Protein AF-A0A314XYX6-F1 (afdb_monomer)

Nearest PDB structures (foldseek):
  1e20-assembly1_A  TM=9.937E-01  e=2.329E-26  Arabidopsis thaliana
  1mvn-assembly1_A  TM=9.859E-01  e=2.940E-26  Arabidopsis thaliana
  1mvl-assembly1_A  TM=9.943E-01  e=4.808E-25  Arabidopsis thaliana
  1qzu-assembly1_A  TM=9.513E-01  e=3.600E-16  Homo sapiens
  6eoa-assembly1_A  TM=9.292E-01  e=2.458E-15  Cryptococcus neoformans

Secondary structure (DSSP, 8-state):
---------------------PPPEEEEEE-SSGGGGGHHHHHHHHHTTSEEEEEE-TTGGGT--GGGS-TTPEEE-TTGGG---STTSPPHHHHHHHH-SEEEEEEE-HHHHHHHHTT---SHHHHHHHT--TTS-EEEEE---HHHHTSHHHHHHHHHHHHTTPEE---BTTBPPPHHHHHHHHHH-S--------PPP-PPP----EEEEEE-SSGGGGGHHHHHHHHHTTSEEEEEE-GGGGGT--GGGS-TTSEEE-HHHHHHT--STTPPPHHHHHHHH-SEEEEEEE-HHHHHHHHTT---SHHHHHHHT--TTS-EEEEE---HHHHTSHHHHHHHHIIIIIS-PEE---SS-SSPPPPHHHHHHHHHHHHHHHS--S-----

Mean predicted aligned error: 10.91 Å

pLDDT: mean 82.32, std 19.65, range [23.78, 98.31]

Organism: NCBI:txid2094558

Solvent-accessible surface area (backbone atoms only — not comparable to full-atom values): 21778 Å² total; per-residue (Å²): 135,83,90,86,87,90,86,79,83,83,76,77,73,79,79,80,82,77,74,75,75,70,64,53,30,34,35,42,28,30,22,52,26,78,61,13,57,50,34,24,61,37,48,50,64,45,50,80,64,27,48,50,39,36,37,37,39,80,59,10,59,78,44,37,58,77,86,53,42,48,93,83,45,55,77,43,42,59,72,62,57,66,75,58,88,55,96,85,55,79,53,49,44,61,51,52,51,68,65,33,58,32,40,37,30,47,19,30,12,64,38,57,45,25,33,56,51,70,68,43,64,87,45,49,68,35,39,27,60,73,68,49,61,70,91,38,59,36,39,37,22,41,21,39,59,48,52,43,52,73,14,74,51,44,53,53,29,50,51,52,36,43,77,60,60,44,43,76,44,72,42,61,84,24,41,49,46,53,58,68,54,49,52,47,43,75,73,57,56,86,79,90,90,89,85,92,86,84,90,85,87,82,88,84,78,98,66,70,54,29,38,34,40,28,31,23,53,26,76,65,15,54,51,33,38,60,46,54,57,70,47,49,81,72,28,47,46,39,35,35,44,41,81,62,14,57,83,37,40,62,74,87,63,44,56,91,81,45,55,75,43,39,60,64,54,50,60,71,60,60,84,56,97,83,55,77,54,53,40,58,53,53,48,72,62,33,61,33,38,37,29,47,18,30,10,68,66,60,43,48,31,56,50,59,41,35,37,87,45,49,68,36,35,27,59,47,40,45,63,69,91,41,58,40,37,36,18,45,23,42,58,45,72,57,45,72,29,70,66,47,54,48,28,52,44,43,34,38,74,73,57,62,37,44,79,44,70,31,94,67,85,48,23,53,52,35,54,62,66,58,52,49,50,54,52,51,52,54,50,46,71,77,54,62,87,80,76,84,72,87,132

InterPro domains:
  IPR003382 Flavoprotein [PF02441] (25-182)
  IPR003382 Flavoprotein [PF02441] (210-377)
  IPR036551 Flavin prenyltransferase-like [G3DSA:3.40.50.1950] (8-190)
  IPR036551 Flavin prenyltransferase-like [G3DSA:3.40.50.1950] (198-384)
  IPR036551 Flavin prenyltransferase-like [SSF52507] (23-180)
  IPR036551 Flavin prenyltransferase-like [SSF52507] (208-381)

Radius of gyration: 27.21 Å; Cα contacts (8 Å, |Δi|>4): 685; chains: 1; bounding box: 55×51×134 Å

Structure (mmCIF, N/CA/C/O backbone):
data_AF-A0A314XYX6-F1
#
_entry.id   AF-A0A314XYX6-F1
#
loop_
_atom_site.group_PDB
_atom_site.id
_atom_site.type_symbol
_atom_site.label_atom_id
_atom_site.label_alt_id
_atom_site.label_comp_id
_atom_site.label_asym_id
_atom_site.label_entity_id
_atom_site.label_seq_id
_atom_site.pdbx_PDB_ins_code
_atom_site.Cartn_x
_atom_site.Cartn_y
_atom_site.Cartn_z
_atom_site.occupancy
_atom_site.B_iso_or_equiv
_atom_site.auth_seq_id
_atom_site.auth_comp_id
_atom_site.auth_asym_id
_atom_site.auth_atom_id
_atom_site.pdbx_PDB_model_num
ATOM 1 N N . MET A 1 1 ? 25.738 -20.987 -91.617 1.00 37.66 1 MET A N 1
ATOM 2 C CA . MET A 1 1 ? 26.985 -20.223 -91.401 1.00 37.66 1 MET A CA 1
ATOM 3 C C . MET A 1 1 ? 26.728 -19.214 -90.291 1.00 37.66 1 MET A C 1
ATOM 5 O O . MET A 1 1 ? 25.713 -18.544 -90.389 1.00 37.66 1 MET A O 1
ATOM 9 N N . ALA A 1 2 ? 27.639 -19.163 -89.305 1.00 34.94 2 ALA A N 1
ATOM 10 C CA . ALA A 1 2 ? 27.787 -18.208 -88.182 1.00 34.94 2 ALA A CA 1
ATOM 11 C C . ALA A 1 2 ? 26.621 -18.144 -87.159 1.00 34.94 2 ALA A C 1
ATOM 13 O O . ALA A 1 2 ? 25.495 -17.862 -87.540 1.00 34.94 2 ALA A O 1
ATOM 14 N N . CYS A 1 3 ? 26.744 -18.554 -85.884 1.00 31.16 3 CYS A N 1
ATOM 15 C CA . CYS A 1 3 ? 27.618 -18.131 -84.761 1.00 31.16 3 CYS A CA 1
ATOM 16 C C . CYS A 1 3 ? 27.441 -16.661 -84.335 1.00 31.16 3 CYS A C 1
ATOM 18 O O . CYS A 1 3 ? 27.946 -15.807 -85.049 1.00 31.16 3 CYS A O 1
ATOM 20 N N . SER A 1 4 ? 26.820 -16.398 -83.163 1.00 32.59 4 SER A N 1
ATOM 21 C CA . SER A 1 4 ? 27.479 -15.834 -81.950 1.00 32.59 4 SER A CA 1
ATOM 22 C C . SER A 1 4 ? 26.509 -15.224 -80.898 1.00 32.59 4 SER A C 1
ATOM 24 O O . SER A 1 4 ? 25.756 -14.311 -81.215 1.00 32.59 4 SER A O 1
ATOM 26 N N . GLU A 1 5 ? 26.651 -15.715 -79.653 1.00 35.31 5 GLU A N 1
ATOM 27 C CA . GLU A 1 5 ? 26.417 -15.133 -78.301 1.00 35.31 5 GLU A CA 1
ATOM 28 C C . GLU A 1 5 ? 25.010 -14.826 -77.706 1.00 35.31 5 GLU A C 1
ATOM 30 O O . GLU A 1 5 ? 24.220 -14.083 -78.287 1.00 35.31 5 GLU A O 1
ATOM 35 N N . PRO A 1 6 ? 24.726 -15.294 -76.460 1.00 38.34 6 PRO A N 1
ATOM 36 C CA . PRO A 1 6 ? 23.633 -14.811 -75.614 1.00 38.34 6 PRO A CA 1
ATOM 37 C C . PRO A 1 6 ? 24.104 -13.699 -74.654 1.00 38.34 6 PRO A C 1
ATOM 39 O O . PRO A 1 6 ? 24.979 -13.904 -73.812 1.00 38.34 6 PRO A O 1
ATOM 42 N N . GLY A 1 7 ? 23.488 -12.519 -74.751 1.00 32.34 7 GLY A N 1
ATOM 43 C CA . GLY A 1 7 ? 23.777 -11.364 -73.900 1.00 32.34 7 GLY A CA 1
ATOM 44 C C . GLY A 1 7 ? 22.828 -11.205 -72.704 1.00 32.34 7 GLY A C 1
ATOM 45 O O . GLY A 1 7 ? 21.610 -11.204 -72.854 1.00 32.34 7 GLY A O 1
ATOM 46 N N . SER A 1 8 ? 23.440 -10.925 -71.550 1.00 34.28 8 SER A N 1
ATOM 47 C CA . SER A 1 8 ? 22.899 -10.236 -70.365 1.00 34.28 8 SER A CA 1
ATOM 48 C C . SER A 1 8 ? 22.069 -11.047 -69.359 1.00 34.28 8 SER A C 1
ATOM 50 O O . SER A 1 8 ? 20.839 -10.997 -69.289 1.00 34.28 8 SER A O 1
ATOM 52 N N . SER A 1 9 ? 22.802 -11.711 -68.462 1.00 36.28 9 SER A N 1
ATOM 53 C CA . SER A 1 9 ? 22.369 -12.036 -67.105 1.00 36.28 9 SER A CA 1
ATOM 54 C C . SER A 1 9 ? 21.932 -10.766 -66.364 1.00 36.28 9 SER A C 1
ATOM 56 O O . SER A 1 9 ? 22.745 -9.868 -66.124 1.00 36.28 9 SER A O 1
ATOM 58 N N . ARG A 1 10 ? 20.664 -10.702 -65.940 1.00 39.06 10 ARG A N 1
ATOM 59 C CA . ARG A 1 10 ? 20.206 -9.731 -64.938 1.00 39.06 10 ARG A CA 1
ATOM 60 C C . ARG A 1 10 ? 20.996 -9.967 -63.654 1.00 39.06 10 ARG A C 1
ATOM 62 O O . ARG A 1 10 ? 20.716 -10.910 -62.921 1.00 39.06 10 ARG A O 1
ATOM 69 N N . GLY A 1 11 ? 21.986 -9.114 -63.406 1.00 34.03 11 GLY A N 1
ATOM 70 C CA . GLY A 1 11 ? 22.687 -9.047 -62.135 1.00 34.03 11 GLY A CA 1
ATOM 71 C C . GLY A 1 11 ? 21.682 -8.770 -61.025 1.00 34.03 11 GLY A C 1
ATOM 72 O O . GLY A 1 11 ? 21.189 -7.651 -60.878 1.00 34.03 11 GLY A O 1
ATOM 73 N N . SER A 1 12 ? 21.362 -9.803 -60.254 1.00 37.56 12 SER A N 1
ATOM 74 C CA . SER A 1 12 ? 20.803 -9.667 -58.919 1.00 37.56 12 SER A CA 1
ATOM 75 C C . SER A 1 12 ? 21.787 -8.831 -58.110 1.00 37.56 12 SER A C 1
ATOM 77 O O . SER A 1 12 ? 22.865 -9.305 -57.749 1.00 37.56 12 SER A O 1
ATOM 79 N N . LYS A 1 13 ? 21.441 -7.559 -57.883 1.00 35.47 13 LYS A N 1
ATOM 80 C CA . LYS A 1 13 ? 22.146 -6.716 -56.917 1.00 35.47 13 LYS A CA 1
ATOM 81 C C . LYS A 1 13 ? 22.205 -7.494 -55.599 1.00 35.47 13 LYS A C 1
ATOM 83 O O . LYS A 1 13 ? 21.153 -7.964 -55.160 1.00 35.47 13 LYS A O 1
ATOM 88 N N . PRO A 1 14 ? 23.380 -7.656 -54.973 1.00 36.38 14 PRO A N 1
ATOM 89 C CA . PRO A 1 14 ? 23.429 -8.234 -53.646 1.00 36.38 14 PRO A CA 1
ATOM 90 C C . PRO A 1 14 ? 22.615 -7.320 -52.729 1.00 36.38 14 PRO A C 1
ATOM 92 O O . PRO A 1 14 ? 22.875 -6.118 -52.646 1.00 36.38 14 PRO A O 1
ATOM 95 N N . ILE A 1 15 ? 21.589 -7.885 -52.092 1.00 40.34 15 ILE A N 1
ATOM 96 C CA . ILE A 1 15 ? 20.927 -7.261 -50.952 1.00 40.34 15 ILE A CA 1
ATOM 97 C C . ILE A 1 15 ? 22.037 -7.086 -49.918 1.00 40.34 15 ILE A C 1
ATOM 99 O O . ILE A 1 15 ? 22.518 -8.064 -49.349 1.00 40.34 15 ILE A O 1
ATOM 103 N N . GLN A 1 16 ? 22.511 -5.854 -49.744 1.00 39.31 16 GLN A N 1
ATOM 104 C CA . GLN A 1 16 ? 23.374 -5.511 -48.625 1.00 39.31 16 GLN A CA 1
ATOM 105 C C . GLN A 1 16 ? 22.536 -5.679 -47.358 1.00 39.31 16 GLN A C 1
ATOM 107 O O . GLN A 1 16 ? 21.811 -4.774 -46.955 1.00 39.31 16 GLN A O 1
ATOM 112 N N . ALA A 1 17 ? 22.600 -6.865 -46.757 1.00 42.66 17 ALA A N 1
ATOM 113 C CA . ALA A 1 17 ? 22.160 -7.096 -45.394 1.00 42.66 17 ALA A CA 1
ATOM 114 C C . ALA A 1 17 ? 23.157 -6.391 -44.469 1.00 42.66 17 ALA A C 1
ATOM 116 O O . ALA A 1 17 ? 24.112 -6.987 -43.983 1.00 42.66 17 ALA A O 1
ATOM 117 N N . ASN A 1 18 ? 22.958 -5.088 -44.303 1.00 42.03 18 ASN A N 1
ATOM 118 C CA . ASN A 1 18 ? 23.639 -4.273 -43.309 1.00 42.03 18 ASN A CA 1
ATOM 119 C C . ASN A 1 18 ? 22.621 -3.847 -42.243 1.00 42.03 18 ASN A C 1
ATOM 121 O O . ASN A 1 18 ? 22.531 -2.679 -41.884 1.00 42.03 18 ASN A O 1
ATOM 125 N N . ASP A 1 19 ? 21.819 -4.802 -41.767 1.00 45.53 19 ASP A N 1
ATOM 126 C CA . ASP A 1 19 ? 21.012 -4.619 -40.564 1.00 45.53 19 ASP A CA 1
ATOM 127 C C . ASP A 1 19 ? 21.858 -5.116 -39.390 1.00 45.53 19 ASP A C 1
ATOM 129 O O . ASP A 1 19 ? 21.739 -6.248 -38.919 1.00 45.53 19 ASP A O 1
ATOM 133 N N . ALA A 1 20 ? 22.834 -4.297 -38.989 1.00 50.34 20 ALA A N 1
ATOM 134 C CA . ALA A 1 20 ? 23.486 -4.479 -37.703 1.00 50.34 20 ALA A CA 1
ATOM 135 C C . ALA A 1 20 ? 22.388 -4.307 -36.649 1.00 50.34 20 ALA A C 1
ATOM 137 O O . ALA A 1 20 ? 22.017 -3.184 -36.319 1.00 50.34 20 ALA A O 1
ATOM 138 N N . MET A 1 21 ? 21.815 -5.431 -36.213 1.00 60.19 21 MET A N 1
ATOM 139 C CA . MET A 1 21 ? 20.673 -5.501 -35.309 1.00 60.19 21 MET A CA 1
ATOM 140 C C . MET A 1 21 ? 20.915 -4.556 -34.128 1.00 60.19 21 MET A C 1
ATOM 142 O O . MET A 1 21 ? 21.819 -4.791 -33.319 1.00 60.19 21 MET A O 1
ATOM 146 N N . ARG A 1 22 ? 20.176 -3.434 -34.086 1.00 83.38 22 ARG A N 1
ATOM 147 C CA . ARG A 1 22 ? 20.379 -2.410 -33.053 1.00 83.38 22 ARG A CA 1
ATOM 148 C C . ARG A 1 22 ? 20.251 -3.065 -31.685 1.00 83.38 22 ARG A C 1
ATOM 150 O O . ARG A 1 22 ? 19.403 -3.942 -31.502 1.00 83.38 22 ARG A O 1
ATOM 157 N N . LYS A 1 23 ? 21.056 -2.615 -30.720 1.00 85.69 23 LYS A N 1
ATOM 158 C CA . LYS A 1 23 ? 20.875 -3.060 -29.339 1.00 85.69 23 LYS A CA 1
ATOM 159 C C . LYS A 1 23 ? 19.428 -2.767 -28.908 1.00 85.69 23 LYS A C 1
ATOM 161 O O . LYS A 1 23 ? 18.927 -1.669 -29.181 1.00 85.69 23 LYS A O 1
ATOM 166 N N . PRO A 1 24 ? 18.741 -3.728 -28.276 1.00 92.06 24 PRO A N 1
ATOM 167 C CA . PRO A 1 24 ? 17.410 -3.492 -27.739 1.00 92.06 24 PRO A CA 1
ATOM 168 C C . PRO A 1 24 ? 17.472 -2.410 -26.663 1.00 92.06 24 PRO A C 1
ATOM 170 O O . PRO A 1 24 ? 18.480 -2.272 -25.968 1.00 92.06 24 PRO A O 1
ATOM 173 N N . ARG A 1 25 ? 16.397 -1.635 -26.531 1.00 96.44 25 ARG A N 1
ATOM 174 C CA . ARG A 1 25 ? 16.269 -0.591 -25.511 1.00 96.44 25 ARG A CA 1
ATOM 175 C C . ARG A 1 25 ? 15.441 -1.109 -24.357 1.00 96.44 25 ARG A C 1
ATOM 177 O O . ARG A 1 25 ? 14.257 -1.400 -24.527 1.00 96.44 25 ARG A O 1
ATOM 184 N N . ILE A 1 26 ? 16.055 -1.216 -23.189 1.00 96.31 26 ILE A N 1
ATOM 185 C CA . ILE A 1 26 ? 15.409 -1.736 -21.990 1.00 96.31 26 ILE A CA 1
ATOM 186 C C . ILE A 1 26 ? 15.247 -0.634 -20.950 1.00 96.31 26 ILE A C 1
ATOM 188 O O . ILE A 1 26 ? 16.186 0.101 -20.631 1.00 96.31 26 ILE A O 1
ATOM 192 N N . LEU A 1 27 ? 14.030 -0.524 -20.426 1.00 98.12 27 LEU A N 1
ATOM 193 C CA . LEU A 1 27 ? 13.720 0.326 -19.290 1.00 98.12 27 LEU A CA 1
ATOM 194 C C . LEU A 1 27 ? 13.673 -0.545 -18.037 1.00 98.12 27 LEU A C 1
ATOM 196 O O . LEU A 1 27 ? 12.762 -1.358 -17.871 1.00 98.12 27 LEU A O 1
ATOM 200 N N . LEU A 1 28 ? 14.674 -0.388 -17.178 1.00 97.94 28 LEU A N 1
ATOM 201 C CA . LEU A 1 28 ? 14.733 -1.056 -15.884 1.00 97.94 28 LEU A CA 1
ATOM 202 C C . LEU A 1 28 ? 14.155 -0.130 -14.822 1.00 97.94 28 LEU A C 1
ATOM 204 O O . LEU A 1 28 ? 14.497 1.048 -14.772 1.00 97.94 28 LEU A O 1
ATOM 208 N N . ALA A 1 29 ? 13.310 -0.654 -13.946 1.00 98.31 29 ALA A N 1
ATOM 209 C CA . ALA A 1 29 ? 12.714 0.130 -12.882 1.00 98.31 29 ALA A CA 1
ATOM 210 C C . ALA A 1 29 ? 12.866 -0.525 -11.510 1.00 98.31 29 ALA A C 1
ATOM 212 O O . ALA A 1 29 ? 12.681 -1.733 -11.357 1.00 98.31 29 ALA A O 1
ATOM 213 N N . ALA A 1 30 ? 13.163 0.298 -10.507 1.00 97.81 30 ALA A N 1
ATOM 214 C CA . ALA A 1 30 ? 13.256 -0.097 -9.109 1.00 97.81 30 ALA A CA 1
ATOM 215 C C . ALA A 1 30 ? 12.124 0.530 -8.290 1.00 97.81 30 ALA A C 1
ATOM 217 O O . ALA A 1 30 ? 11.802 1.715 -8.424 1.00 97.81 30 ALA A O 1
ATOM 218 N N . THR A 1 31 ? 11.547 -0.260 -7.387 1.00 97.69 31 THR A N 1
ATOM 219 C CA . THR A 1 31 ? 10.523 0.199 -6.440 1.00 97.69 31 THR A CA 1
ATOM 220 C C . THR A 1 31 ? 10.970 0.004 -4.991 1.00 97.69 31 THR A C 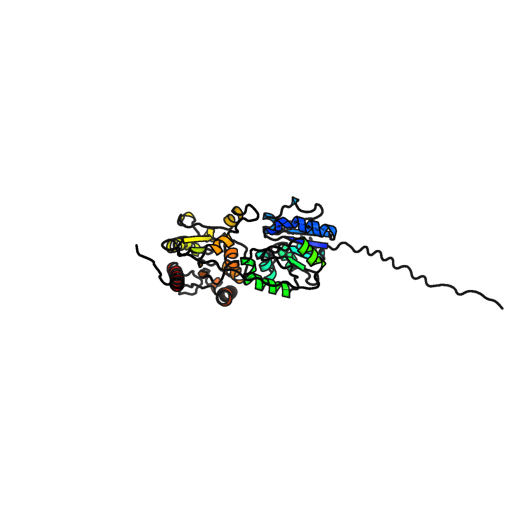1
ATOM 222 O O . THR A 1 31 ? 12.014 -0.594 -4.736 1.00 97.69 31 THR A O 1
ATOM 225 N N . GLY A 1 32 ? 10.204 0.548 -4.037 1.00 92.38 32 GLY A N 1
ATOM 226 C CA . GLY A 1 32 ? 10.530 0.530 -2.607 1.00 92.38 32 GLY A CA 1
ATOM 227 C C . GLY A 1 32 ? 10.520 -0.870 -1.996 1.00 92.38 32 GLY A C 1
ATOM 228 O O . GLY A 1 32 ? 9.534 -1.280 -1.391 1.00 92.38 32 GLY A O 1
ATOM 229 N N . SER A 1 33 ? 11.619 -1.591 -2.177 1.00 90.44 33 SER A N 1
ATOM 230 C CA . SER A 1 33 ? 11.929 -2.887 -1.586 1.00 90.44 33 SER A CA 1
ATOM 231 C C . SER A 1 33 ? 13.429 -2.944 -1.317 1.00 90.44 33 SER A C 1
ATOM 233 O O . SER A 1 33 ? 14.220 -2.430 -2.107 1.00 90.44 33 SER A O 1
ATOM 235 N N . VAL A 1 34 ? 13.827 -3.623 -0.241 1.00 86.50 34 VAL A N 1
ATOM 236 C CA . VAL A 1 34 ? 15.237 -3.799 0.156 1.00 86.50 34 VAL A CA 1
ATOM 237 C C . VAL A 1 34 ? 16.085 -4.369 -0.988 1.00 86.50 34 VAL A C 1
ATOM 239 O O . VAL A 1 34 ? 17.254 -4.023 -1.143 1.00 86.50 34 VAL A O 1
ATOM 242 N N . ALA A 1 35 ? 15.488 -5.196 -1.850 1.00 87.12 35 ALA A N 1
ATOM 243 C CA . ALA A 1 35 ? 16.160 -5.774 -3.009 1.00 87.12 35 ALA A CA 1
ATOM 244 C C . ALA A 1 35 ? 16.663 -4.735 -4.036 1.00 87.12 35 ALA A C 1
ATOM 246 O O . ALA A 1 35 ? 17.486 -5.079 -4.883 1.00 87.12 35 ALA A O 1
ATOM 247 N N . ALA A 1 36 ? 16.249 -3.464 -3.941 1.00 92.44 36 ALA A N 1
ATOM 248 C CA . ALA A 1 36 ? 16.748 -2.383 -4.790 1.00 92.44 36 ALA A CA 1
ATOM 249 C C . ALA A 1 36 ? 18.248 -2.101 -4.575 1.00 92.44 36 ALA A C 1
ATOM 251 O O . ALA A 1 36 ? 18.893 -1.581 -5.482 1.00 92.44 36 ALA A O 1
ATOM 252 N N . LEU A 1 37 ? 18.843 -2.559 -3.462 1.00 89.50 37 LEU A N 1
ATOM 253 C CA . LEU A 1 37 ? 20.304 -2.614 -3.274 1.00 89.50 37 LEU A CA 1
ATOM 254 C C . LEU A 1 37 ? 21.022 -3.368 -4.408 1.00 89.50 37 LEU A C 1
ATOM 256 O O . LEU A 1 37 ? 22.178 -3.097 -4.712 1.00 89.50 37 LEU A O 1
ATOM 260 N N . ARG A 1 38 ? 20.344 -4.333 -5.045 1.00 89.62 38 ARG A N 1
ATOM 261 C CA . ARG A 1 38 ? 20.893 -5.147 -6.141 1.00 89.62 38 ARG A CA 1
ATOM 262 C C . ARG A 1 38 ? 20.583 -4.580 -7.528 1.00 89.62 38 ARG A C 1
ATOM 264 O O . ARG A 1 38 ? 20.946 -5.198 -8.528 1.00 89.62 38 ARG A O 1
ATOM 271 N N . PHE A 1 39 ? 19.928 -3.424 -7.610 1.00 95.31 39 PHE A N 1
ATOM 272 C CA . PHE A 1 39 ? 19.488 -2.849 -8.878 1.00 95.31 39 PHE A CA 1
ATOM 273 C C . PHE A 1 39 ? 20.656 -2.423 -9.783 1.00 95.31 39 PHE A C 1
ATOM 275 O O . PHE A 1 39 ? 20.585 -2.617 -10.996 1.00 95.31 39 PHE A O 1
ATOM 282 N N . GLY A 1 40 ? 21.767 -1.937 -9.217 1.00 92.75 40 GLY A N 1
ATOM 283 C CA . GLY A 1 40 ? 22.986 -1.646 -9.985 1.00 92.75 40 GLY A CA 1
ATOM 284 C C . GLY A 1 40 ? 23.552 -2.879 -10.692 1.00 92.75 40 GLY A C 1
ATOM 285 O O . GLY A 1 40 ? 23.821 -2.841 -11.892 1.00 92.75 40 GLY A O 1
ATOM 286 N N . ASN A 1 41 ? 23.606 -4.020 -9.996 1.00 91.00 41 ASN A N 1
ATOM 287 C CA . ASN A 1 41 ? 24.042 -5.295 -10.580 1.00 91.00 41 ASN A CA 1
ATOM 288 C C . ASN A 1 41 ? 23.121 -5.754 -11.721 1.00 91.00 41 ASN A C 1
ATOM 290 O O . ASN A 1 41 ? 23.591 -6.307 -12.721 1.00 91.00 41 ASN A O 1
ATOM 294 N N . LEU A 1 42 ? 21.813 -5.515 -11.586 1.00 90.88 42 LEU A N 1
ATOM 295 C CA . LEU A 1 42 ? 20.847 -5.782 -12.647 1.00 90.88 42 LEU A CA 1
ATOM 296 C C . LEU A 1 42 ? 21.128 -4.903 -13.875 1.00 90.88 42 LEU A C 1
ATOM 298 O O . LEU A 1 42 ? 21.247 -5.431 -14.979 1.00 90.88 42 LEU A O 1
ATOM 302 N N . CYS A 1 43 ? 21.322 -3.594 -13.680 1.00 94.50 43 CYS A N 1
ATOM 303 C CA . CYS A 1 43 ? 21.676 -2.665 -14.757 1.00 94.50 43 CYS A CA 1
ATOM 304 C C . CYS A 1 43 ? 22.962 -3.097 -15.474 1.00 94.50 43 CYS A C 1
ATOM 306 O O . CYS A 1 43 ? 22.955 -3.251 -16.692 1.00 94.50 43 CYS A O 1
ATOM 308 N N . HIS A 1 44 ? 24.027 -3.407 -14.727 1.00 92.06 44 HIS A N 1
ATOM 309 C CA . HIS A 1 44 ? 25.285 -3.919 -15.282 1.00 92.06 44 HIS A CA 1
ATOM 310 C C . HIS A 1 44 ? 25.102 -5.185 -16.129 1.00 92.06 44 HIS A C 1
ATOM 312 O O . HIS A 1 44 ? 25.754 -5.337 -17.165 1.00 92.06 44 HIS A O 1
ATOM 318 N N . SER A 1 45 ? 24.221 -6.091 -15.698 1.00 89.81 45 SER A N 1
ATOM 319 C CA . SER A 1 45 ? 23.948 -7.335 -16.423 1.00 89.81 45 SER A CA 1
ATOM 320 C C . SER A 1 45 ? 23.322 -7.051 -17.791 1.00 89.81 45 SER A C 1
ATOM 322 O O . SER A 1 45 ? 23.765 -7.612 -18.793 1.00 89.81 45 SER A O 1
ATOM 324 N N . PHE A 1 46 ? 22.363 -6.121 -17.854 1.00 88.94 46 PHE A N 1
ATOM 325 C CA . PHE A 1 46 ? 21.681 -5.761 -19.098 1.00 88.94 46 PHE A CA 1
ATOM 326 C C . PHE A 1 46 ? 22.486 -4.826 -20.014 1.00 88.94 46 PHE A C 1
ATOM 328 O O . PHE A 1 46 ? 22.382 -4.981 -21.230 1.00 88.94 46 PHE A O 1
ATOM 335 N N . SER A 1 47 ? 23.342 -3.931 -19.498 1.00 91.69 47 SER A N 1
ATOM 336 C CA . SER A 1 47 ? 24.129 -2.984 -20.324 1.00 91.69 47 SER A CA 1
ATOM 337 C C . SER A 1 47 ? 25.071 -3.670 -21.328 1.00 91.69 47 SER A C 1
ATOM 339 O O . SER A 1 47 ? 25.468 -3.096 -22.346 1.00 91.69 47 SER A O 1
ATOM 341 N N . ARG A 1 48 ? 25.426 -4.940 -21.086 1.00 86.75 48 ARG A N 1
ATOM 342 C CA . ARG A 1 48 ? 26.232 -5.740 -22.026 1.00 86.75 48 ARG A CA 1
ATOM 343 C C . ARG A 1 48 ? 25.479 -6.050 -23.321 1.00 86.75 48 ARG A C 1
ATOM 345 O O . ARG A 1 48 ? 26.108 -6.155 -24.374 1.00 86.75 48 ARG A O 1
ATOM 352 N N . TRP A 1 49 ? 24.159 -6.182 -23.245 1.00 86.19 49 TRP A N 1
ATOM 353 C CA . TRP A 1 49 ? 23.296 -6.628 -24.338 1.00 86.19 49 TRP A CA 1
ATOM 354 C C . TRP A 1 49 ? 22.386 -5.513 -24.875 1.00 86.19 49 TRP A C 1
ATOM 356 O O . TRP A 1 49 ? 22.195 -5.424 -26.086 1.00 86.19 49 TRP A O 1
ATOM 366 N N . ALA A 1 50 ? 21.901 -4.624 -24.009 1.00 90.75 50 ALA A N 1
ATOM 367 C CA . ALA A 1 50 ? 20.909 -3.597 -24.316 1.00 90.75 50 ALA A CA 1
ATOM 368 C C . ALA A 1 50 ? 21.418 -2.171 -24.048 1.00 90.75 50 ALA A C 1
ATOM 370 O O . ALA A 1 50 ? 22.358 -1.959 -23.285 1.00 90.75 50 ALA A O 1
ATOM 371 N N . GLU A 1 51 ? 20.757 -1.188 -24.658 1.00 95.75 51 GLU A N 1
ATOM 372 C CA . GLU A 1 51 ? 20.768 0.199 -24.186 1.00 95.75 51 GLU A CA 1
ATOM 373 C C . GLU A 1 51 ? 19.840 0.291 -22.969 1.00 95.75 51 GLU A C 1
ATOM 375 O O . GLU A 1 51 ? 18.653 -0.021 -23.079 1.00 95.75 51 GLU A O 1
ATOM 380 N N . VAL A 1 52 ? 20.365 0.701 -21.813 1.00 96.88 52 VAL A N 1
ATOM 381 C CA . VAL A 1 52 ? 19.632 0.681 -20.540 1.00 96.88 52 VAL A CA 1
ATOM 382 C C . VAL A 1 52 ? 19.306 2.104 -20.091 1.00 96.88 52 VAL A C 1
ATOM 384 O O . VAL A 1 52 ? 20.189 2.952 -19.982 1.00 96.88 52 VAL A O 1
ATOM 387 N N . LYS A 1 53 ? 18.036 2.349 -19.763 1.00 98.31 53 LYS A N 1
ATOM 388 C CA . LYS A 1 53 ? 17.610 3.495 -18.946 1.00 98.31 53 LYS A CA 1
ATOM 389 C C . LYS A 1 53 ? 16.989 2.984 -17.656 1.00 98.31 53 LYS A C 1
ATOM 391 O O . LYS A 1 53 ? 16.334 1.942 -17.660 1.00 98.31 53 LYS A O 1
ATOM 396 N N . ALA A 1 54 ? 17.191 3.718 -16.570 1.00 98.12 54 ALA A N 1
ATOM 397 C CA . ALA A 1 54 ? 16.708 3.345 -15.252 1.00 98.12 54 ALA A CA 1
ATOM 398 C C . ALA A 1 54 ? 15.634 4.315 -14.748 1.00 98.12 54 ALA A C 1
ATOM 400 O O . ALA A 1 54 ? 15.743 5.519 -14.953 1.00 98.12 54 ALA A O 1
ATOM 401 N N . VAL A 1 55 ? 14.624 3.805 -14.046 1.00 98.19 55 VAL A N 1
ATOM 402 C CA . VAL A 1 55 ? 13.618 4.601 -13.323 1.00 98.19 55 VAL A CA 1
ATOM 403 C C . VAL A 1 55 ? 13.570 4.131 -11.873 1.00 98.19 55 VAL A C 1
ATOM 405 O O . VAL A 1 55 ? 13.528 2.931 -11.613 1.00 98.19 55 VAL A O 1
ATOM 408 N N . ALA A 1 56 ? 13.552 5.041 -10.905 1.00 97.81 56 ALA A N 1
ATOM 409 C CA . ALA A 1 56 ? 13.398 4.680 -9.495 1.00 97.81 56 ALA A CA 1
ATOM 410 C C . ALA A 1 56 ? 12.299 5.504 -8.831 1.00 97.81 56 ALA A C 1
ATOM 412 O O . ALA A 1 56 ? 12.280 6.729 -8.929 1.00 97.81 56 ALA A O 1
ATOM 413 N N . THR A 1 57 ? 11.404 4.829 -8.107 1.00 97.81 57 THR A N 1
ATOM 414 C CA . THR A 1 57 ? 10.422 5.527 -7.266 1.00 97.81 57 THR A CA 1
ATOM 415 C C . THR A 1 57 ? 11.104 6.132 -6.042 1.00 97.81 57 THR A C 1
ATOM 417 O O . THR A 1 57 ? 12.135 5.628 -5.592 1.00 97.81 57 THR A O 1
ATOM 420 N N . GLY A 1 58 ? 10.494 7.150 -5.425 1.00 94.19 58 GLY A N 1
ATOM 421 C CA . GLY A 1 58 ? 11.009 7.719 -4.171 1.00 94.19 58 GLY A CA 1
ATOM 422 C C . GLY A 1 58 ? 11.288 6.666 -3.086 1.00 94.19 58 GLY A C 1
ATOM 423 O O . GLY A 1 58 ? 12.300 6.738 -2.397 1.00 94.19 58 GLY A O 1
ATOM 424 N N . GLY A 1 59 ? 10.458 5.618 -3.003 1.00 91.94 59 GLY A N 1
ATOM 425 C CA . GLY A 1 59 ? 10.678 4.498 -2.083 1.00 91.94 59 GLY A CA 1
ATOM 426 C C . GLY A 1 59 ? 11.919 3.655 -2.403 1.00 91.94 59 GLY A C 1
ATOM 427 O O . GLY A 1 59 ? 12.554 3.140 -1.489 1.00 91.94 59 GLY A O 1
ATOM 428 N N . ALA A 1 60 ? 12.281 3.507 -3.681 1.00 94.62 60 ALA A N 1
ATOM 429 C CA . ALA A 1 60 ? 13.478 2.774 -4.098 1.00 94.62 60 ALA A CA 1
ATOM 430 C C . ALA A 1 60 ? 14.767 3.533 -3.759 1.00 94.62 60 ALA A C 1
ATOM 432 O O . ALA A 1 60 ? 15.770 2.915 -3.407 1.00 94.62 60 ALA A O 1
ATOM 433 N N . LEU A 1 61 ? 14.730 4.869 -3.824 1.00 94.00 61 LEU A N 1
ATOM 434 C CA . LEU A 1 61 ? 15.879 5.738 -3.549 1.00 94.00 61 LEU A CA 1
ATOM 435 C C . LEU A 1 61 ? 16.380 5.657 -2.099 1.00 94.00 61 LEU A C 1
ATOM 437 O O . LEU A 1 61 ? 17.496 6.081 -1.826 1.00 94.00 61 LEU A O 1
ATOM 441 N N . HIS A 1 62 ? 15.595 5.094 -1.177 1.00 89.06 62 HIS A N 1
ATOM 442 C CA . HIS A 1 62 ? 16.054 4.802 0.184 1.00 89.06 62 HIS A CA 1
ATOM 443 C C . HIS A 1 62 ? 17.054 3.639 0.257 1.00 89.06 62 HIS A C 1
ATOM 445 O O . HIS A 1 62 ? 17.795 3.540 1.230 1.00 89.06 62 HIS A O 1
ATOM 451 N N . PHE A 1 63 ? 17.068 2.759 -0.746 1.00 89.19 63 PHE A N 1
ATOM 452 C CA . PHE A 1 63 ? 17.896 1.549 -0.766 1.00 89.19 63 PHE A CA 1
ATOM 453 C C . PHE A 1 63 ? 18.909 1.551 -1.911 1.00 89.19 63 PHE A C 1
ATOM 455 O O . PHE A 1 63 ? 19.962 0.932 -1.809 1.00 89.19 63 PHE A O 1
ATOM 462 N N . LEU A 1 64 ? 18.575 2.199 -3.025 1.00 91.38 64 LEU A N 1
ATOM 463 C CA . LEU A 1 64 ? 19.410 2.243 -4.215 1.00 91.38 64 LEU A CA 1
ATOM 464 C C . LEU A 1 64 ? 20.602 3.178 -3.996 1.00 91.38 64 LEU A C 1
ATOM 466 O O . LEU A 1 64 ? 20.429 4.374 -3.769 1.00 91.38 64 LEU A O 1
ATOM 470 N N . ASP A 1 65 ? 21.812 2.646 -4.158 1.00 89.94 65 ASP A N 1
ATOM 471 C CA . ASP A 1 65 ? 23.021 3.459 -4.267 1.00 89.94 65 ASP A CA 1
ATOM 472 C C . ASP A 1 65 ? 23.219 3.907 -5.721 1.00 89.94 65 ASP A C 1
ATOM 474 O O . ASP A 1 65 ? 23.440 3.085 -6.614 1.00 89.94 65 ASP A O 1
ATOM 478 N N . ARG A 1 66 ? 23.154 5.220 -5.969 1.00 92.25 66 ARG A N 1
ATOM 479 C CA . ARG A 1 66 ? 23.339 5.789 -7.313 1.00 92.25 66 ARG A CA 1
ATOM 480 C C . ARG A 1 66 ? 24.735 5.506 -7.870 1.00 92.25 66 ARG A C 1
ATOM 482 O O . ARG A 1 66 ? 24.864 5.360 -9.080 1.00 92.25 66 ARG A O 1
ATOM 489 N N . ALA A 1 67 ? 25.751 5.392 -7.012 1.00 91.94 67 ALA A N 1
ATOM 490 C CA . ALA A 1 67 ? 27.119 5.091 -7.432 1.00 91.94 67 ALA A CA 1
ATOM 491 C C . ALA A 1 67 ? 27.294 3.638 -7.911 1.00 91.94 67 ALA A C 1
ATOM 493 O O . ALA A 1 67 ? 28.277 3.332 -8.581 1.00 91.94 67 ALA A O 1
ATOM 494 N N . SER A 1 68 ? 26.341 2.750 -7.601 1.00 92.19 68 SER A N 1
ATOM 495 C CA . SER A 1 68 ? 26.346 1.355 -8.062 1.00 92.19 68 SER A CA 1
ATOM 496 C C . SER A 1 68 ? 25.850 1.172 -9.504 1.00 92.19 68 SER A C 1
ATOM 498 O O . SER A 1 68 ? 25.921 0.064 -10.040 1.00 92.19 68 SER A O 1
ATOM 500 N N . LEU A 1 69 ? 25.304 2.225 -10.123 1.00 95.31 69 LEU A N 1
ATOM 501 C CA . LEU A 1 69 ? 24.808 2.178 -11.496 1.00 95.31 69 LEU A CA 1
ATOM 502 C C . LEU A 1 69 ? 25.965 2.287 -12.507 1.00 95.31 69 LEU A C 1
ATOM 504 O O . LEU A 1 69 ? 26.930 3.011 -12.255 1.00 95.31 69 LEU A O 1
ATOM 508 N N . PRO A 1 70 ? 25.863 1.637 -13.682 1.00 93.75 70 PRO A N 1
ATOM 509 C CA . PRO A 1 70 ? 26.817 1.854 -14.764 1.00 93.75 70 PRO A CA 1
ATOM 510 C C . PRO A 1 70 ? 26.837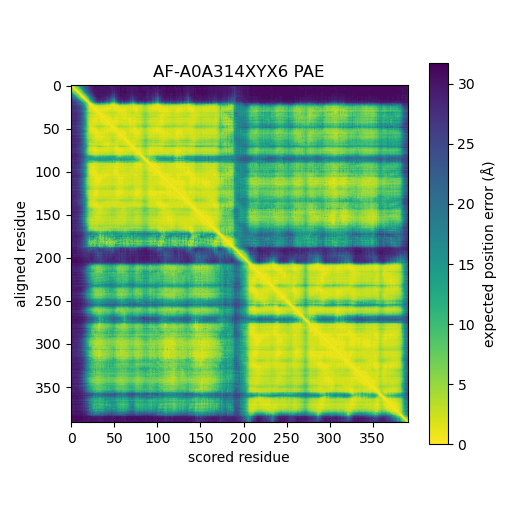 3.324 -15.218 1.00 93.75 70 PRO A C 1
ATOM 512 O O . PRO A 1 70 ? 25.792 3.966 -15.292 1.00 93.75 70 PRO A O 1
ATOM 515 N N . ASN A 1 71 ? 28.013 3.839 -15.591 1.00 90.81 71 ASN A N 1
ATOM 516 C CA . ASN A 1 71 ? 28.198 5.247 -15.982 1.00 90.81 71 ASN A CA 1
ATOM 517 C C . ASN A 1 71 ? 27.345 5.691 -17.186 1.00 90.81 71 ASN A C 1
ATOM 519 O O . ASN A 1 71 ? 27.074 6.877 -17.345 1.00 90.81 71 ASN A O 1
ATOM 523 N N . ASP A 1 72 ? 26.975 4.758 -18.060 1.00 90.81 72 ASP A N 1
ATOM 524 C CA . ASP A 1 72 ? 26.165 4.986 -19.257 1.00 90.81 72 ASP A CA 1
ATOM 525 C C . ASP A 1 72 ? 24.651 4.878 -19.000 1.00 90.81 72 ASP A C 1
ATOM 527 O O . ASP A 1 72 ? 23.855 5.151 -19.899 1.00 90.81 72 ASP A O 1
ATOM 531 N N . VAL A 1 73 ? 24.238 4.520 -17.778 1.00 95.69 73 VAL A N 1
ATOM 532 C CA . VAL A 1 73 ? 22.830 4.390 -17.391 1.00 95.69 73 VAL A CA 1
ATOM 533 C C . VAL A 1 73 ? 22.337 5.671 -16.733 1.00 95.69 73 VAL A C 1
ATOM 535 O O . VAL A 1 73 ? 22.757 6.044 -15.641 1.00 95.69 73 VAL A O 1
ATOM 538 N N . ILE A 1 74 ? 21.371 6.318 -17.383 1.00 96.44 74 ILE A N 1
ATOM 539 C CA . ILE A 1 74 ? 20.671 7.477 -16.824 1.00 96.44 74 ILE A CA 1
ATOM 540 C C . ILE A 1 74 ? 19.553 6.982 -15.902 1.00 96.44 74 ILE A C 1
ATOM 542 O O . ILE A 1 74 ? 18.696 6.203 -16.330 1.00 96.44 74 ILE A O 1
ATOM 546 N N . LEU A 1 75 ? 19.566 7.449 -14.651 1.00 97.44 75 LEU A N 1
ATOM 547 C CA . LEU A 1 75 ? 18.514 7.217 -13.664 1.00 97.44 75 LEU A CA 1
ATOM 548 C C . LEU A 1 75 ? 17.530 8.386 -13.654 1.00 97.44 75 LEU A C 1
ATOM 550 O O . LEU A 1 75 ? 17.918 9.493 -13.294 1.00 97.44 75 LEU A O 1
ATOM 554 N N . TYR A 1 76 ? 16.271 8.104 -13.977 1.00 97.81 76 TYR A N 1
ATOM 555 C CA . TYR A 1 76 ? 15.162 9.048 -13.894 1.00 97.81 76 TYR A CA 1
ATOM 556 C C . TYR A 1 76 ? 14.347 8.839 -12.610 1.00 97.81 76 TYR A C 1
ATOM 558 O O . TYR A 1 76 ? 14.121 7.705 -12.168 1.00 97.81 76 TYR A O 1
ATOM 566 N N . THR A 1 77 ? 13.877 9.931 -12.021 1.00 97.19 77 THR A N 1
ATOM 567 C CA . THR A 1 77 ? 13.008 9.973 -10.842 1.00 97.19 77 THR A CA 1
ATOM 568 C C . THR A 1 77 ? 11.795 10.861 -11.103 1.00 97.19 77 THR A C 1
ATOM 570 O O . THR A 1 77 ? 11.697 11.522 -12.133 1.00 97.19 77 THR A O 1
ATOM 573 N N . ASP A 1 78 ? 10.860 10.897 -10.153 1.00 95.00 78 ASP A N 1
ATOM 574 C CA . ASP A 1 78 ? 9.625 11.688 -10.270 1.00 95.00 78 ASP A CA 1
ATOM 575 C C . ASP A 1 78 ? 9.881 13.190 -10.518 1.00 95.00 78 ASP A C 1
ATOM 577 O O . ASP A 1 78 ? 9.068 13.859 -11.146 1.00 95.00 78 ASP A O 1
ATOM 581 N N . GLU A 1 79 ? 11.026 13.713 -10.070 1.00 92.88 79 GLU A N 1
ATOM 582 C CA . GLU A 1 79 ? 11.423 15.115 -10.267 1.00 92.88 79 GLU A CA 1
ATOM 583 C C . GLU A 1 79 ? 11.766 15.435 -11.728 1.00 92.88 79 GLU A C 1
ATOM 585 O O . GLU A 1 79 ? 11.488 16.534 -12.203 1.00 92.88 79 GLU A O 1
ATOM 590 N N . ASP A 1 80 ? 12.323 14.471 -12.469 1.00 93.31 80 ASP A N 1
ATOM 591 C CA . ASP A 1 80 ? 12.723 14.685 -13.863 1.00 93.31 80 ASP A CA 1
ATOM 592 C C . ASP A 1 80 ? 11.510 14.913 -14.770 1.00 93.31 80 ASP A C 1
ATOM 594 O O . ASP A 1 80 ? 11.609 15.599 -15.790 1.00 93.31 80 ASP A O 1
ATOM 598 N N . GLU A 1 81 ? 10.348 14.384 -14.381 1.00 87.94 81 GLU A N 1
ATOM 599 C CA . GLU A 1 81 ? 9.101 14.524 -15.128 1.00 87.94 81 GLU A CA 1
ATOM 600 C C . GLU A 1 81 ? 8.618 15.975 -15.224 1.00 87.94 81 GLU A C 1
ATOM 602 O O . GLU A 1 81 ? 7.948 16.342 -16.189 1.00 87.94 81 GLU A O 1
ATOM 607 N N . TRP A 1 82 ? 9.010 16.822 -14.272 1.00 85.06 82 TRP A N 1
ATOM 608 C CA . TRP A 1 82 ? 8.601 18.225 -14.196 1.00 85.06 82 TRP A CA 1
ATOM 609 C C . TRP A 1 82 ? 9.570 19.190 -14.892 1.00 85.06 82 TRP A C 1
ATOM 611 O O . TRP A 1 82 ? 9.429 20.401 -14.759 1.00 85.06 82 TRP A O 1
ATOM 621 N N . SER A 1 83 ? 10.526 18.682 -15.675 1.00 80.25 83 SER A N 1
ATOM 622 C CA . SER A 1 83 ? 11.542 19.499 -16.365 1.00 80.25 83 SER A CA 1
ATOM 623 C C . SER A 1 83 ? 11.041 20.226 -17.627 1.00 80.25 83 SER A C 1
ATOM 625 O O . SER A 1 83 ? 11.842 20.798 -18.370 1.00 80.25 83 SER A O 1
ATOM 627 N N . TRP A 1 84 ? 9.735 20.204 -17.901 1.00 79.19 84 TRP A N 1
ATOM 628 C CA . TRP A 1 84 ? 9.117 20.882 -19.043 1.00 79.19 84 TRP A CA 1
ATOM 629 C C . TRP A 1 84 ? 8.648 22.296 -18.665 1.00 79.19 84 TRP A C 1
ATOM 631 O O . TRP A 1 84 ? 8.223 22.541 -17.539 1.00 79.19 84 TRP A O 1
ATOM 641 N N . ASN A 1 85 ? 8.724 23.241 -19.604 1.00 75.56 85 ASN A N 1
ATOM 642 C CA . ASN A 1 85 ? 8.507 24.667 -19.337 1.00 75.56 85 ASN A CA 1
ATOM 643 C C . ASN A 1 85 ? 7.259 25.230 -20.029 1.00 75.56 85 ASN A C 1
ATOM 645 O O . ASN A 1 85 ? 6.648 26.170 -19.519 1.00 75.56 85 ASN A O 1
ATOM 649 N N . HIS A 1 86 ? 6.877 24.689 -21.189 1.00 79.00 86 HIS A N 1
ATOM 650 C CA . HIS A 1 86 ? 5.756 25.203 -21.976 1.00 79.00 86 HIS A CA 1
ATOM 651 C C . HIS A 1 86 ? 4.884 24.082 -22.542 1.00 79.00 86 HIS A C 1
ATOM 653 O O . HIS A 1 86 ? 5.325 22.964 -22.795 1.00 79.00 86 HIS A O 1
ATOM 659 N N . MET A 1 87 ? 3.611 24.400 -22.782 1.00 70.81 87 MET A N 1
ATOM 660 C CA . MET A 1 87 ? 2.680 23.486 -23.439 1.00 70.81 87 MET A CA 1
ATOM 661 C C . MET A 1 87 ? 3.207 23.110 -24.833 1.00 70.81 87 MET A C 1
ATOM 663 O O . MET A 1 87 ? 3.394 23.983 -25.678 1.00 70.81 87 MET A O 1
ATOM 667 N N . GLY A 1 88 ? 3.426 21.815 -25.063 1.00 76.44 88 GLY A N 1
ATOM 668 C CA . GLY A 1 88 ? 4.026 21.284 -26.293 1.00 76.44 88 GLY A CA 1
ATOM 669 C C . GLY A 1 88 ? 5.403 20.652 -26.083 1.00 76.44 88 GLY A C 1
ATOM 670 O O . GLY A 1 88 ? 5.832 19.876 -26.937 1.00 76.44 88 GLY A O 1
ATOM 671 N N . ASP A 1 89 ? 6.048 20.919 -24.944 1.00 83.19 89 ASP A N 1
ATOM 672 C CA . ASP A 1 89 ? 7.236 20.188 -24.513 1.00 83.19 89 ASP A CA 1
ATOM 673 C C . ASP A 1 89 ? 6.909 18.701 -24.312 1.00 83.19 89 ASP A C 1
ATOM 675 O O . ASP A 1 89 ? 5.765 18.299 -24.062 1.00 83.19 89 ASP A O 1
ATOM 679 N N . SER A 1 90 ? 7.925 17.859 -24.462 1.00 81.88 90 SER A N 1
ATOM 680 C CA . SER A 1 90 ? 7.744 16.424 -24.367 1.00 81.88 90 SER A CA 1
ATOM 681 C C . SER A 1 90 ? 7.541 15.964 -22.925 1.00 81.88 90 SER A C 1
ATOM 683 O O . SER A 1 90 ? 8.178 16.430 -21.984 1.00 81.88 90 SER A O 1
ATOM 685 N N . VAL A 1 91 ? 6.618 15.017 -22.755 1.00 91.19 91 VAL A N 1
ATOM 686 C CA . VAL A 1 91 ? 6.279 14.446 -21.449 1.00 91.19 91 VAL A CA 1
ATOM 687 C C . VAL A 1 91 ? 7.123 13.197 -21.220 1.00 91.19 91 VAL A C 1
ATOM 689 O O . VAL A 1 91 ? 7.001 12.221 -21.966 1.00 91.19 91 VAL A O 1
ATOM 692 N N . LEU A 1 92 ? 7.962 13.217 -20.183 1.00 94.00 92 LEU A N 1
ATOM 693 C CA . LEU A 1 92 ? 9.021 12.227 -19.969 1.00 94.00 92 LEU A CA 1
ATOM 694 C C . LEU A 1 92 ? 8.524 10.772 -19.975 1.00 94.00 92 LEU A C 1
ATOM 696 O O . LEU A 1 92 ? 9.101 9.933 -20.668 1.00 94.00 92 LEU A O 1
ATOM 700 N N . HIS A 1 93 ? 7.439 10.449 -19.261 1.00 94.44 93 HIS A N 1
ATOM 701 C CA . HIS A 1 93 ? 6.914 9.077 -19.239 1.00 94.44 93 HIS A CA 1
ATOM 702 C C . HIS A 1 93 ? 6.476 8.598 -20.636 1.00 94.44 93 HIS A C 1
ATOM 704 O O . HIS A 1 93 ? 6.682 7.438 -20.992 1.00 94.44 93 HIS A O 1
ATOM 710 N N . ILE A 1 94 ? 5.937 9.488 -21.477 1.00 94.06 94 ILE A N 1
ATOM 711 C CA . ILE A 1 94 ? 5.570 9.160 -22.862 1.00 94.06 94 ILE A CA 1
ATOM 712 C C . ILE A 1 94 ? 6.821 8.937 -23.714 1.00 94.06 94 ILE A C 1
ATOM 714 O O . ILE A 1 94 ? 6.850 8.013 -24.533 1.00 94.06 94 ILE A O 1
ATOM 718 N N . GLU A 1 95 ? 7.865 9.745 -23.529 1.00 95.06 95 GLU A N 1
ATOM 719 C CA . GLU A 1 95 ? 9.136 9.571 -24.236 1.00 95.06 95 GLU A CA 1
ATOM 720 C C . GLU A 1 95 ? 9.813 8.250 -23.888 1.00 95.06 95 GLU A C 1
ATOM 722 O O . GLU A 1 95 ? 10.186 7.491 -24.784 1.00 95.06 95 GLU A O 1
ATOM 727 N N . LEU A 1 96 ? 9.932 7.950 -22.595 1.00 96.75 96 LEU A N 1
ATOM 728 C CA . LEU A 1 96 ? 10.529 6.716 -22.100 1.00 96.75 96 LEU A CA 1
ATOM 729 C C . LEU A 1 96 ? 9.736 5.490 -22.580 1.00 96.75 96 LEU A C 1
ATOM 731 O O . LEU A 1 96 ? 10.339 4.533 -23.070 1.00 96.75 96 LEU A O 1
ATOM 735 N N . ARG A 1 97 ? 8.396 5.547 -22.567 1.00 95.81 97 ARG A N 1
ATOM 736 C CA . ARG A 1 97 ? 7.523 4.498 -23.129 1.00 95.81 97 ARG A CA 1
ATOM 737 C C . ARG A 1 97 ? 7.728 4.294 -24.629 1.00 95.81 97 ARG A C 1
ATOM 739 O O . ARG A 1 97 ? 7.694 3.163 -25.124 1.00 95.81 97 ARG A O 1
ATOM 746 N N . ARG A 1 98 ? 7.888 5.377 -25.395 1.00 94.19 98 ARG A N 1
ATOM 747 C CA . ARG A 1 98 ? 8.154 5.304 -26.844 1.00 94.19 98 ARG A CA 1
ATOM 748 C C . ARG A 1 98 ? 9.543 4.739 -27.125 1.00 94.19 98 ARG A C 1
ATOM 750 O O . ARG A 1 98 ? 9.678 3.934 -28.040 1.00 94.19 98 ARG A O 1
ATOM 757 N N . TRP A 1 99 ? 10.533 5.148 -26.336 1.00 97.00 99 TRP A N 1
ATOM 758 C CA . TRP A 1 99 ? 11.930 4.751 -26.474 1.00 97.00 99 TRP A CA 1
ATOM 759 C C . TRP A 1 99 ? 12.167 3.271 -26.155 1.00 97.00 99 TRP A C 1
ATOM 761 O O . TRP A 1 99 ? 12.929 2.626 -26.871 1.00 97.00 99 TRP A O 1
ATOM 771 N N . ALA A 1 100 ? 11.529 2.744 -25.107 1.00 95.62 100 ALA A N 1
ATOM 772 C CA . ALA A 1 100 ? 11.765 1.390 -24.617 1.00 95.62 100 ALA A CA 1
ATOM 773 C C . ALA A 1 100 ? 11.109 0.322 -25.504 1.00 95.62 100 ALA A C 1
ATOM 775 O O . ALA A 1 100 ? 9.931 0.427 -25.850 1.00 95.62 100 ALA A O 1
ATOM 776 N N . ASP A 1 101 ? 11.855 -0.731 -25.829 1.00 91.31 101 ASP A N 1
ATOM 777 C CA . ASP A 1 101 ? 11.338 -1.943 -26.470 1.00 91.31 101 ASP A CA 1
ATOM 778 C C . ASP A 1 101 ? 10.827 -2.944 -25.417 1.00 91.31 101 ASP A C 1
ATOM 780 O O . ASP A 1 101 ? 9.888 -3.686 -25.687 1.00 91.31 101 ASP A O 1
ATOM 784 N N . ILE A 1 102 ? 11.433 -2.943 -24.220 1.00 92.44 102 ILE A N 1
ATOM 785 C CA . ILE A 1 102 ? 11.137 -3.853 -23.102 1.00 92.44 102 ILE A CA 1
ATOM 786 C C . ILE A 1 102 ? 11.090 -3.057 -21.792 1.00 92.44 102 ILE A C 1
ATOM 788 O O . ILE A 1 102 ? 11.935 -2.185 -21.567 1.00 92.44 102 ILE A O 1
ATOM 792 N N . MET A 1 103 ? 10.149 -3.393 -20.907 1.00 96.81 103 MET A N 1
ATOM 793 C CA . MET A 1 103 ? 10.102 -2.895 -19.529 1.00 96.81 103 MET A CA 1
ATOM 794 C C . MET A 1 103 ? 10.358 -4.028 -18.533 1.00 96.81 103 MET A C 1
ATOM 796 O O . MET A 1 103 ? 9.797 -5.115 -18.667 1.00 96.81 103 MET A O 1
ATOM 800 N N . VAL A 1 104 ? 11.180 -3.771 -17.513 1.00 96.44 104 VAL A N 1
ATOM 801 C CA . VAL A 1 104 ? 11.384 -4.688 -16.383 1.00 96.44 104 VAL A CA 1
ATOM 802 C C . VAL A 1 104 ? 11.292 -3.916 -15.072 1.00 96.44 104 VAL A C 1
ATOM 804 O O . VAL A 1 104 ? 12.083 -3.004 -14.845 1.00 96.44 104 VAL A O 1
ATOM 807 N N . ILE A 1 105 ? 10.377 -4.303 -14.180 1.00 97.75 105 ILE A N 1
ATOM 808 C CA . ILE A 1 105 ? 10.330 -3.778 -12.806 1.00 97.75 105 ILE A CA 1
ATOM 809 C C . ILE A 1 105 ? 10.923 -4.819 -11.858 1.00 97.75 105 ILE A C 1
ATOM 811 O O . ILE A 1 105 ? 10.316 -5.860 -11.611 1.00 97.75 105 ILE A O 1
ATOM 815 N N . ALA A 1 106 ? 12.106 -4.540 -11.318 1.00 94.31 106 ALA A N 1
ATOM 816 C CA . ALA A 1 106 ? 12.847 -5.458 -10.464 1.00 94.31 106 ALA A CA 1
ATOM 817 C C . ALA A 1 106 ? 13.760 -4.674 -9.501 1.00 94.31 106 ALA A C 1
ATOM 819 O O . ALA A 1 106 ? 14.811 -4.195 -9.920 1.00 94.31 106 ALA A O 1
ATOM 820 N N . PRO A 1 107 ? 13.401 -4.540 -8.215 1.00 95.81 107 PRO A N 1
ATOM 821 C CA . PRO A 1 107 ? 12.259 -5.179 -7.561 1.00 95.81 107 PRO A CA 1
ATOM 822 C C . PRO A 1 107 ? 10.913 -4.504 -7.847 1.00 95.81 107 PRO A C 1
ATOM 824 O O . PRO A 1 107 ? 10.841 -3.276 -7.935 1.00 95.81 107 PRO A O 1
ATOM 827 N N . LEU A 1 108 ? 9.839 -5.300 -7.857 1.00 96.19 108 LEU A N 1
ATOM 828 C CA . LEU A 1 108 ? 8.451 -4.846 -7.716 1.00 96.19 108 LEU A CA 1
ATOM 829 C C . LEU A 1 108 ? 7.977 -5.014 -6.257 1.00 96.19 108 LEU A C 1
ATOM 831 O O . LEU A 1 108 ? 7.869 -6.126 -5.741 1.00 96.19 108 LEU A O 1
ATOM 835 N N . SER A 1 109 ? 7.690 -3.904 -5.581 1.00 95.38 109 SER A N 1
ATOM 836 C CA . SER A 1 109 ? 7.168 -3.872 -4.217 1.00 95.38 109 SER A CA 1
ATOM 837 C C . SER A 1 109 ? 5.662 -4.115 -4.198 1.00 95.38 109 SER A C 1
ATOM 839 O O . SER A 1 109 ? 4.971 -3.793 -5.165 1.00 95.38 109 SER A O 1
ATOM 841 N N . ALA A 1 110 ? 5.139 -4.608 -3.071 1.00 93.75 110 ALA A N 1
ATOM 842 C CA . ALA A 1 110 ? 3.700 -4.822 -2.891 1.00 93.75 110 ALA A CA 1
ATOM 843 C C . ALA A 1 110 ? 2.888 -3.549 -3.180 1.00 93.75 110 ALA A C 1
ATOM 845 O O . ALA A 1 110 ? 1.905 -3.599 -3.906 1.00 93.75 110 ALA A O 1
ATOM 846 N N . ASN A 1 111 ? 3.355 -2.383 -2.717 1.00 96.44 111 ASN A N 1
ATOM 847 C CA . ASN A 1 111 ? 2.645 -1.125 -2.946 1.00 96.44 111 ASN A CA 1
ATOM 848 C C . ASN A 1 111 ? 2.570 -0.761 -4.434 1.00 96.44 111 ASN A C 1
ATOM 850 O O . ASN A 1 111 ? 1.525 -0.336 -4.914 1.00 96.44 111 ASN A O 1
ATOM 854 N N . THR A 1 112 ? 3.670 -0.926 -5.177 1.00 97.69 112 THR A N 1
ATOM 855 C CA . THR A 1 112 ? 3.666 -0.613 -6.614 1.00 97.69 112 THR A CA 1
ATOM 856 C C . THR A 1 112 ? 2.854 -1.642 -7.395 1.00 97.69 112 THR A C 1
ATOM 858 O O . THR A 1 112 ? 2.142 -1.256 -8.313 1.00 97.69 112 THR A O 1
ATOM 861 N N . LEU A 1 113 ? 2.884 -2.918 -6.992 1.00 96.94 113 LEU A N 1
ATOM 862 C CA . LEU A 1 113 ? 2.004 -3.956 -7.534 1.00 96.94 113 LEU A CA 1
ATOM 863 C C . LEU A 1 113 ? 0.530 -3.558 -7.373 1.00 96.94 113 LEU A C 1
ATOM 865 O O . LEU A 1 113 ? -0.203 -3.553 -8.358 1.00 96.94 113 LEU A O 1
ATOM 869 N N . SER A 1 114 ? 0.119 -3.146 -6.171 1.00 96.25 114 SER A N 1
ATOM 870 C CA . SER A 1 114 ? -1.245 -2.673 -5.926 1.00 96.25 114 SER A CA 1
ATOM 871 C C . SER A 1 114 ? -1.590 -1.454 -6.775 1.00 96.25 114 SER A C 1
ATOM 873 O O . SER A 1 114 ? -2.655 -1.414 -7.377 1.00 96.25 114 SER A O 1
ATOM 875 N N . LYS A 1 115 ? -0.684 -0.473 -6.889 1.00 97.56 115 LYS A N 1
ATOM 876 C CA . LYS A 1 115 ? -0.903 0.707 -7.742 1.00 97.56 115 LYS A CA 1
ATOM 877 C C . LYS A 1 115 ? -1.118 0.335 -9.208 1.00 97.56 115 LYS A C 1
ATOM 879 O O . LYS A 1 115 ? -2.021 0.887 -9.827 1.00 97.56 115 LYS A O 1
ATOM 884 N N . ILE A 1 116 ? -0.321 -0.592 -9.740 1.00 96.44 116 ILE A N 1
ATOM 885 C CA . ILE A 1 116 ? -0.436 -1.060 -11.126 1.00 96.44 116 ILE A CA 1
ATOM 886 C C . ILE A 1 116 ? -1.762 -1.798 -11.329 1.00 96.44 116 ILE A C 1
ATOM 888 O O . ILE A 1 116 ? -2.518 -1.442 -12.228 1.00 96.44 116 ILE A O 1
ATOM 892 N N . ALA A 1 117 ? -2.075 -2.771 -10.469 1.00 94.50 117 ALA A N 1
ATOM 893 C CA . ALA A 1 117 ? -3.306 -3.558 -10.561 1.00 94.50 117 ALA A CA 1
ATOM 894 C C . ALA A 1 117 ? -4.572 -2.691 -10.462 1.00 94.50 117 ALA A C 1
ATOM 896 O O . ALA A 1 117 ? -5.588 -2.990 -11.083 1.00 94.50 117 ALA A O 1
ATOM 897 N N . GLU A 1 118 ? -4.493 -1.601 -9.701 1.00 94.69 118 GLU A N 1
ATOM 898 C CA . GLU A 1 118 ? -5.582 -0.653 -9.484 1.00 94.69 118 GLU A CA 1
ATOM 899 C C . GLU A 1 118 ? -5.597 0.525 -10.472 1.00 94.69 118 GLU A C 1
ATOM 901 O O . GLU A 1 118 ? -6.457 1.406 -10.358 1.00 94.69 118 GLU A O 1
ATOM 906 N N . GLY A 1 119 ? -4.655 0.562 -11.421 1.00 92.69 119 GLY A N 1
ATOM 907 C CA . GLY A 1 119 ? -4.575 1.572 -12.476 1.00 92.69 119 GLY A CA 1
ATOM 908 C C . GLY A 1 119 ? -4.214 2.980 -11.993 1.00 92.69 119 GLY A C 1
ATOM 909 O O . GLY A 1 119 ? -4.624 3.958 -12.615 1.00 92.69 119 GLY A O 1
ATOM 910 N N . LEU A 1 120 ? -3.488 3.107 -10.881 1.00 95.56 120 LEU A N 1
ATOM 911 C CA . LEU A 1 120 ? -3.016 4.399 -10.380 1.00 95.56 120 LEU A CA 1
ATOM 912 C C . LEU A 1 120 ? -1.836 4.910 -11.220 1.00 95.56 120 LEU A C 1
ATOM 914 O O . LEU A 1 120 ? -0.998 4.127 -11.653 1.00 95.56 120 LEU A O 1
ATOM 918 N N . CYS A 1 121 ? -1.763 6.227 -11.410 1.00 93.94 121 CYS A N 1
ATOM 919 C CA . CYS A 1 121 ? -0.709 6.925 -12.151 1.00 93.94 121 CYS A CA 1
ATOM 920 C C . CYS A 1 121 ? -0.271 8.178 -11.368 1.00 93.94 121 CYS A C 1
ATOM 922 O O . CYS A 1 121 ? -0.648 9.304 -11.688 1.00 93.94 121 CYS A O 1
ATOM 924 N N . ASP A 1 122 ? 0.431 7.968 -10.254 1.00 93.88 122 ASP A N 1
ATOM 925 C CA . ASP A 1 122 ? 0.744 9.021 -9.276 1.00 93.88 122 ASP A CA 1
ATOM 926 C C . ASP A 1 122 ? 2.244 9.323 -9.137 1.00 93.88 122 ASP A C 1
ATOM 928 O O . ASP A 1 122 ? 2.635 10.131 -8.296 1.00 93.88 122 ASP A O 1
ATOM 932 N N . ASN A 1 123 ? 3.076 8.670 -9.947 1.00 96.31 123 ASN A N 1
ATOM 933 C CA . ASN A 1 123 ? 4.519 8.875 -10.033 1.00 96.31 123 ASN A CA 1
ATOM 934 C C . ASN A 1 123 ? 5.041 8.436 -11.412 1.00 96.31 123 ASN A C 1
ATOM 936 O O . ASN A 1 123 ? 4.313 7.772 -12.157 1.00 96.31 123 ASN A O 1
ATOM 940 N N . LEU A 1 124 ? 6.301 8.743 -11.739 1.00 97.19 124 LEU A N 1
ATOM 941 C CA . LEU A 1 124 ? 6.862 8.520 -13.078 1.00 97.19 124 LEU A CA 1
ATOM 942 C C . LEU A 1 124 ? 6.709 7.067 -13.535 1.00 97.19 124 LEU A C 1
ATOM 944 O O . LEU A 1 124 ? 6.290 6.790 -14.661 1.00 97.19 124 LEU A O 1
ATOM 948 N N . LEU A 1 125 ? 6.999 6.118 -12.641 1.00 97.75 125 LEU A N 1
ATOM 949 C CA . LEU A 1 125 ? 6.906 4.693 -12.952 1.00 97.75 125 LEU A CA 1
ATOM 950 C C . LEU A 1 125 ? 5.465 4.233 -13.204 1.00 97.75 125 LEU A C 1
ATOM 952 O O . LEU A 1 125 ? 5.211 3.473 -14.133 1.00 97.75 125 LEU A O 1
ATOM 956 N N . THR A 1 126 ? 4.511 4.655 -12.382 1.00 97.12 126 THR A N 1
ATOM 957 C CA . THR A 1 126 ? 3.117 4.219 -12.538 1.00 97.12 126 THR A CA 1
ATOM 958 C C . THR A 1 126 ? 2.441 4.903 -13.729 1.00 97.12 126 THR A C 1
ATOM 960 O O . THR A 1 126 ? 1.684 4.248 -14.440 1.00 97.12 126 THR A O 1
ATOM 963 N N . CYS A 1 127 ? 2.799 6.154 -14.048 1.00 96.44 127 CYS A N 1
ATOM 964 C CA . CYS A 1 127 ? 2.435 6.810 -15.310 1.00 96.44 127 CYS A CA 1
ATOM 965 C C . CYS A 1 127 ? 2.985 6.054 -16.532 1.00 96.44 127 CYS A C 1
ATOM 967 O O . CYS A 1 127 ? 2.264 5.838 -17.507 1.00 96.44 127 CYS A O 1
ATOM 969 N N . LEU A 1 128 ? 4.241 5.596 -16.465 1.00 96.69 128 LEU A N 1
ATOM 970 C CA . LEU A 1 128 ? 4.870 4.770 -17.500 1.00 96.69 128 LEU A CA 1
ATOM 971 C C . LEU A 1 128 ? 4.117 3.464 -17.755 1.00 96.69 128 LEU A C 1
ATOM 973 O O . LEU A 1 128 ? 3.865 3.121 -18.910 1.00 96.69 128 LEU A O 1
ATOM 977 N N . VAL A 1 129 ? 3.761 2.755 -16.683 1.00 96.38 129 VAL A N 1
ATOM 978 C CA . VAL A 1 129 ? 3.003 1.501 -16.760 1.00 96.38 129 VAL A CA 1
ATOM 979 C C . VAL A 1 129 ? 1.603 1.746 -17.318 1.00 96.38 129 VAL A C 1
ATOM 981 O O . VAL A 1 129 ? 1.160 1.025 -18.208 1.00 96.38 129 VAL A O 1
ATOM 984 N N . HIS A 1 130 ? 0.925 2.801 -16.864 1.00 94.06 130 HIS A N 1
ATOM 985 C CA . HIS A 1 130 ? -0.414 3.140 -17.341 1.00 94.06 130 HIS A CA 1
ATOM 986 C C . HIS A 1 130 ? -0.445 3.474 -18.843 1.00 94.06 130 HIS A C 1
ATOM 988 O O . HIS A 1 130 ? -1.414 3.166 -19.532 1.00 94.06 130 HIS A O 1
ATOM 994 N N . ALA A 1 131 ? 0.629 4.070 -19.370 1.00 95.19 131 ALA A N 1
ATOM 995 C CA . ALA A 1 131 ? 0.776 4.391 -20.789 1.00 95.19 131 ALA A CA 1
ATOM 996 C C . ALA A 1 131 ? 1.412 3.259 -21.626 1.00 95.19 131 ALA A C 1
ATOM 998 O O . ALA A 1 131 ? 1.662 3.447 -22.828 1.00 95.19 131 ALA A O 1
ATOM 999 N N . TRP A 1 132 ? 1.741 2.116 -21.015 1.00 96.19 132 TRP A N 1
ATOM 1000 C CA . TRP A 1 132 ? 2.538 1.074 -21.656 1.00 96.19 132 TRP A CA 1
ATOM 1001 C C . TRP A 1 132 ? 1.826 0.425 -22.849 1.00 96.19 132 TRP A C 1
ATOM 1003 O O . TRP A 1 132 ? 0.602 0.367 -22.941 1.00 96.19 132 TRP A O 1
ATOM 1013 N N . ASP A 1 133 ? 2.624 -0.040 -23.808 1.00 90.69 133 ASP A N 1
ATOM 1014 C CA . ASP A 1 133 ? 2.138 -0.871 -24.905 1.00 90.69 133 ASP A CA 1
ATOM 1015 C C . ASP A 1 133 ? 2.201 -2.338 -24.496 1.00 90.69 133 ASP A C 1
ATOM 1017 O O . ASP A 1 133 ? 3.283 -2.914 -24.498 1.00 90.69 133 ASP A O 1
ATOM 1021 N N . TYR A 1 134 ? 1.081 -2.973 -24.173 1.00 88.69 134 TYR A N 1
ATOM 1022 C CA . TYR A 1 134 ? 1.103 -4.385 -23.771 1.00 88.69 134 TYR A CA 1
ATOM 1023 C C . TYR A 1 13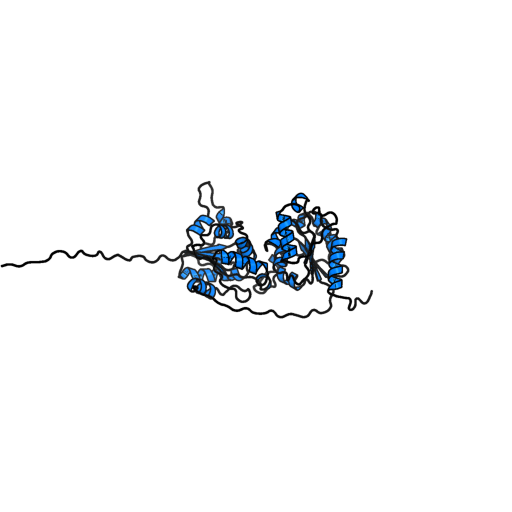4 ? 1.408 -5.355 -24.929 1.00 88.69 134 TYR A C 1
ATOM 1025 O O . TYR A 1 134 ? 1.572 -6.549 -24.703 1.00 88.69 134 TYR A O 1
ATOM 1033 N N . SER A 1 135 ? 1.565 -4.857 -26.167 1.00 85.38 135 SER A N 1
ATOM 1034 C CA . SER A 1 135 ? 2.203 -5.630 -27.243 1.00 85.38 135 SER A CA 1
ATOM 1035 C C . SER A 1 135 ? 3.729 -5.740 -27.085 1.00 85.38 135 SER A C 1
ATOM 1037 O O . SER A 1 135 ? 4.346 -6.626 -27.679 1.00 85.38 135 SER A O 1
ATOM 1039 N N . LYS A 1 136 ? 4.349 -4.857 -26.287 1.00 88.38 136 LYS A N 1
ATOM 1040 C CA . LYS A 1 136 ? 5.773 -4.901 -25.939 1.00 88.38 136 LYS A CA 1
ATOM 1041 C C . LYS A 1 136 ? 5.992 -5.743 -24.678 1.00 88.38 136 LYS A C 1
ATOM 1043 O O . LYS A 1 136 ? 5.208 -5.621 -23.734 1.00 88.38 136 LYS A O 1
ATOM 1048 N N . PRO A 1 137 ? 7.093 -6.513 -24.593 1.00 89.56 137 PRO A N 1
ATOM 1049 C CA . PRO A 1 137 ? 7.390 -7.314 -23.413 1.00 89.56 137 PRO A CA 1
ATOM 1050 C C . PRO A 1 137 ? 7.503 -6.466 -22.141 1.00 89.56 137 PRO A C 1
ATOM 1052 O O . PRO A 1 137 ? 8.256 -5.487 -22.086 1.00 89.56 137 PRO A O 1
ATOM 1055 N N . PHE A 1 138 ? 6.775 -6.882 -21.109 1.00 93.31 138 PHE A N 1
ATOM 1056 C CA . PHE A 1 138 ? 6.797 -6.265 -19.792 1.00 93.31 138 PHE A CA 1
ATOM 1057 C C . PHE A 1 138 ? 6.942 -7.353 -18.730 1.00 93.31 138 PHE A C 1
ATOM 1059 O O . PHE A 1 138 ? 6.071 -8.207 -18.579 1.00 93.31 138 PHE A O 1
ATOM 1066 N N . PHE A 1 139 ? 8.060 -7.315 -18.006 1.00 91.25 139 PHE A N 1
ATOM 1067 C CA . PHE A 1 139 ? 8.380 -8.249 -16.938 1.00 91.25 139 PHE A CA 1
ATOM 1068 C C . PHE A 1 139 ? 8.364 -7.581 -15.567 1.00 91.25 139 PHE A C 1
ATOM 1070 O O . PHE A 1 139 ? 8.761 -6.424 -15.403 1.00 91.25 139 PHE A O 1
ATOM 1077 N N . VAL A 1 140 ? 7.985 -8.346 -14.550 1.00 93.75 140 VAL A N 1
ATOM 1078 C CA . VAL A 1 140 ? 8.069 -7.926 -13.150 1.00 93.75 140 VAL A CA 1
ATOM 1079 C C . VAL A 1 140 ? 8.754 -8.995 -12.310 1.00 93.75 140 VAL A C 1
ATOM 1081 O O . VAL A 1 140 ? 8.490 -10.181 -12.476 1.00 93.75 140 VAL A O 1
ATOM 1084 N N . ALA A 1 141 ? 9.618 -8.581 -11.385 1.00 90.69 141 ALA A N 1
ATOM 1085 C CA . ALA A 1 141 ? 10.234 -9.448 -10.384 1.00 90.69 141 ALA A CA 1
ATOM 1086 C C . ALA A 1 141 ? 9.827 -8.962 -8.982 1.00 90.69 141 ALA A C 1
ATOM 1088 O O . ALA A 1 141 ? 10.464 -8.051 -8.434 1.00 90.69 141 ALA A O 1
ATOM 1089 N N . PRO A 1 142 ? 8.744 -9.514 -8.403 1.00 90.38 142 PRO A N 1
ATOM 1090 C CA . PRO A 1 142 ? 8.291 -9.150 -7.072 1.00 90.38 142 PRO A CA 1
ATOM 1091 C C . PRO A 1 142 ? 9.362 -9.389 -6.010 1.00 90.38 142 PRO A C 1
ATOM 1093 O O . PRO A 1 142 ? 10.104 -10.368 -6.058 1.00 90.38 142 PRO A O 1
ATOM 1096 N N . ALA A 1 143 ? 9.429 -8.488 -5.035 1.00 88.50 143 ALA A N 1
ATOM 1097 C CA . ALA A 1 143 ? 10.333 -8.606 -3.900 1.00 88.50 143 ALA A CA 1
ATOM 1098 C C . ALA A 1 143 ? 9.680 -8.023 -2.649 1.00 88.50 143 ALA A C 1
ATOM 1100 O O . ALA A 1 143 ? 9.641 -6.802 -2.460 1.00 88.50 143 ALA A O 1
ATOM 1101 N N . MET A 1 144 ? 9.160 -8.893 -1.789 1.00 85.19 144 MET A N 1
ATOM 1102 C CA . MET A 1 144 ? 8.430 -8.504 -0.586 1.00 85.19 144 MET A CA 1
ATOM 1103 C C . MET A 1 144 ? 8.527 -9.594 0.481 1.00 85.19 144 MET A C 1
ATOM 1105 O O . MET A 1 144 ? 8.726 -10.763 0.175 1.00 85.19 144 MET A O 1
ATOM 1109 N N . ASN A 1 145 ? 8.375 -9.228 1.753 1.00 87.19 145 ASN A N 1
ATOM 1110 C CA . ASN A 1 145 ? 8.367 -10.220 2.827 1.00 87.19 145 ASN A CA 1
ATOM 1111 C C . ASN A 1 145 ? 7.281 -11.293 2.589 1.00 87.19 145 ASN A C 1
ATOM 1113 O O . ASN A 1 145 ? 6.226 -11.000 2.028 1.00 87.19 145 ASN A O 1
ATOM 1117 N N . THR A 1 146 ? 7.527 -12.524 3.043 1.00 80.50 146 THR A N 1
ATOM 1118 C CA . THR A 1 146 ? 6.641 -13.678 2.832 1.00 80.50 146 THR A CA 1
ATOM 1119 C C . THR A 1 146 ? 5.203 -13.435 3.297 1.00 80.50 146 THR A C 1
ATOM 1121 O O . THR A 1 146 ? 4.281 -13.891 2.635 1.00 80.50 146 THR A O 1
ATOM 1124 N N . LEU A 1 147 ? 4.981 -12.665 4.368 1.00 81.69 147 LEU A N 1
ATOM 1125 C CA . LEU A 1 147 ? 3.626 -12.321 4.820 1.00 81.69 147 LEU A CA 1
ATOM 1126 C C . LEU A 1 147 ? 2.890 -11.407 3.833 1.00 81.69 147 LEU A C 1
ATOM 1128 O O . LEU A 1 147 ? 1.687 -11.551 3.645 1.00 81.69 147 LEU A O 1
ATOM 1132 N N . LEU A 1 148 ? 3.608 -10.496 3.166 1.00 86.50 148 LEU A N 1
ATOM 1133 C CA . LEU A 1 148 ? 3.034 -9.693 2.085 1.00 86.50 148 LEU A CA 1
ATOM 1134 C C . LEU A 1 148 ? 2.786 -10.577 0.860 1.00 86.50 148 LEU A C 1
ATOM 1136 O O . LEU A 1 148 ? 1.745 -10.451 0.228 1.00 86.50 148 LEU A O 1
ATOM 1140 N N . TRP A 1 149 ? 3.705 -11.490 0.538 1.00 86.50 149 TRP A N 1
ATOM 1141 C CA . TRP A 1 149 ? 3.549 -12.399 -0.600 1.00 86.50 149 TRP A CA 1
ATOM 1142 C C . TRP A 1 149 ? 2.324 -13.313 -0.458 1.00 86.50 149 TRP A C 1
ATOM 1144 O O . TRP A 1 149 ? 1.534 -13.420 -1.388 1.00 86.50 149 TRP A O 1
ATOM 1154 N N . SER A 1 150 ? 2.125 -13.900 0.723 1.00 84.31 150 SER A N 1
ATOM 1155 C CA . SER A 1 150 ? 0.990 -14.780 1.036 1.00 84.31 150 SER A CA 1
ATOM 1156 C C . SER A 1 150 ? -0.326 -14.034 1.294 1.00 84.31 150 SER A C 1
ATOM 1158 O O . SER A 1 150 ? -1.329 -14.657 1.639 1.00 84.31 150 SER A O 1
ATOM 1160 N N . SER A 1 151 ? -0.332 -12.705 1.184 1.00 85.50 151 SER A N 1
ATOM 1161 C CA . SER A 1 151 ? -1.527 -11.895 1.397 1.00 85.50 151 SER A CA 1
ATOM 1162 C C . SER A 1 151 ? -2.542 -12.097 0.265 1.00 85.50 151 SER A C 1
ATOM 1164 O O . SER A 1 151 ? -2.144 -12.097 -0.906 1.00 85.50 151 SER A O 1
ATOM 1166 N N . PRO A 1 152 ? -3.858 -12.153 0.560 1.00 87.56 152 PRO A N 1
ATOM 1167 C CA . PRO A 1 152 ? -4.891 -12.236 -0.476 1.00 87.56 152 PRO A CA 1
ATOM 1168 C C . PRO A 1 152 ? -4.862 -11.041 -1.441 1.00 87.56 152 PRO A C 1
ATOM 1170 O O . PRO A 1 152 ? -5.336 -11.148 -2.568 1.00 87.56 152 PRO A O 1
ATOM 1173 N N . PHE A 1 153 ? -4.307 -9.896 -1.027 1.00 90.94 153 PHE A N 1
ATOM 1174 C CA . PHE A 1 153 ? -4.128 -8.746 -1.913 1.00 90.94 153 PHE A CA 1
ATOM 1175 C C . PHE A 1 153 ? -3.095 -9.023 -3.007 1.00 90.94 153 PHE A C 1
ATOM 1177 O O . PHE A 1 153 ? -3.354 -8.735 -4.172 1.00 90.94 153 PHE A O 1
ATOM 1184 N N . THR A 1 154 ? -1.952 -9.617 -2.648 1.00 89.38 154 THR A N 1
ATOM 1185 C CA . THR A 1 154 ? -0.890 -9.934 -3.612 1.00 89.38 154 THR A CA 1
ATOM 1186 C C . THR A 1 154 ? -1.396 -10.921 -4.643 1.00 89.38 154 THR A C 1
ATOM 1188 O O . THR A 1 154 ? -1.217 -10.685 -5.830 1.00 89.38 154 THR A O 1
ATOM 1191 N N . GLU A 1 155 ? -2.086 -11.974 -4.207 1.00 88.50 155 GLU A N 1
ATOM 1192 C CA . GLU A 1 155 ? -2.673 -12.965 -5.108 1.00 88.50 155 GLU A CA 1
ATOM 1193 C C . GLU A 1 155 ? -3.602 -12.312 -6.145 1.00 88.50 155 GLU A C 1
ATOM 1195 O O . GLU A 1 155 ? -3.404 -12.480 -7.348 1.00 88.50 155 GLU A O 1
ATOM 1200 N N . ARG A 1 156 ? -4.555 -11.483 -5.698 1.00 89.38 156 ARG A N 1
ATOM 1201 C CA . ARG A 1 156 ? -5.486 -10.781 -6.599 1.00 89.38 156 ARG A CA 1
ATOM 1202 C C . ARG A 1 156 ? -4.783 -9.828 -7.556 1.00 89.38 156 ARG A C 1
ATOM 1204 O O . ARG A 1 156 ? -5.121 -9.783 -8.735 1.00 89.38 156 ARG A O 1
ATOM 1211 N N . HIS A 1 157 ? -3.831 -9.042 -7.059 1.00 94.50 157 HIS A N 1
ATOM 1212 C CA . HIS A 1 157 ? -3.112 -8.090 -7.898 1.00 94.50 157 HIS A CA 1
ATOM 1213 C C . HIS A 1 157 ? -2.236 -8.805 -8.923 1.00 94.50 157 HIS A C 1
ATOM 1215 O O . HIS A 1 157 ? -2.184 -8.365 -10.067 1.00 94.50 157 HIS A O 1
ATOM 1221 N N . MET A 1 158 ? -1.607 -9.922 -8.543 1.00 89.56 158 MET A N 1
ATOM 1222 C CA . MET A 1 158 ? -0.842 -10.762 -9.460 1.00 89.56 158 MET A CA 1
ATOM 1223 C C . MET A 1 158 ? -1.725 -11.328 -10.575 1.00 89.56 158 MET A C 1
ATOM 1225 O O . MET A 1 158 ? -1.331 -11.249 -11.733 1.00 89.56 158 MET A O 1
ATOM 1229 N N . MET A 1 159 ? -2.929 -11.812 -10.250 1.00 88.38 159 MET A N 1
ATOM 1230 C CA . MET A 1 159 ? -3.903 -12.248 -11.261 1.00 88.38 159 MET A CA 1
ATOM 1231 C C . MET A 1 159 ? -4.299 -11.097 -12.201 1.00 88.38 159 MET A C 1
ATOM 1233 O O . MET A 1 159 ? -4.275 -11.261 -13.415 1.00 88.38 159 MET A O 1
ATOM 1237 N N . SER A 1 160 ? -4.585 -9.909 -11.656 1.00 90.62 160 SER A N 1
ATOM 1238 C CA . SER A 1 160 ? -4.968 -8.727 -12.449 1.00 90.62 160 SER A CA 1
ATOM 1239 C C . SER A 1 160 ? -3.885 -8.286 -13.442 1.00 90.62 160 SER A C 1
ATOM 1241 O O . SER A 1 160 ? -4.197 -7.897 -14.568 1.00 90.62 160 SER A O 1
ATOM 1243 N N . ILE A 1 161 ? -2.605 -8.327 -13.055 1.00 89.69 161 ILE A N 1
ATOM 1244 C CA . ILE A 1 161 ? -1.515 -7.944 -13.966 1.00 89.69 161 ILE A CA 1
ATOM 1245 C C . ILE A 1 161 ? -1.171 -9.048 -14.974 1.00 89.69 161 ILE A C 1
ATOM 1247 O O . ILE A 1 161 ? -0.767 -8.735 -16.094 1.00 89.69 161 ILE A O 1
ATOM 1251 N N . ASP A 1 162 ? -1.374 -10.318 -14.616 1.00 87.56 162 ASP A N 1
ATOM 1252 C CA . ASP A 1 162 ? -1.211 -11.457 -15.529 1.00 87.56 162 ASP A CA 1
ATOM 1253 C C . ASP A 1 162 ? -2.247 -11.406 -16.664 1.00 87.56 162 ASP A C 1
ATOM 1255 O O . ASP A 1 162 ? -1.893 -11.524 -17.837 1.00 87.56 162 ASP A O 1
ATOM 1259 N N . GLU A 1 163 ? -3.504 -11.073 -16.346 1.00 87.69 163 GLU A N 1
ATOM 1260 C CA . GLU A 1 163 ? -4.566 -10.838 -17.339 1.00 87.69 163 GLU A CA 1
ATOM 1261 C C . GLU A 1 163 ? -4.235 -9.702 -18.326 1.00 87.69 163 GLU A C 1
ATOM 1263 O O . GLU A 1 163 ? -4.718 -9.699 -19.460 1.00 87.69 163 GLU A O 1
ATOM 1268 N N . GLN A 1 164 ? -3.384 -8.751 -17.928 1.00 83.50 164 GLN A N 1
ATOM 1269 C CA . GLN A 1 164 ? -2.905 -7.656 -18.783 1.00 83.50 164 GLN A CA 1
ATOM 1270 C C . GLN A 1 164 ? -1.709 -8.057 -19.668 1.00 83.50 164 GLN A C 1
ATOM 1272 O O . GLN A 1 164 ? -1.250 -7.253 -20.479 1.00 83.50 164 GLN A O 1
ATOM 1277 N N . GLY A 1 165 ? -1.200 -9.288 -19.540 1.00 82.62 165 GLY A N 1
ATOM 1278 C CA . GLY A 1 165 ? -0.049 -9.796 -20.290 1.00 82.62 165 GLY A CA 1
ATOM 1279 C C . GLY A 1 165 ? 1.309 -9.460 -19.667 1.00 82.62 165 GLY A C 1
ATOM 1280 O O . GLY A 1 165 ? 2.339 -9.588 -20.335 1.00 82.62 165 GLY A O 1
ATOM 1281 N N . ILE A 1 166 ? 1.341 -9.025 -18.401 1.00 88.38 166 ILE A N 1
ATOM 1282 C CA . ILE A 1 166 ? 2.590 -8.755 -17.680 1.00 88.38 166 ILE A CA 1
ATOM 1283 C C . ILE A 1 166 ? 3.205 -10.083 -17.233 1.00 88.38 166 ILE A C 1
ATOM 1285 O O . ILE A 1 166 ? 2.605 -10.851 -16.489 1.00 88.38 166 ILE A O 1
ATOM 1289 N N . SER A 1 167 ? 4.444 -10.338 -17.648 1.00 85.06 167 SER A N 1
ATOM 1290 C CA . SER A 1 167 ? 5.146 -11.587 -17.355 1.00 85.06 167 SER A CA 1
ATOM 1291 C C . SER A 1 167 ? 5.814 -11.567 -15.979 1.00 85.06 167 SER A C 1
ATOM 1293 O O . SER A 1 167 ? 6.694 -10.749 -15.695 1.00 85.06 167 SER A O 1
ATOM 1295 N N . LEU A 1 168 ? 5.438 -12.514 -15.123 1.00 84.00 168 LEU A N 1
ATOM 1296 C CA . LEU A 1 168 ? 6.025 -12.685 -13.797 1.00 84.00 168 LEU A CA 1
ATOM 1297 C C . LEU A 1 168 ? 7.357 -13.451 -13.852 1.00 84.00 168 LEU A C 1
ATOM 1299 O O . LEU A 1 168 ? 7.418 -14.586 -14.319 1.00 84.00 168 LEU A O 1
ATOM 1303 N N . VAL A 1 169 ? 8.399 -12.875 -13.250 1.00 83.00 169 VAL A N 1
ATOM 1304 C CA . VAL A 1 169 ? 9.587 -13.601 -12.786 1.00 83.00 169 VAL A CA 1
ATOM 1305 C C . VAL A 1 169 ? 9.370 -13.952 -11.308 1.00 83.00 169 VAL A C 1
ATOM 1307 O O . VAL A 1 169 ? 9.401 -13.052 -10.463 1.00 83.00 169 VAL A O 1
ATOM 1310 N N . PRO A 1 170 ? 9.101 -15.226 -10.970 1.00 72.25 170 PRO A N 1
ATOM 1311 C CA . PRO A 1 170 ? 8.653 -15.594 -9.634 1.00 72.25 170 PRO A CA 1
ATOM 1312 C C . PRO A 1 170 ? 9.740 -15.336 -8.577 1.00 72.25 170 PRO A C 1
ATOM 1314 O O . PRO A 1 170 ? 10.921 -15.591 -8.832 1.00 72.25 170 PRO A O 1
ATOM 1317 N N . PRO A 1 171 ? 9.363 -14.859 -7.378 1.00 70.94 171 PRO A N 1
ATOM 1318 C CA . PRO A 1 171 ? 10.294 -14.723 -6.266 1.00 70.94 171 PRO A CA 1
ATOM 1319 C C . PRO A 1 171 ? 10.709 -16.090 -5.700 1.00 70.94 171 PRO A C 1
ATOM 1321 O O . PRO A 1 171 ? 9.985 -17.079 -5.810 1.00 70.94 171 PRO A O 1
ATOM 1324 N N . ILE A 1 172 ? 11.843 -16.127 -4.998 1.00 71.00 172 ILE A N 1
ATOM 1325 C CA . ILE A 1 172 ? 12.282 -17.289 -4.213 1.00 71.00 172 ILE A CA 1
ATOM 1326 C C . ILE A 1 172 ? 11.773 -17.089 -2.778 1.00 71.00 172 ILE A C 1
ATOM 1328 O O . ILE A 1 172 ? 12.362 -16.343 -1.998 1.00 71.00 172 ILE A O 1
ATOM 1332 N N . SER A 1 173 ? 10.634 -17.704 -2.439 1.00 58.62 173 SER A N 1
ATOM 1333 C CA . SER A 1 173 ? 9.988 -17.608 -1.111 1.00 58.62 173 SER A CA 1
ATOM 1334 C C . SER A 1 173 ? 9.738 -16.168 -0.609 1.00 58.62 173 SER A C 1
ATOM 1336 O O . SER A 1 173 ? 9.831 -15.884 0.586 1.00 58.62 173 SER A O 1
ATOM 1338 N N . GLY A 1 174 ? 9.412 -15.246 -1.522 1.00 51.06 174 GLY A N 1
ATOM 1339 C CA . GLY A 1 174 ? 9.176 -13.816 -1.254 1.00 51.06 174 GLY A CA 1
ATOM 1340 C C . GLY A 1 174 ? 10.391 -12.913 -1.525 1.00 51.06 174 GLY A C 1
ATOM 1341 O O . GLY A 1 174 ? 10.232 -11.737 -1.860 1.00 51.06 174 GLY A O 1
ATOM 1342 N N . ALA A 1 175 ? 11.612 -13.453 -1.493 1.00 55.44 175 ALA A N 1
ATOM 1343 C CA . ALA A 1 175 ? 12.793 -12.709 -1.920 1.00 55.44 175 ALA A CA 1
ATOM 1344 C C . ALA A 1 175 ? 12.801 -12.519 -3.445 1.00 55.44 175 ALA A C 1
ATOM 1346 O O . ALA A 1 175 ? 12.386 -13.410 -4.190 1.00 55.44 175 ALA A O 1
ATOM 1347 N N . MET A 1 176 ? 13.313 -11.373 -3.910 1.00 67.44 176 MET A N 1
ATOM 1348 C CA . MET A 1 176 ? 13.512 -11.129 -5.343 1.00 67.44 176 MET A CA 1
ATOM 1349 C C . MET A 1 176 ? 14.317 -12.274 -5.967 1.00 67.44 176 MET A C 1
ATOM 1351 O O . MET A 1 176 ? 15.298 -12.721 -5.370 1.00 67.44 176 MET A O 1
ATOM 1355 N N . ALA A 1 177 ? 13.949 -12.706 -7.176 1.00 59.09 177 ALA A N 1
ATOM 1356 C CA . ALA A 1 177 ? 14.804 -13.591 -7.960 1.00 59.09 177 ALA A CA 1
ATOM 1357 C C . ALA A 1 177 ? 16.206 -12.975 -8.136 1.00 59.09 177 ALA A C 1
ATOM 1359 O O . ALA A 1 177 ? 16.357 -11.753 -8.230 1.00 59.09 177 ALA A O 1
ATOM 1360 N N . GLU A 1 178 ? 17.245 -13.813 -8.177 1.00 70.50 178 GLU A N 1
ATOM 1361 C CA . GLU A 1 178 ? 18.614 -13.330 -8.385 1.00 70.50 178 GLU A CA 1
ATOM 1362 C C . GLU A 1 178 ? 18.725 -12.559 -9.712 1.00 70.50 178 GLU A C 1
ATOM 1364 O O . GLU A 1 178 ? 18.101 -12.967 -10.696 1.00 70.50 178 GLU A O 1
ATOM 1369 N N . PRO A 1 179 ? 19.534 -11.484 -9.805 1.00 66.88 179 PRO A N 1
ATOM 1370 C CA . PRO A 1 179 ? 19.683 -10.716 -11.044 1.00 66.88 179 PRO A CA 1
ATOM 1371 C C . PRO A 1 179 ? 20.048 -11.571 -12.263 1.00 66.88 179 PRO A C 1
ATOM 1373 O O . PRO A 1 179 ? 19.590 -11.290 -13.366 1.00 66.88 179 PRO A O 1
ATOM 1376 N N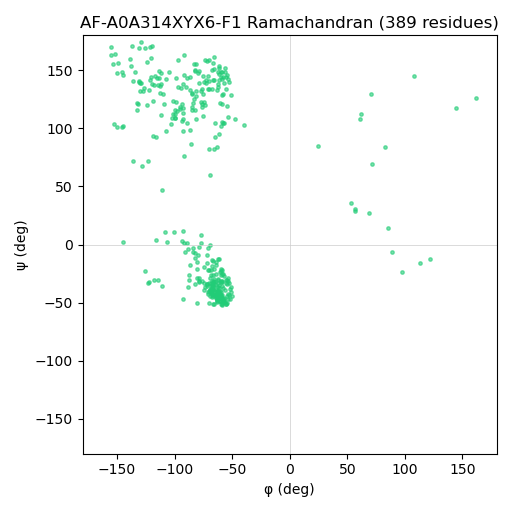 . SER A 1 180 ? 20.819 -12.646 -12.065 1.00 62.00 180 SER A N 1
ATOM 1377 C CA . SER A 1 180 ? 21.142 -13.621 -13.110 1.00 62.00 180 SER A CA 1
ATOM 1378 C C . SER A 1 180 ? 19.922 -14.414 -13.582 1.00 62.00 180 SER A C 1
ATOM 1380 O O . SER A 1 180 ? 19.803 -14.646 -14.780 1.00 62.00 180 SER A O 1
ATOM 1382 N N . ILE A 1 181 ? 19.013 -14.781 -12.670 1.00 69.12 181 ILE A N 1
ATOM 1383 C CA . ILE A 1 181 ? 17.751 -15.469 -12.970 1.00 69.12 181 ILE A CA 1
ATOM 1384 C C . ILE A 1 181 ? 16.786 -14.511 -13.663 1.00 69.12 181 ILE A C 1
ATOM 1386 O O . ILE A 1 181 ? 16.164 -14.892 -14.647 1.00 69.12 181 ILE A O 1
ATOM 1390 N N . ILE A 1 182 ? 16.674 -13.261 -13.204 1.00 67.75 182 ILE A N 1
ATOM 1391 C CA . ILE A 1 182 ? 15.870 -12.232 -13.884 1.00 67.75 182 ILE A CA 1
ATOM 1392 C C . ILE A 1 182 ? 16.391 -12.033 -15.307 1.00 67.75 182 ILE A C 1
ATOM 1394 O O . ILE A 1 182 ? 15.623 -12.136 -16.259 1.00 67.75 182 ILE A O 1
ATOM 1398 N N . HIS A 1 183 ? 17.701 -11.823 -15.461 1.00 60.41 183 HIS A N 1
ATOM 1399 C CA . HIS A 1 183 ? 18.340 -11.684 -16.763 1.00 60.41 183 HIS A CA 1
ATOM 1400 C C . HIS A 1 183 ? 18.100 -12.920 -17.635 1.00 60.41 183 HIS A C 1
ATOM 1402 O O . HIS A 1 183 ? 17.645 -12.785 -18.763 1.00 60.41 183 HIS A O 1
ATOM 1408 N N . SER A 1 184 ? 18.338 -14.135 -17.133 1.00 63.06 184 SER A N 1
ATOM 1409 C CA . SER A 1 184 ? 18.121 -15.347 -17.924 1.00 63.06 184 SER A CA 1
ATOM 1410 C C . SER A 1 184 ? 16.650 -15.579 -18.253 1.00 63.06 184 SER A C 1
ATOM 1412 O O . SER A 1 184 ? 16.378 -16.032 -19.348 1.00 63.06 184 SER A O 1
ATOM 1414 N N . THR A 1 185 ? 15.707 -15.248 -17.368 1.00 63.31 185 THR A N 1
ATOM 1415 C CA . THR A 1 185 ? 14.256 -15.417 -17.587 1.00 63.31 185 THR A CA 1
ATOM 1416 C C . THR A 1 185 ? 13.752 -14.454 -18.655 1.00 63.31 185 THR A C 1
ATOM 1418 O O . THR A 1 185 ? 13.067 -14.885 -19.577 1.00 63.31 185 THR A O 1
ATOM 1421 N N . VAL A 1 186 ? 14.177 -13.184 -18.595 1.00 64.06 186 VAL A N 1
ATOM 1422 C CA . VAL A 1 186 ? 13.943 -12.192 -19.661 1.00 64.06 186 VAL A CA 1
ATOM 1423 C C . VAL A 1 186 ? 14.549 -12.662 -20.991 1.00 64.06 186 VAL A C 1
ATOM 1425 O O . VAL A 1 186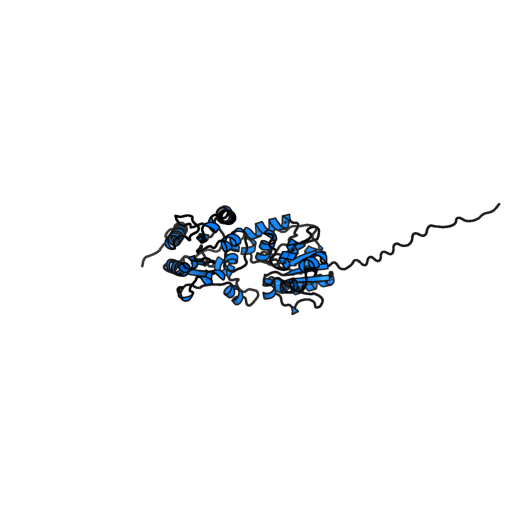 ? 13.995 -12.382 -22.049 1.00 64.06 186 VAL A O 1
ATOM 1428 N N . MET A 1 187 ? 15.651 -13.418 -20.947 1.00 63.19 187 MET A N 1
ATOM 1429 C CA . MET A 1 187 ? 16.298 -13.990 -22.134 1.00 63.19 187 MET A CA 1
ATOM 1430 C C . MET A 1 187 ? 15.740 -15.360 -22.580 1.00 63.19 187 MET A C 1
ATOM 1432 O O . MET A 1 187 ? 16.012 -15.751 -23.713 1.00 63.19 187 MET A O 1
ATOM 1436 N N . ALA A 1 188 ? 15.013 -16.107 -21.732 1.00 48.84 188 ALA A N 1
ATOM 1437 C CA . ALA A 1 188 ? 14.704 -17.533 -21.940 1.00 48.84 188 ALA A CA 1
ATOM 1438 C C . ALA A 1 188 ? 13.208 -17.899 -21.973 1.00 48.84 188 ALA A C 1
ATOM 1440 O O . ALA A 1 188 ? 12.855 -18.837 -22.681 1.00 48.84 188 ALA A O 1
ATOM 1441 N N . CYS A 1 189 ? 12.320 -17.218 -21.245 1.00 51.19 189 CYS A N 1
ATOM 1442 C CA . CYS A 1 189 ? 10.887 -17.539 -21.255 1.00 51.19 189 CYS A CA 1
ATOM 1443 C C . CYS A 1 189 ? 10.180 -16.838 -22.432 1.00 51.19 189 CYS A C 1
ATOM 1445 O O . CYS A 1 189 ? 10.301 -15.623 -22.552 1.00 51.19 189 CYS A O 1
ATOM 1447 N N . ALA A 1 190 ? 9.354 -17.447 -23.300 1.00 33.34 190 ALA A N 1
ATOM 1448 C CA . ALA A 1 190 ? 8.965 -18.836 -23.626 1.00 33.34 190 ALA A CA 1
ATOM 1449 C C . ALA A 1 190 ? 9.106 -19.959 -22.566 1.00 33.34 190 ALA A C 1
ATOM 1451 O O . ALA A 1 190 ? 10.038 -20.753 -22.609 1.00 33.34 190 ALA A O 1
ATOM 1452 N N . GLY A 1 191 ? 8.096 -20.099 -21.694 1.00 28.22 191 GLY A N 1
ATOM 1453 C CA . GLY A 1 191 ? 7.691 -21.383 -21.083 1.00 28.22 191 GLY A CA 1
ATOM 1454 C C . GLY A 1 191 ? 8.019 -21.600 -19.584 1.00 28.22 191 GLY A C 1
ATOM 1455 O O . GLY A 1 191 ? 9.058 -21.115 -19.142 1.00 28.22 191 GLY A O 1
ATOM 1456 N N . PRO A 1 192 ? 7.162 -22.300 -18.789 1.00 35.03 192 PRO A N 1
ATOM 1457 C CA . PRO A 1 192 ? 7.055 -22.070 -17.336 1.00 35.03 192 PRO A CA 1
ATOM 1458 C C . PRO A 1 192 ? 7.243 -23.300 -16.409 1.00 35.03 192 PRO A C 1
ATOM 1460 O O . PRO A 1 192 ? 7.141 -24.448 -16.839 1.00 35.03 192 PRO A O 1
ATOM 1463 N N . GLY A 1 193 ? 7.375 -23.029 -15.096 1.00 28.80 193 GLY A N 1
ATOM 1464 C CA . GLY A 1 193 ? 6.875 -23.899 -14.010 1.00 28.80 193 GLY A CA 1
ATOM 1465 C C . GLY A 1 193 ? 7.730 -23.977 -12.728 1.00 28.80 193 GLY A C 1
ATOM 1466 O O . GLY A 1 193 ? 8.839 -24.499 -12.769 1.00 28.80 193 GLY A O 1
ATOM 1467 N N . ILE A 1 194 ? 7.189 -23.539 -11.574 1.00 27.33 194 ILE A N 1
ATOM 1468 C CA . ILE A 1 194 ? 7.719 -23.753 -10.201 1.00 27.33 194 ILE A CA 1
ATOM 1469 C C . ILE A 1 194 ? 6.566 -24.180 -9.258 1.00 27.33 194 ILE A C 1
ATOM 1471 O O . ILE A 1 194 ? 5.424 -23.776 -9.459 1.00 27.33 194 ILE A O 1
ATOM 1475 N N . SER A 1 195 ? 6.881 -25.002 -8.246 1.00 27.08 195 SER A N 1
ATOM 1476 C CA . SER A 1 195 ? 5.983 -25.651 -7.261 1.00 27.08 195 SER A CA 1
ATOM 1477 C C . SER A 1 195 ? 5.881 -24.901 -5.903 1.00 27.08 195 SER A C 1
ATOM 1479 O O . SER A 1 195 ? 6.818 -24.175 -5.570 1.00 27.08 195 SER A O 1
ATOM 1481 N N . PRO A 1 196 ? 4.823 -25.100 -5.074 1.00 26.75 196 PRO A N 1
ATOM 1482 C CA . PRO A 1 196 ? 4.600 -24.386 -3.800 1.00 26.75 196 PRO A CA 1
ATOM 1483 C C . PRO A 1 196 ? 5.182 -25.083 -2.545 1.00 26.75 196 PRO A C 1
ATOM 1485 O O . PRO A 1 196 ? 5.447 -26.284 -2.566 1.00 26.75 196 PRO A O 1
ATOM 1488 N N . TRP A 1 197 ? 5.322 -24.325 -1.442 1.00 25.97 197 TRP A N 1
ATOM 1489 C CA . TRP A 1 197 ? 5.761 -24.758 -0.096 1.00 25.97 197 TRP A CA 1
ATOM 1490 C C . TRP A 1 197 ? 4.713 -24.394 0.992 1.00 25.97 197 TRP A C 1
ATOM 1492 O O . TRP A 1 197 ? 3.934 -23.462 0.788 1.00 25.97 197 TRP A O 1
ATOM 1502 N N . GLU A 1 198 ? 4.710 -25.091 2.141 1.00 23.78 198 GLU A N 1
ATOM 1503 C CA . GLU A 1 198 ? 3.709 -25.002 3.235 1.00 23.78 198 GLU A CA 1
ATOM 1504 C C . GLU A 1 198 ? 4.265 -24.450 4.570 1.00 23.78 198 GLU A C 1
ATOM 1506 O O . GLU A 1 198 ? 5.298 -24.934 5.017 1.00 23.78 198 GLU A O 1
ATOM 1511 N N . PRO A 1 199 ? 3.571 -23.550 5.298 1.00 27.78 199 PRO A N 1
ATOM 1512 C CA . PRO A 1 199 ? 4.112 -22.910 6.502 1.00 27.78 199 PRO A CA 1
ATOM 1513 C C . PRO A 1 199 ? 3.919 -23.694 7.817 1.00 27.78 199 PRO A C 1
ATOM 1515 O O . PRO A 1 199 ? 2.867 -24.275 8.078 1.00 27.78 199 PRO A O 1
ATOM 1518 N N . THR A 1 200 ? 4.922 -23.611 8.700 1.00 25.52 200 THR A N 1
ATOM 1519 C CA . THR A 1 200 ? 4.945 -24.194 10.056 1.00 25.52 200 THR A CA 1
ATOM 1520 C C . THR A 1 200 ? 4.398 -23.227 11.121 1.00 25.52 200 THR A C 1
ATOM 1522 O O . THR A 1 200 ? 4.765 -22.052 11.150 1.00 25.52 200 THR A O 1
ATOM 1525 N N . GLN A 1 201 ? 3.552 -23.733 12.026 1.00 27.17 201 GLN A N 1
ATOM 1526 C CA . GLN A 1 201 ? 3.002 -23.020 13.191 1.00 27.17 201 GLN A CA 1
ATOM 1527 C C . GLN A 1 201 ? 3.968 -23.010 14.388 1.00 27.17 201 GLN A C 1
ATOM 1529 O O . GLN A 1 201 ? 4.703 -23.970 14.605 1.00 27.17 201 GLN A O 1
ATOM 1534 N N . ALA A 1 202 ? 3.907 -21.944 15.193 1.00 30.58 202 ALA A N 1
ATOM 1535 C CA . ALA A 1 202 ? 4.561 -21.843 16.496 1.00 30.58 202 ALA A CA 1
ATOM 1536 C C . ALA A 1 202 ? 3.515 -21.668 17.612 1.00 30.58 202 ALA A C 1
ATOM 1538 O O . ALA A 1 202 ? 2.562 -20.898 17.463 1.00 30.58 202 ALA A O 1
ATOM 1539 N N . ASP A 1 203 ? 3.721 -22.384 18.718 1.00 29.62 203 ASP A N 1
ATOM 1540 C CA . ASP A 1 203 ? 2.840 -22.450 19.888 1.00 29.62 203 ASP A CA 1
ATOM 1541 C C . ASP A 1 203 ? 2.869 -21.171 20.745 1.00 29.62 203 ASP A C 1
ATOM 1543 O O . ASP A 1 203 ? 3.923 -20.577 20.981 1.00 29.62 203 ASP A O 1
ATOM 1547 N N . ALA A 1 204 ? 1.704 -20.770 21.267 1.00 36.34 204 ALA A N 1
ATOM 1548 C CA . ALA A 1 204 ? 1.549 -19.616 22.153 1.00 36.34 204 ALA A CA 1
ATOM 1549 C C . ALA A 1 204 ? 1.429 -20.040 23.629 1.00 36.34 204 ALA A C 1
ATOM 1551 O O . ALA A 1 204 ? 0.528 -20.790 24.006 1.00 36.34 204 ALA A O 1
ATOM 1552 N N . ALA A 1 205 ? 2.314 -19.506 24.477 1.00 40.09 205 ALA A N 1
ATOM 1553 C CA . ALA A 1 205 ? 2.211 -19.573 25.934 1.00 40.09 205 ALA A CA 1
ATOM 1554 C C . ALA A 1 205 ? 1.294 -18.463 26.494 1.00 40.09 205 ALA A C 1
ATOM 1556 O O . ALA A 1 205 ? 1.118 -17.410 25.884 1.00 40.09 205 ALA A O 1
ATOM 1557 N N . LEU A 1 206 ? 0.723 -18.709 27.679 1.00 45.78 206 LEU A N 1
ATOM 1558 C CA . LEU A 1 206 ? -0.250 -17.856 28.375 1.00 45.78 206 LEU A CA 1
ATOM 1559 C C . LEU A 1 206 ? 0.359 -16.495 28.795 1.00 45.78 206 LEU A C 1
ATOM 1561 O O . LEU A 1 206 ? 1.086 -16.413 29.784 1.00 45.78 206 LEU A O 1
ATOM 1565 N N . SER A 1 207 ? 0.024 -15.414 28.085 1.00 64.12 207 SER A N 1
ATOM 1566 C CA . SER A 1 207 ? 0.341 -14.027 28.467 1.00 64.12 207 SER A CA 1
ATOM 1567 C C . SER A 1 207 ? -0.893 -13.123 28.367 1.00 64.12 207 SER A C 1
ATOM 1569 O O . SER A 1 207 ? -1.926 -13.519 27.823 1.00 64.12 207 SER A O 1
ATOM 1571 N N . LYS A 1 208 ? -0.806 -11.891 28.898 1.00 77.56 208 LYS A N 1
ATOM 1572 C CA . LYS A 1 208 ? -1.834 -10.865 28.655 1.00 77.56 208 LYS A CA 1
ATOM 1573 C C . LYS A 1 208 ? -2.038 -10.702 27.138 1.00 77.56 208 LYS A C 1
ATOM 1575 O O . LYS A 1 208 ? -1.051 -10.768 26.402 1.00 77.56 208 LYS A O 1
ATOM 1580 N N . PRO A 1 209 ? -3.277 -10.481 26.665 1.00 88.56 209 PRO A N 1
ATOM 1581 C CA . PRO A 1 209 ? -3.533 -10.294 25.243 1.00 88.56 209 PRO A CA 1
ATOM 1582 C C . PRO A 1 209 ? -2.803 -9.047 24.736 1.00 88.56 209 PRO A C 1
ATOM 1584 O O . PRO A 1 209 ? -2.805 -8.013 25.409 1.00 88.56 209 PRO A O 1
ATOM 1587 N N . ARG A 1 210 ? -2.198 -9.144 23.553 1.00 93.81 210 ARG A N 1
ATOM 1588 C CA . ARG A 1 210 ? -1.466 -8.058 22.891 1.00 93.81 210 ARG A CA 1
ATOM 1589 C C . ARG A 1 210 ? -2.350 -7.417 21.831 1.00 93.81 210 ARG A C 1
ATOM 1591 O O . ARG A 1 210 ? -2.703 -8.043 20.828 1.00 93.81 210 ARG A O 1
ATOM 1598 N N . ILE A 1 211 ? -2.737 -6.170 22.077 1.00 94.38 211 ILE A N 1
ATOM 1599 C CA . ILE A 1 211 ? -3.693 -5.420 21.263 1.00 94.38 211 ILE A CA 1
ATOM 1600 C C . ILE A 1 211 ? -2.956 -4.321 20.506 1.00 94.38 211 ILE A C 1
ATOM 1602 O O . ILE A 1 211 ? -2.360 -3.422 21.104 1.00 94.38 211 ILE A O 1
ATOM 1606 N N . LEU A 1 212 ? -3.038 -4.370 19.177 1.00 97.38 212 LEU A N 1
ATOM 1607 C CA . LEU A 1 212 ? -2.568 -3.294 18.314 1.00 97.38 212 LEU A CA 1
ATOM 1608 C C . LEU A 1 212 ? -3.719 -2.334 18.014 1.00 97.38 212 LEU A C 1
ATOM 1610 O O . LEU A 1 212 ? -4.642 -2.663 17.267 1.00 97.38 212 LEU A O 1
ATOM 1614 N N . LEU A 1 213 ? -3.673 -1.142 18.602 1.00 97.38 213 LEU A N 1
ATOM 1615 C CA . LEU A 1 213 ? -4.640 -0.081 18.335 1.00 97.38 213 LEU A CA 1
ATOM 1616 C C . LEU A 1 213 ? -4.124 0.829 17.227 1.00 97.38 213 LEU A C 1
ATOM 1618 O O . LEU A 1 213 ? -2.959 1.207 17.209 1.00 97.38 213 LEU A O 1
ATOM 1622 N N . ALA A 1 214 ? -4.992 1.226 16.310 1.00 97.88 214 ALA A N 1
ATOM 1623 C CA . ALA A 1 214 ? -4.625 2.088 15.205 1.00 97.88 214 ALA A CA 1
ATOM 1624 C C . ALA A 1 214 ? -5.581 3.266 15.048 1.00 97.88 214 ALA A C 1
ATOM 1626 O O . ALA A 1 214 ? -6.799 3.110 15.148 1.00 97.88 214 ALA A O 1
ATOM 1627 N N . ALA A 1 215 ? -5.021 4.432 14.735 1.00 97.50 215 ALA A N 1
ATOM 1628 C CA . ALA A 1 215 ? -5.772 5.636 14.415 1.00 97.50 215 ALA A CA 1
ATOM 1629 C C . ALA A 1 215 ? -5.455 6.130 13.004 1.00 97.50 215 ALA A C 1
ATOM 1631 O O . ALA A 1 215 ? -4.301 6.188 12.573 1.00 97.50 215 ALA A O 1
ATOM 1632 N N . SER A 1 216 ? -6.503 6.548 12.300 1.00 97.25 216 SER A N 1
ATOM 1633 C CA . SER A 1 216 ? -6.390 7.204 10.999 1.00 97.25 216 SER A CA 1
ATOM 1634 C C . SER A 1 216 ? -7.012 8.603 11.000 1.00 97.25 216 SER A C 1
ATOM 1636 O O . SER A 1 216 ? -7.650 9.005 11.973 1.00 97.25 216 SER A O 1
ATOM 1638 N N . GLY A 1 217 ? -6.781 9.373 9.932 1.00 94.81 217 GLY A N 1
ATOM 1639 C CA . GLY A 1 217 ? -7.165 10.786 9.819 1.00 94.81 217 GLY A CA 1
ATOM 1640 C C . GLY A 1 217 ? -8.674 11.044 9.876 1.00 94.81 217 GLY A C 1
ATOM 1641 O O . GLY A 1 217 ? -9.328 11.172 8.845 1.00 94.81 217 GLY A O 1
ATOM 1642 N N . SER A 1 218 ? -9.221 11.137 11.085 1.00 95.31 218 SER A N 1
ATOM 1643 C CA . SER A 1 218 ? -10.605 11.503 11.381 1.00 95.31 218 SER A CA 1
ATOM 1644 C C . SER A 1 218 ? -10.651 12.293 12.686 1.00 95.31 218 SER A C 1
ATOM 1646 O O . SER A 1 218 ? -9.876 12.015 13.599 1.00 95.31 218 SER A O 1
ATOM 1648 N N . ILE A 1 219 ? -11.597 13.228 12.808 1.00 93.38 219 ILE A N 1
ATOM 1649 C CA . ILE A 1 219 ? -11.784 14.060 14.013 1.00 93.38 219 ILE A CA 1
ATOM 1650 C C . ILE A 1 219 ? -11.979 13.191 15.269 1.00 93.38 219 ILE A C 1
ATOM 1652 O O . ILE A 1 219 ? -11.543 13.553 16.362 1.00 93.38 219 ILE A O 1
ATOM 1656 N N . ALA A 1 220 ? -12.570 12.002 15.116 1.00 94.56 220 ALA A N 1
ATOM 1657 C CA . ALA A 1 220 ? -12.754 11.046 16.205 1.00 94.56 220 ALA A CA 1
ATOM 1658 C C . ALA A 1 220 ? -11.434 10.532 16.816 1.00 94.56 220 ALA A C 1
ATOM 1660 O O . ALA A 1 220 ? -11.457 9.960 17.904 1.00 94.56 220 ALA A O 1
ATOM 1661 N N . ALA A 1 221 ? -10.279 10.773 16.181 1.00 95.38 221 ALA A N 1
ATOM 1662 C CA . ALA A 1 221 ? -8.973 10.421 16.737 1.00 95.38 221 ALA A CA 1
ATOM 1663 C C . ALA A 1 221 ? -8.629 11.241 17.996 1.00 95.38 221 ALA A C 1
ATOM 1665 O O . ALA A 1 221 ? -7.788 10.812 18.779 1.00 95.38 221 ALA A O 1
ATOM 1666 N N . THR A 1 222 ? -9.353 12.331 18.278 1.00 93.44 222 THR A N 1
ATOM 1667 C CA . THR A 1 222 ? -9.350 12.997 19.598 1.00 93.44 222 THR A CA 1
ATOM 1668 C C . THR A 1 222 ? -9.683 12.036 20.751 1.00 93.44 222 THR A C 1
ATOM 1670 O O . THR A 1 222 ? -9.162 12.187 21.854 1.00 93.44 222 THR A O 1
ATOM 1673 N N . LYS A 1 223 ? -10.500 11.000 20.503 1.00 93.50 223 LYS A N 1
ATOM 1674 C CA . LYS A 1 223 ? -10.858 9.963 21.489 1.00 93.50 223 LYS A CA 1
ATOM 1675 C C . LYS A 1 223 ? -9.823 8.830 21.586 1.00 93.50 223 LYS A C 1
ATOM 1677 O O . LYS A 1 223 ? -9.944 7.970 22.458 1.00 93.50 223 LYS A O 1
ATOM 1682 N N . PHE A 1 224 ? -8.803 8.806 20.724 1.00 95.25 224 PHE A N 1
ATOM 1683 C CA . PHE A 1 224 ? -7.883 7.669 20.601 1.00 95.25 224 PHE A CA 1
ATOM 1684 C C . PHE A 1 224 ? -7.100 7.397 21.888 1.00 95.25 224 PHE A C 1
ATOM 1686 O O . PHE A 1 224 ? -7.000 6.255 22.321 1.00 95.25 224 PHE A O 1
ATOM 1693 N N . ALA A 1 225 ? -6.615 8.438 22.565 1.00 92.69 225 ALA A N 1
ATOM 1694 C CA . ALA A 1 225 ? -5.876 8.254 23.810 1.00 92.69 225 ALA A CA 1
ATOM 1695 C C . ALA A 1 225 ? -6.735 7.664 24.941 1.00 92.69 225 ALA A C 1
ATOM 1697 O O . ALA A 1 225 ? -6.245 6.871 25.747 1.00 92.69 225 ALA A O 1
ATOM 1698 N N . HIS A 1 226 ? -8.023 8.019 24.987 1.00 91.81 226 HIS A N 1
ATOM 1699 C CA . HIS A 1 226 ? -8.968 7.413 25.921 1.00 91.81 226 HIS A CA 1
ATOM 1700 C C . HIS A 1 226 ? -9.201 5.932 25.597 1.00 91.81 226 HIS A C 1
ATOM 1702 O O . HIS A 1 226 ? -9.161 5.105 26.506 1.00 91.81 226 HIS A O 1
ATOM 1708 N N . LEU A 1 227 ? -9.345 5.594 24.311 1.00 92.81 227 LEU A N 1
ATOM 1709 C CA . LEU A 1 227 ? -9.431 4.206 23.861 1.00 92.81 227 LEU A CA 1
ATOM 1710 C C . LEU A 1 227 ? -8.181 3.405 24.259 1.00 92.81 227 LEU A C 1
ATOM 1712 O O . LEU A 1 227 ? -8.306 2.327 24.822 1.00 92.81 227 LEU A O 1
ATOM 1716 N N . CYS A 1 228 ? -6.973 3.938 24.053 1.00 92.81 228 CYS A N 1
ATOM 1717 C CA . CYS A 1 228 ? -5.746 3.258 24.476 1.00 92.81 228 CYS A CA 1
ATOM 1718 C C . CYS A 1 228 ? -5.745 2.950 25.979 1.00 92.81 228 CYS A C 1
ATOM 1720 O O . CYS A 1 228 ? -5.482 1.815 26.375 1.00 92.81 228 CYS A O 1
ATOM 1722 N N . ARG A 1 229 ? -6.122 3.930 26.813 1.00 90.31 229 ARG A N 1
ATOM 1723 C CA . ARG A 1 229 ? -6.211 3.746 28.270 1.00 90.31 229 ARG A CA 1
ATOM 1724 C C . ARG A 1 229 ? -7.219 2.672 28.677 1.00 90.31 229 ARG A C 1
ATOM 1726 O O . ARG A 1 229 ? -6.948 1.943 29.628 1.00 90.31 229 ARG A O 1
ATOM 1733 N N . SER A 1 230 ? -8.356 2.557 27.986 1.00 90.00 230 SER A N 1
ATOM 1734 C CA . SER A 1 230 ? -9.372 1.556 28.340 1.00 90.00 230 SER A CA 1
ATOM 1735 C C . SER A 1 230 ? -8.867 0.122 28.133 1.00 90.00 230 SER A C 1
ATOM 1737 O O . SER A 1 230 ? -9.208 -0.772 28.910 1.00 90.00 230 SER A O 1
ATOM 1739 N N . PHE A 1 231 ? -7.987 -0.103 27.153 1.00 88.81 231 PHE A N 1
ATOM 1740 C CA . PHE A 1 231 ? -7.369 -1.408 26.912 1.00 88.81 231 PHE A CA 1
ATOM 1741 C C . PHE A 1 231 ? -6.161 -1.701 27.818 1.00 88.81 231 PHE A C 1
ATOM 1743 O O . PHE A 1 231 ? -6.000 -2.849 28.242 1.00 88.81 231 PHE A O 1
ATOM 1750 N N . SER A 1 232 ? -5.360 -0.697 28.196 1.00 87.69 232 SER A N 1
ATOM 1751 C CA . SER A 1 232 ? -4.133 -0.892 28.996 1.00 87.69 232 SER A CA 1
ATOM 1752 C C . SER A 1 232 ? -4.352 -1.561 30.361 1.00 87.69 232 SER A C 1
ATOM 1754 O O . SER A 1 232 ? -3.428 -2.158 30.905 1.00 87.69 232 SER A O 1
ATOM 1756 N N . GLY A 1 233 ? -5.566 -1.513 30.923 1.00 82.69 233 GLY A N 1
ATOM 1757 C CA . GLY A 1 233 ? -5.853 -2.103 32.238 1.00 82.69 233 GLY A CA 1
ATOM 1758 C C . GLY A 1 233 ? -5.749 -3.635 32.307 1.00 82.69 233 GLY A C 1
ATOM 1759 O O . GLY A 1 233 ? -5.590 -4.188 33.390 1.00 82.69 233 GLY A O 1
ATOM 1760 N N . TRP A 1 234 ? -5.845 -4.344 31.179 1.00 84.75 234 TRP A N 1
ATOM 1761 C CA . TRP A 1 234 ? -5.898 -5.819 31.153 1.00 84.75 234 TRP A CA 1
ATOM 1762 C C . TRP A 1 234 ? -5.195 -6.443 29.942 1.00 84.75 234 TRP A C 1
ATOM 1764 O O . TRP A 1 234 ? -5.203 -7.663 29.786 1.00 84.75 234 TRP A O 1
ATOM 1774 N N . SER A 1 235 ? -4.588 -5.619 29.093 1.00 88.88 235 SER A N 1
ATOM 1775 C CA . SER A 1 235 ? -3.902 -6.029 27.872 1.00 88.88 235 SER A CA 1
ATOM 1776 C C . SER A 1 235 ? -2.612 -5.237 27.705 1.00 88.88 235 SER A C 1
ATOM 1778 O O . SER A 1 235 ? -2.457 -4.162 28.289 1.00 88.88 235 SER A O 1
ATOM 1780 N N . GLU A 1 236 ? -1.687 -5.763 26.913 1.00 91.75 236 GLU A N 1
ATOM 1781 C CA . GLU A 1 236 ? -0.556 -4.979 26.431 1.00 91.75 236 GLU A CA 1
ATOM 1782 C C . GLU A 1 236 ? -0.985 -4.222 25.179 1.00 91.75 236 GLU A C 1
ATOM 1784 O O . GLU A 1 236 ? -1.545 -4.812 24.254 1.00 91.75 236 GLU A O 1
ATOM 1789 N N . VAL A 1 237 ? -0.735 -2.913 25.145 1.00 93.56 237 VAL A N 1
ATOM 1790 C CA . VAL A 1 237 ? -1.214 -2.038 24.072 1.00 93.56 237 VAL A CA 1
ATOM 1791 C C . VAL A 1 237 ? -0.034 -1.404 23.351 1.00 93.56 237 VAL A C 1
ATOM 1793 O O . VAL A 1 237 ? 0.768 -0.690 23.953 1.00 93.56 237 VAL A O 1
ATOM 1796 N N . ARG A 1 238 ? 0.028 -1.612 22.036 1.00 96.12 238 ARG A N 1
ATOM 1797 C CA . ARG A 1 238 ? 0.846 -0.812 21.117 1.00 96.12 238 ARG A CA 1
ATOM 1798 C C . ARG A 1 238 ? -0.080 -0.044 20.193 1.00 96.12 238 ARG A C 1
ATOM 1800 O O . ARG A 1 238 ? -1.175 -0.510 19.881 1.00 96.12 238 ARG A O 1
ATOM 1807 N N . ALA A 1 239 ? 0.356 1.132 19.768 1.00 96.06 239 ALA A N 1
ATOM 1808 C CA . ALA A 1 239 ? -0.431 2.018 18.933 1.00 96.06 239 ALA A CA 1
ATOM 1809 C C . ALA A 1 239 ? 0.265 2.304 17.598 1.00 96.06 239 ALA A C 1
ATOM 1811 O O . ALA A 1 239 ? 1.480 2.459 17.555 1.00 96.06 239 ALA A O 1
ATOM 1812 N N . VAL A 1 240 ? -0.506 2.434 16.520 1.00 96.88 240 VAL A N 1
ATOM 1813 C CA . VAL A 1 240 ? -0.050 2.943 15.217 1.00 96.88 240 VAL A CA 1
ATOM 1814 C C . VAL A 1 240 ? -0.902 4.150 14.841 1.00 96.88 240 VAL A C 1
ATOM 1816 O O . VAL A 1 240 ? -2.128 4.095 14.919 1.00 96.88 240 VAL A O 1
ATOM 1819 N N . ALA A 1 241 ? -0.284 5.244 14.407 1.00 95.62 241 ALA A N 1
ATOM 1820 C CA . ALA A 1 241 ? -1.015 6.416 13.932 1.00 95.62 241 ALA A CA 1
ATOM 1821 C C . ALA A 1 241 ? -0.534 6.852 12.551 1.00 95.62 241 ALA A C 1
ATOM 1823 O O . ALA A 1 241 ? 0.659 7.020 12.309 1.00 95.62 241 ALA A O 1
ATOM 1824 N N . THR A 1 242 ? -1.486 7.096 11.651 1.00 97.00 242 THR A N 1
ATOM 1825 C CA . THR A 1 242 ? -1.190 7.720 10.354 1.00 97.00 242 THR A CA 1
ATOM 1826 C C . THR A 1 242 ? -0.717 9.165 10.529 1.00 97.00 242 THR A C 1
ATOM 1828 O O . THR A 1 242 ? -1.121 9.854 11.472 1.00 97.00 242 THR A O 1
ATOM 1831 N N . LYS A 1 243 ? 0.024 9.696 9.550 1.00 94.62 243 LYS A N 1
ATOM 1832 C CA . LYS A 1 243 ? 0.372 11.126 9.511 1.00 94.62 243 LYS A CA 1
ATOM 1833 C C . LYS A 1 243 ? -0.848 12.044 9.704 1.00 94.62 243 LYS A C 1
ATOM 1835 O O . LYS A 1 243 ? -0.806 12.969 10.508 1.00 94.62 243 LYS A O 1
ATOM 1840 N N . ALA A 1 244 ? -1.965 11.747 9.033 1.00 94.94 244 ALA A N 1
ATOM 1841 C CA . ALA A 1 244 ? -3.183 12.559 9.092 1.00 94.94 244 ALA A CA 1
ATOM 1842 C C . ALA A 1 244 ? -3.900 12.522 10.458 1.00 94.94 244 ALA A C 1
ATOM 1844 O O . ALA A 1 244 ? -4.599 13.472 10.805 1.00 94.94 244 ALA A O 1
ATOM 1845 N N . SER A 1 245 ? -3.746 11.459 11.257 1.00 94.31 245 SER A N 1
ATOM 1846 C CA . SER A 1 245 ? -4.350 11.412 12.600 1.00 94.31 245 SER A CA 1
ATOM 1847 C C . SER A 1 245 ? -3.693 12.370 13.594 1.00 94.31 245 SER A C 1
ATOM 1849 O O . SER A 1 245 ? -4.349 12.784 14.548 1.00 94.31 245 SER A O 1
ATOM 1851 N N . PHE A 1 246 ? -2.446 12.793 13.363 1.00 92.44 246 PHE A N 1
ATOM 1852 C CA . PHE A 1 246 ? -1.757 13.738 14.250 1.00 92.44 246 PHE A CA 1
ATOM 1853 C C . PHE A 1 246 ? -2.351 15.149 14.252 1.00 92.44 246 PHE A C 1
ATOM 1855 O O . PHE A 1 246 ? -2.068 15.911 15.166 1.00 92.44 246 PHE A O 1
ATOM 1862 N N . HIS A 1 247 ? -3.228 15.487 13.302 1.00 92.19 247 HIS A N 1
ATOM 1863 C CA . HIS A 1 247 ? -4.011 16.724 13.378 1.00 92.19 247 HIS A CA 1
ATOM 1864 C C . HIS A 1 247 ? -5.034 16.725 14.525 1.00 92.19 247 HIS A C 1
ATOM 1866 O O . HIS A 1 247 ? -5.526 17.784 14.902 1.00 92.19 247 HIS A O 1
ATOM 1872 N N . PHE A 1 248 ? -5.373 15.550 15.064 1.00 92.81 248 PHE A N 1
ATOM 1873 C CA . PHE A 1 248 ? -6.444 15.375 16.048 1.00 92.81 248 PHE A CA 1
ATOM 1874 C C . PHE A 1 248 ? -5.979 14.673 17.329 1.00 92.81 248 PHE A C 1
ATOM 1876 O O . PHE A 1 248 ? -6.624 14.806 18.366 1.00 92.81 248 PHE A O 1
ATOM 1883 N N . ILE A 1 249 ? -4.886 13.907 17.264 1.00 91.19 249 ILE A N 1
ATOM 1884 C CA . ILE A 1 249 ? -4.287 13.263 18.434 1.00 91.19 249 ILE A CA 1
ATOM 1885 C C . ILE A 1 249 ? -3.398 14.272 19.155 1.00 91.19 249 ILE A C 1
ATOM 1887 O O . ILE A 1 249 ? -2.347 14.657 18.645 1.00 91.19 249 ILE A O 1
ATOM 1891 N N . ASP A 1 250 ? -3.770 14.613 20.385 1.00 86.69 250 ASP A N 1
ATOM 1892 C CA . ASP A 1 250 ? -2.844 15.240 21.320 1.00 86.69 250 ASP A CA 1
ATOM 1893 C C . ASP A 1 250 ? -1.869 14.182 21.861 1.00 86.69 250 ASP A C 1
ATOM 1895 O O . ASP A 1 250 ? -2.257 13.298 22.631 1.00 86.69 250 ASP A O 1
ATOM 1899 N N . ARG A 1 251 ? -0.591 14.262 21.466 1.00 81.31 251 ARG A N 1
ATOM 1900 C CA . ARG A 1 251 ? 0.451 13.320 21.911 1.00 81.31 251 ARG A CA 1
ATOM 1901 C C . ARG A 1 251 ? 0.629 13.322 23.430 1.00 81.31 251 ARG A C 1
ATOM 1903 O O . ARG A 1 251 ? 0.929 12.270 23.984 1.00 81.31 251 ARG A O 1
ATOM 1910 N N . ALA A 1 252 ? 0.406 14.453 24.105 1.00 83.25 252 ALA A N 1
ATOM 1911 C CA . ALA A 1 252 ? 0.521 14.540 25.562 1.00 83.25 252 ALA A CA 1
ATOM 1912 C C . ALA A 1 252 ? -0.579 13.748 26.287 1.00 83.25 252 ALA A C 1
ATOM 1914 O O . ALA A 1 252 ? -0.410 13.356 27.440 1.00 83.25 252 ALA A O 1
ATOM 1915 N N . SER A 1 253 ? -1.697 13.486 25.604 1.00 82.25 253 SER A N 1
ATOM 1916 C CA . SER A 1 253 ? -2.823 12.745 26.164 1.00 82.25 253 SER A CA 1
ATOM 1917 C C . SER A 1 253 ? -2.629 11.225 26.147 1.00 82.25 253 SER A C 1
ATOM 1919 O O . SER A 1 253 ? -3.379 10.521 26.826 1.00 82.25 253 SER A O 1
ATOM 1921 N N . LEU A 1 254 ? -1.657 10.693 25.395 1.00 84.19 254 LEU A N 1
ATOM 1922 C CA . LEU A 1 254 ? -1.372 9.257 25.348 1.00 84.19 254 LEU A CA 1
ATOM 1923 C C . LEU A 1 254 ? -0.707 8.790 26.649 1.00 84.19 254 LEU A C 1
ATOM 1925 O O . LEU A 1 254 ? 0.152 9.470 27.205 1.00 84.19 254 LEU A O 1
ATOM 1929 N N . SER A 1 255 ? -1.117 7.616 27.144 1.00 76.31 255 SER A N 1
ATOM 1930 C CA . SER A 1 255 ? -0.477 7.020 28.324 1.00 76.31 255 SER A CA 1
ATOM 1931 C C . SER A 1 255 ? 0.996 6.739 28.036 1.00 76.31 255 SER A C 1
ATOM 1933 O O . SER A 1 255 ? 1.324 6.270 26.947 1.00 76.31 255 SER A O 1
ATOM 1935 N N . ARG A 1 256 ? 1.867 6.955 29.028 1.00 75.25 256 ARG A N 1
ATOM 1936 C CA . ARG A 1 256 ? 3.305 6.650 28.918 1.00 75.25 256 ARG A CA 1
ATOM 1937 C C . ARG A 1 256 ? 3.579 5.170 28.648 1.00 75.25 256 ARG A C 1
ATOM 1939 O O . ARG A 1 256 ? 4.611 4.848 28.073 1.00 75.25 256 ARG A O 1
ATOM 1946 N N . ASP A 1 257 ? 2.641 4.302 29.015 1.00 80.81 257 ASP A N 1
ATOM 1947 C CA . ASP A 1 257 ? 2.762 2.852 28.846 1.00 80.81 257 ASP A CA 1
ATOM 1948 C C . ASP A 1 257 ? 2.403 2.379 27.425 1.00 80.81 257 ASP A C 1
ATOM 1950 O O . ASP A 1 257 ? 2.564 1.204 27.103 1.00 80.81 257 ASP A O 1
ATOM 1954 N N . VAL A 1 258 ? 1.894 3.273 26.567 1.00 86.44 258 VAL A N 1
ATOM 1955 C CA . VAL A 1 258 ? 1.495 2.947 25.194 1.00 86.44 258 VAL A CA 1
ATOM 1956 C C . VAL A 1 258 ? 2.578 3.415 24.234 1.00 86.44 258 VAL A C 1
ATOM 1958 O O . VAL A 1 258 ? 2.767 4.611 24.022 1.00 86.44 258 VAL A O 1
ATOM 1961 N N . ILE A 1 259 ? 3.261 2.459 23.606 1.00 90.12 259 ILE A N 1
ATOM 1962 C CA . ILE A 1 259 ? 4.244 2.760 22.562 1.00 90.12 259 ILE A CA 1
ATOM 1963 C C . ILE A 1 259 ? 3.490 3.111 21.278 1.00 90.12 259 ILE A C 1
ATOM 1965 O O . ILE A 1 259 ? 2.744 2.280 20.755 1.00 90.12 259 ILE A O 1
ATOM 1969 N N . LEU A 1 260 ? 3.680 4.335 20.783 1.00 91.94 260 LEU A N 1
ATOM 1970 C CA . LEU A 1 260 ? 3.103 4.816 19.530 1.00 91.94 260 LEU A CA 1
ATOM 1971 C C . LEU A 1 260 ? 4.131 4.736 18.399 1.00 91.94 260 LEU A C 1
ATOM 1973 O O . LEU A 1 260 ? 5.174 5.373 18.485 1.00 91.94 260 LEU A O 1
ATOM 1977 N N . TYR A 1 261 ? 3.783 4.020 17.334 1.00 94.25 261 TYR A N 1
ATOM 1978 C CA . TYR A 1 261 ? 4.566 3.898 16.111 1.00 94.25 261 TYR A CA 1
ATOM 1979 C C . TYR A 1 261 ? 3.967 4.720 14.965 1.00 94.25 261 TYR A C 1
ATOM 1981 O O . TYR A 1 261 ? 2.746 4.886 14.840 1.00 94.25 261 TYR A O 1
ATOM 1989 N N . THR A 1 262 ? 4.849 5.202 14.102 1.00 93.44 262 THR A N 1
ATOM 1990 C CA . THR A 1 262 ? 4.577 6.071 12.959 1.00 93.44 262 THR A CA 1
ATOM 1991 C C . THR A 1 262 ? 5.365 5.622 11.732 1.00 93.44 262 THR A C 1
ATOM 1993 O O . THR A 1 262 ? 6.271 4.796 11.825 1.00 93.44 262 THR A O 1
ATOM 1996 N N . ASP A 1 263 ? 5.067 6.217 10.578 1.00 89.69 263 ASP A N 1
ATOM 1997 C CA . ASP A 1 263 ? 5.826 5.982 9.342 1.00 89.69 263 ASP A CA 1
ATOM 1998 C C . ASP A 1 263 ? 7.329 6.323 9.496 1.00 89.69 263 ASP A C 1
ATOM 2000 O O . ASP A 1 263 ? 8.169 5.776 8.786 1.00 89.69 263 ASP A O 1
ATOM 2004 N N . GLU A 1 264 ? 7.697 7.212 10.429 1.00 86.94 264 GLU A N 1
ATOM 2005 C CA . GLU A 1 264 ? 9.096 7.568 10.715 1.00 86.94 264 GLU A CA 1
ATOM 2006 C C . GLU A 1 264 ? 9.823 6.483 11.525 1.00 86.94 264 GLU A C 1
ATOM 2008 O O . GLU A 1 264 ? 11.022 6.268 11.338 1.00 86.94 264 GLU A O 1
ATOM 2013 N N . ASP A 1 265 ? 9.108 5.751 12.382 1.00 86.81 265 ASP A N 1
ATOM 2014 C CA . ASP A 1 265 ? 9.672 4.639 13.156 1.00 86.81 265 ASP A CA 1
ATOM 2015 C C . ASP A 1 265 ? 10.042 3.463 12.250 1.00 86.81 265 ASP A C 1
ATOM 2017 O O . ASP A 1 265 ? 11.054 2.802 12.470 1.00 86.81 265 ASP A O 1
ATOM 2021 N N . GLU A 1 266 ? 9.258 3.222 11.196 1.00 80.06 266 GLU A N 1
ATOM 2022 C CA . GLU A 1 266 ? 9.596 2.224 10.178 1.00 80.06 266 GLU A CA 1
ATOM 2023 C C . GLU A 1 266 ? 10.889 2.607 9.448 1.00 80.06 266 GLU A C 1
ATOM 2025 O O . GLU A 1 266 ? 11.774 1.773 9.269 1.00 80.06 266 GLU A O 1
ATOM 2030 N N . ARG A 1 267 ? 11.030 3.887 9.083 1.00 73.69 267 ARG A N 1
ATOM 2031 C CA . ARG A 1 267 ? 12.212 4.396 8.369 1.00 73.69 267 ARG A CA 1
ATOM 2032 C C . ARG A 1 267 ? 13.472 4.405 9.229 1.00 73.69 267 ARG A C 1
ATOM 2034 O O . ARG A 1 267 ? 14.546 4.129 8.715 1.00 73.69 267 ARG A O 1
ATOM 2041 N N . SER A 1 268 ? 13.356 4.750 10.510 1.00 73.31 268 SER A N 1
ATOM 2042 C CA . SER A 1 268 ? 14.511 4.902 11.408 1.00 73.31 268 SER A CA 1
ATOM 2043 C C . SER A 1 268 ? 15.047 3.580 11.957 1.00 73.31 268 SER A C 1
ATOM 2045 O O . SER A 1 268 ? 16.201 3.518 12.373 1.00 73.31 268 SER A O 1
ATOM 2047 N N . ARG A 1 269 ? 14.230 2.521 11.960 1.00 70.12 269 ARG A N 1
ATOM 2048 C CA . ARG A 1 269 ? 14.619 1.191 12.451 1.00 70.12 269 ARG A CA 1
ATOM 2049 C C . ARG A 1 269 ? 15.382 0.345 11.437 1.00 70.12 269 ARG A C 1
ATOM 2051 O O . ARG A 1 269 ? 15.932 -0.680 11.822 1.00 70.12 269 ARG A O 1
ATOM 2058 N N . TRP A 1 270 ? 15.415 0.756 10.174 1.00 60.19 270 TRP A N 1
ATOM 2059 C CA . TRP A 1 270 ? 16.120 0.033 9.125 1.00 60.19 270 TRP A CA 1
ATOM 2060 C C . TRP A 1 270 ? 17.545 0.564 8.954 1.00 60.19 270 TRP A C 1
ATOM 2062 O O . TRP A 1 270 ? 17.729 1.691 8.497 1.00 60.19 270 TRP A O 1
ATOM 2072 N N . ASN A 1 271 ? 18.548 -0.254 9.278 1.00 58.28 271 ASN A N 1
ATOM 2073 C CA . ASN A 1 271 ? 19.957 0.122 9.181 1.00 58.28 271 ASN A CA 1
ATOM 2074 C C . ASN A 1 271 ? 20.759 -0.833 8.282 1.00 58.28 271 ASN A C 1
ATOM 2076 O O . ASN A 1 271 ? 21.707 -0.413 7.620 1.00 58.28 271 ASN A O 1
ATOM 2080 N N . THR A 1 272 ? 20.427 -2.126 8.234 1.00 49.78 272 THR A N 1
ATOM 2081 C CA . THR A 1 272 ? 21.139 -3.126 7.418 1.00 49.78 272 THR A CA 1
ATOM 2082 C C . THR A 1 272 ? 20.214 -4.252 6.942 1.00 49.78 272 THR A C 1
ATOM 2084 O O . THR A 1 272 ? 19.185 -4.551 7.542 1.00 49.78 272 THR A O 1
ATOM 2087 N N . THR A 1 273 ? 20.592 -4.909 5.841 1.00 51.84 273 THR A N 1
ATOM 2088 C CA . THR A 1 273 ? 19.936 -6.119 5.325 1.00 51.84 273 THR A CA 1
ATOM 2089 C C . THR A 1 273 ? 19.847 -7.197 6.409 1.00 51.84 273 THR A C 1
ATOM 2091 O O . THR A 1 273 ? 20.861 -7.787 6.775 1.00 51.84 273 THR A O 1
ATOM 2094 N N . GLY A 1 274 ? 18.633 -7.469 6.891 1.00 56.12 274 GLY A N 1
ATOM 2095 C CA . GLY A 1 274 ? 18.367 -8.447 7.953 1.00 56.12 274 GLY A CA 1
ATOM 2096 C C . GLY A 1 274 ? 17.663 -7.859 9.175 1.00 56.12 274 GLY A C 1
ATOM 2097 O O . GLY A 1 274 ? 17.137 -8.630 9.977 1.00 56.12 274 GLY A O 1
ATOM 2098 N N . ASP A 1 275 ? 17.596 -6.528 9.290 1.00 64.88 275 ASP A N 1
ATOM 2099 C CA . ASP A 1 275 ? 16.792 -5.878 10.321 1.00 64.88 275 ASP A CA 1
ATOM 2100 C C . ASP A 1 275 ? 15.311 -6.233 10.155 1.00 64.88 275 ASP A C 1
ATOM 2102 O O . ASP A 1 275 ? 14.794 -6.461 9.058 1.00 64.88 275 ASP A O 1
ATOM 2106 N N . SER A 1 276 ? 14.614 -6.323 11.278 1.00 67.81 276 SER A N 1
ATOM 2107 C CA . SER A 1 276 ? 13.214 -6.713 11.282 1.00 67.81 276 SER A CA 1
ATOM 2108 C C . SER A 1 276 ? 12.333 -5.557 10.796 1.00 67.81 276 SER A C 1
ATOM 2110 O O . SER A 1 276 ? 12.443 -4.417 11.250 1.00 67.81 276 SER A O 1
ATOM 2112 N N . LEU A 1 277 ? 11.454 -5.846 9.835 1.00 81.19 277 LEU A N 1
ATOM 2113 C CA . LEU A 1 277 ? 10.535 -4.860 9.271 1.00 81.19 277 LEU A CA 1
ATOM 2114 C C . LEU A 1 277 ? 9.422 -4.567 10.280 1.00 81.19 277 LEU A C 1
ATOM 2116 O O . LEU A 1 277 ? 8.645 -5.460 10.618 1.00 81.19 277 LEU A O 1
ATOM 2120 N N . LEU A 1 278 ? 9.293 -3.310 10.710 1.00 87.81 278 LEU A N 1
ATOM 2121 C CA . LEU A 1 278 ? 8.330 -2.907 11.740 1.00 87.81 278 LEU A CA 1
ATOM 2122 C C . LEU A 1 278 ? 6.879 -3.379 11.478 1.00 87.81 278 LEU A C 1
ATOM 2124 O O . LEU A 1 278 ? 6.251 -3.857 12.425 1.00 87.81 278 LEU A O 1
ATOM 2128 N N . PRO A 1 279 ? 6.325 -3.339 10.244 1.00 89.25 279 PRO A N 1
ATOM 2129 C CA . PRO A 1 279 ? 4.992 -3.887 9.994 1.00 89.25 279 PRO A CA 1
ATOM 2130 C C . PRO A 1 279 ? 4.868 -5.377 10.351 1.00 89.25 279 PRO A C 1
ATOM 2132 O O . PRO A 1 279 ? 3.846 -5.809 10.885 1.00 89.25 279 PRO A O 1
ATOM 2135 N N . ILE A 1 280 ? 5.927 -6.148 10.094 1.00 89.19 280 ILE A N 1
ATOM 2136 C CA . ILE A 1 280 ? 6.008 -7.586 10.367 1.00 89.19 280 ILE A CA 1
ATOM 2137 C C . ILE A 1 280 ? 6.171 -7.845 11.867 1.00 89.19 280 ILE A C 1
ATOM 2139 O O . ILE A 1 280 ? 5.525 -8.738 12.409 1.00 89.19 280 ILE A O 1
ATOM 2143 N N . GLU A 1 281 ? 6.958 -7.022 12.566 1.00 89.50 281 GLU A N 1
ATOM 2144 C CA . GLU A 1 281 ? 7.066 -7.077 14.030 1.00 89.50 281 GLU A CA 1
ATOM 2145 C C . GLU A 1 281 ? 5.720 -6.852 14.711 1.00 89.50 281 GLU A C 1
ATOM 2147 O O . GLU A 1 281 ? 5.346 -7.583 15.629 1.00 89.50 281 GLU A O 1
ATOM 2152 N N . LEU A 1 282 ? 4.994 -5.820 14.275 1.00 92.75 282 LEU A N 1
ATOM 2153 C CA . LEU A 1 282 ? 3.703 -5.459 14.846 1.00 92.75 282 LEU A CA 1
ATOM 2154 C C . LEU A 1 282 ? 2.650 -6.526 14.546 1.00 92.75 282 LEU A C 1
ATOM 2156 O O . LEU A 1 282 ? 1.876 -6.867 15.440 1.00 92.75 282 LEU A O 1
ATOM 2160 N N . HIS A 1 283 ? 2.658 -7.099 13.339 1.00 92.50 283 HIS A N 1
ATOM 2161 C CA . HIS A 1 283 ? 1.831 -8.259 12.998 1.00 92.50 283 HIS A CA 1
ATOM 2162 C C . HIS A 1 283 ? 2.148 -9.480 13.869 1.00 92.50 283 HIS A C 1
ATOM 2164 O O . HIS A 1 283 ? 1.226 -10.089 14.413 1.00 92.50 283 HIS A O 1
ATOM 2170 N N . GLY A 1 284 ? 3.426 -9.833 14.028 1.00 87.75 284 GLY A N 1
ATOM 2171 C CA . GLY A 1 284 ? 3.854 -10.990 14.819 1.00 87.75 284 GLY A CA 1
ATOM 2172 C C . GLY A 1 284 ? 3.561 -10.828 16.312 1.00 87.75 284 GLY A C 1
ATOM 2173 O O . GLY A 1 284 ? 3.169 -11.785 16.978 1.00 87.75 284 GLY A O 1
ATOM 2174 N N . TRP A 1 285 ? 3.696 -9.605 16.831 1.00 93.25 285 TRP A N 1
ATOM 2175 C CA . TRP A 1 285 ? 3.407 -9.269 18.224 1.00 93.25 285 TRP A CA 1
ATOM 2176 C C . TRP A 1 285 ? 1.906 -9.229 18.534 1.00 93.25 285 TRP A C 1
ATOM 2178 O O . TRP A 1 285 ? 1.514 -9.602 19.633 1.00 93.25 285 TRP A O 1
ATOM 2188 N N . ALA A 1 286 ? 1.064 -8.766 17.611 1.00 93.00 286 ALA A N 1
ATOM 2189 C CA . ALA A 1 286 ? -0.350 -8.547 17.893 1.00 93.00 286 ALA A CA 1
ATOM 2190 C C . ALA A 1 286 ? -1.176 -9.840 17.802 1.00 93.00 286 ALA A C 1
ATOM 2192 O O . ALA A 1 286 ? -1.120 -10.569 16.807 1.00 93.00 286 ALA A O 1
ATOM 2193 N N . ASP A 1 287 ? -2.013 -10.081 18.813 1.00 90.38 287 ASP A N 1
ATOM 2194 C CA . ASP A 1 287 ? -3.011 -11.158 18.798 1.00 90.38 287 ASP A CA 1
ATOM 2195 C C . ASP A 1 287 ? -4.326 -10.676 18.150 1.00 90.38 287 ASP A C 1
ATOM 2197 O O . ASP A 1 287 ? -5.094 -11.462 17.593 1.00 90.38 287 ASP A O 1
ATOM 2201 N N . ILE A 1 288 ? -4.578 -9.364 18.218 1.00 93.19 288 ILE A N 1
ATOM 2202 C CA . ILE A 1 288 ? -5.756 -8.672 17.689 1.00 93.19 288 ILE A CA 1
ATOM 2203 C C . ILE A 1 288 ? -5.390 -7.242 17.275 1.00 93.19 288 ILE A C 1
ATOM 2205 O O . ILE A 1 288 ? -4.558 -6.590 17.912 1.00 93.19 288 ILE A O 1
ATOM 2209 N N . MET A 1 289 ? -6.051 -6.737 16.235 1.00 97.19 289 MET A N 1
ATOM 2210 C CA . MET A 1 289 ? -5.912 -5.355 15.778 1.00 97.19 289 MET A CA 1
ATOM 2211 C C . MET A 1 289 ? -7.254 -4.622 15.802 1.00 97.19 289 MET A C 1
ATOM 2213 O O . MET A 1 289 ? -8.295 -5.190 15.465 1.00 97.19 289 MET A O 1
ATOM 2217 N N . VAL A 1 290 ? -7.231 -3.345 16.184 1.00 97.50 290 VAL A N 1
ATOM 2218 C CA . VAL A 1 290 ? -8.406 -2.464 16.186 1.00 97.50 290 VAL A CA 1
ATOM 2219 C C . VAL A 1 290 ? -8.057 -1.142 15.514 1.00 97.50 290 VAL A C 1
ATOM 2221 O O . VAL A 1 290 ? -7.186 -0.424 15.994 1.00 97.50 290 VAL A O 1
ATOM 2224 N N . ILE A 1 291 ? -8.761 -0.778 14.442 1.00 98.25 291 ILE A N 1
ATOM 2225 C CA . ILE A 1 291 ? -8.619 0.528 13.781 1.00 98.25 291 ILE A CA 1
ATOM 2226 C C . ILE A 1 291 ? -9.793 1.420 14.179 1.00 98.25 291 ILE A C 1
ATOM 2228 O O . ILE A 1 291 ? -10.910 1.249 13.688 1.00 98.25 291 ILE A O 1
ATOM 2232 N N . ALA A 1 292 ? -9.548 2.373 15.074 1.00 97.06 292 ALA A N 1
ATOM 2233 C CA . ALA A 1 292 ? -10.567 3.244 15.642 1.00 97.06 292 ALA A CA 1
ATOM 2234 C C . ALA A 1 292 ? -9.964 4.617 15.999 1.00 97.06 292 ALA A C 1
ATOM 2236 O O . ALA A 1 292 ? -9.319 4.750 17.039 1.00 97.06 292 ALA A O 1
ATOM 2237 N N . PRO A 1 293 ? -10.167 5.652 15.167 1.00 97.69 293 PRO A N 1
ATOM 2238 C CA . PRO A 1 293 ? -11.054 5.679 14.000 1.00 97.69 293 PRO A CA 1
ATOM 2239 C C . PRO A 1 293 ? -10.459 5.084 12.716 1.00 97.69 293 PRO A C 1
ATOM 2241 O O . PRO A 1 293 ? -9.269 5.248 12.431 1.00 97.69 293 PRO A O 1
ATOM 2244 N N . LEU A 1 294 ? -11.333 4.523 11.873 1.00 97.81 294 LEU A N 1
ATOM 2245 C CA . LEU A 1 294 ? -11.075 4.225 10.461 1.00 97.81 294 LEU A CA 1
ATOM 2246 C C . LEU A 1 294 ? -11.676 5.320 9.552 1.00 97.81 294 LEU A C 1
ATOM 2248 O O . LEU A 1 294 ? -12.889 5.429 9.385 1.00 97.81 294 LEU A O 1
ATOM 2252 N N . SER A 1 295 ? -10.821 6.133 8.941 1.00 97.44 295 SER A N 1
ATOM 2253 C CA . SER A 1 295 ? -11.185 7.175 7.981 1.00 97.44 295 SER A CA 1
ATOM 2254 C C . SER A 1 295 ? -11.595 6.571 6.634 1.00 97.44 295 SER A C 1
ATOM 2256 O O . SER A 1 295 ? -11.182 5.463 6.289 1.00 97.44 295 SER A O 1
ATOM 2258 N N . ALA A 1 296 ? -12.349 7.324 5.827 1.00 95.94 296 ALA A N 1
ATOM 2259 C CA . ALA A 1 296 ? -12.735 6.892 4.480 1.00 95.94 296 ALA A CA 1
ATOM 2260 C C . ALA A 1 296 ? -11.523 6.613 3.571 1.00 95.94 296 ALA A C 1
ATOM 2262 O O . ALA A 1 296 ? -11.548 5.672 2.781 1.00 95.94 296 ALA A O 1
ATOM 2263 N N . ASN A 1 297 ? -10.448 7.399 3.713 1.00 97.00 297 ASN A N 1
ATOM 2264 C CA . ASN A 1 297 ? -9.218 7.224 2.943 1.00 97.00 297 ASN A CA 1
ATOM 2265 C C . ASN A 1 297 ? -8.518 5.905 3.301 1.00 97.00 297 ASN A C 1
ATOM 2267 O O . ASN A 1 297 ? -8.237 5.092 2.427 1.00 97.00 297 ASN A O 1
ATOM 2271 N N . THR A 1 298 ? -8.290 5.653 4.594 1.00 98.12 298 THR A N 1
ATOM 2272 C CA . THR A 1 298 ? -7.679 4.394 5.050 1.00 98.12 298 THR A CA 1
ATOM 2273 C C . THR A 1 298 ? -8.561 3.189 4.721 1.00 98.12 298 THR A C 1
ATOM 2275 O O . THR A 1 298 ? -8.034 2.158 4.323 1.00 98.12 298 THR A O 1
ATOM 2278 N N . LEU A 1 299 ? -9.890 3.322 4.806 1.00 97.62 299 LEU A N 1
ATOM 2279 C CA . LEU A 1 299 ? -10.830 2.293 4.356 1.00 97.62 299 LEU A CA 1
ATOM 2280 C C . LEU A 1 299 ? -10.635 1.962 2.868 1.00 97.62 299 LEU A C 1
ATOM 2282 O O . LEU A 1 299 ? -10.549 0.789 2.519 1.00 97.62 299 LEU A O 1
ATOM 2286 N N . GLY A 1 300 ? -10.547 2.979 2.005 1.00 96.81 300 GLY A N 1
ATOM 2287 C CA . GLY A 1 300 ? -10.309 2.782 0.574 1.00 96.81 300 GLY A CA 1
ATOM 2288 C C . GLY A 1 300 ? -8.963 2.123 0.283 1.00 96.81 300 GLY A C 1
ATOM 2289 O O . GLY A 1 300 ? -8.900 1.211 -0.536 1.00 96.81 300 GLY A O 1
ATOM 2290 N N . LYS A 1 301 ? -7.908 2.517 1.008 1.00 97.62 301 LYS A N 1
ATOM 2291 C CA . LYS A 1 301 ? -6.585 1.887 0.905 1.00 97.62 301 LYS A CA 1
ATOM 2292 C C . LYS A 1 301 ? -6.623 0.409 1.279 1.00 97.62 301 LYS A C 1
ATOM 2294 O O . LYS A 1 301 ? -6.153 -0.410 0.504 1.00 97.62 301 LYS A O 1
ATOM 2299 N N . ILE A 1 302 ? -7.232 0.066 2.415 1.00 97.12 302 ILE A N 1
ATOM 2300 C CA . ILE A 1 302 ? -7.351 -1.328 2.866 1.00 97.12 302 ILE A CA 1
ATOM 2301 C C . ILE A 1 302 ? -8.166 -2.153 1.866 1.00 97.12 302 ILE A C 1
ATOM 2303 O O . ILE A 1 302 ? -7.747 -3.240 1.492 1.00 97.12 302 ILE A O 1
ATOM 2307 N N . ALA A 1 303 ? -9.309 -1.638 1.405 1.00 96.06 303 ALA A N 1
ATOM 2308 C CA . ALA A 1 303 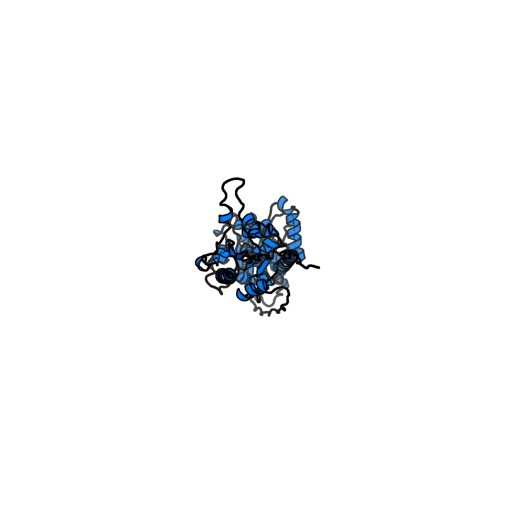? -10.167 -2.363 0.469 1.00 96.06 303 ALA A CA 1
ATOM 2309 C C . ALA A 1 303 ? -9.481 -2.656 -0.878 1.00 96.06 303 ALA A C 1
ATOM 2311 O O . ALA A 1 303 ? -9.787 -3.666 -1.499 1.00 96.06 303 ALA A O 1
ATOM 2312 N N . ARG A 1 304 ? -8.552 -1.792 -1.306 1.00 95.25 304 ARG A N 1
ATOM 2313 C CA . ARG A 1 304 ? -7.794 -1.899 -2.567 1.00 95.25 304 ARG A CA 1
ATOM 2314 C C . ARG A 1 304 ? -6.379 -2.462 -2.375 1.00 95.25 304 ARG A C 1
ATOM 2316 O O . ARG A 1 304 ? -5.536 -2.322 -3.251 1.00 95.25 304 ARG A O 1
ATOM 2323 N N . GLY A 1 305 ? -6.065 -2.993 -1.190 1.00 93.56 305 GLY A N 1
ATOM 2324 C CA . GLY A 1 305 ? -4.735 -3.524 -0.882 1.00 93.56 305 GLY A CA 1
ATOM 2325 C C . GLY A 1 305 ? -3.590 -2.519 -1.073 1.00 93.56 305 GLY A C 1
ATOM 2326 O O . GLY A 1 305 ? -2.485 -2.908 -1.430 1.00 93.56 305 GLY A O 1
ATOM 2327 N N . LEU A 1 306 ? -3.808 -1.219 -0.883 1.00 96.50 306 LEU A N 1
ATOM 2328 C CA . LEU A 1 306 ? -2.721 -0.235 -0.918 1.00 96.50 306 LEU A CA 1
ATOM 2329 C C . LEU A 1 306 ? -1.941 -0.296 0.401 1.00 96.50 306 LEU A C 1
ATOM 2331 O O . LEU A 1 306 ? -2.557 -0.252 1.464 1.00 96.50 306 LEU A O 1
ATOM 2335 N N . CYS A 1 307 ? -0.607 -0.352 0.339 1.00 93.06 307 CYS A N 1
ATOM 2336 C CA . CYS A 1 307 ? 0.287 -0.432 1.503 1.00 93.06 307 CYS A CA 1
ATOM 2337 C C . CYS A 1 307 ? 1.380 0.651 1.441 1.00 93.06 307 CYS A C 1
ATOM 2339 O O . CYS A 1 307 ? 2.562 0.384 1.225 1.00 93.06 307 CYS A O 1
ATOM 2341 N N . ASP A 1 308 ? 0.961 1.909 1.571 1.00 92.00 308 ASP A N 1
ATOM 2342 C CA . ASP A 1 308 ? 1.800 3.097 1.352 1.00 92.00 308 ASP A CA 1
ATOM 2343 C C . ASP A 1 308 ? 2.206 3.837 2.641 1.00 92.00 308 ASP A C 1
ATOM 2345 O O . ASP A 1 308 ? 2.852 4.882 2.585 1.00 92.00 308 ASP A O 1
ATOM 2349 N N . ASN A 1 309 ? 1.802 3.312 3.796 1.00 94.75 309 ASN A N 1
ATOM 2350 C CA . ASN A 1 309 ? 2.138 3.791 5.138 1.00 94.75 309 ASN A CA 1
ATOM 2351 C C . ASN A 1 309 ? 2.114 2.622 6.134 1.00 94.75 309 ASN A C 1
ATOM 2353 O O . ASN A 1 309 ? 1.490 1.594 5.846 1.00 94.75 309 ASN A O 1
ATOM 2357 N N . LEU A 1 310 ? 2.704 2.802 7.320 1.00 95.50 310 LEU A N 1
ATOM 2358 C CA . LEU A 1 310 ? 2.877 1.753 8.328 1.00 95.50 310 LEU A CA 1
ATOM 2359 C C . LEU A 1 310 ? 1.560 1.040 8.654 1.00 95.50 310 LEU A C 1
ATOM 2361 O O . LEU A 1 310 ? 1.503 -0.189 8.655 1.00 95.50 310 LEU A O 1
ATOM 2365 N N . LEU A 1 311 ? 0.478 1.796 8.882 1.00 97.44 311 LEU A N 1
ATOM 2366 C CA . LEU A 1 311 ? -0.833 1.222 9.198 1.00 97.44 311 LEU A CA 1
ATOM 2367 C C . LEU A 1 311 ? -1.320 0.301 8.075 1.00 97.44 311 LEU A C 1
ATOM 2369 O O . LEU A 1 311 ? -1.694 -0.842 8.321 1.00 97.44 311 LEU A O 1
ATOM 2373 N N . SER A 1 312 ? -1.314 0.795 6.841 1.00 96.88 312 SER A N 1
ATOM 2374 C CA . SER A 1 312 ? -1.759 0.006 5.694 1.00 96.88 312 SER A CA 1
ATOM 2375 C C . SER A 1 312 ? -0.846 -1.189 5.395 1.00 96.88 312 SER A C 1
ATOM 2377 O O . SER A 1 312 ? -1.351 -2.239 5.015 1.00 96.88 312 SER A O 1
ATOM 2379 N N . SER A 1 313 ? 0.462 -1.078 5.647 1.00 95.00 313 SER A N 1
ATOM 2380 C CA . SER A 1 313 ? 1.426 -2.176 5.507 1.00 95.00 313 SER A CA 1
ATOM 2381 C C . SER A 1 313 ? 1.196 -3.289 6.530 1.00 95.00 313 SER A C 1
ATOM 2383 O O . SER A 1 313 ? 1.240 -4.461 6.164 1.00 95.00 313 SER A O 1
ATOM 2385 N N . VAL A 1 314 ? 0.878 -2.946 7.786 1.00 96.19 314 VAL A N 1
ATOM 2386 C CA . VAL A 1 314 ? 0.492 -3.938 8.807 1.00 96.19 314 VAL A CA 1
ATOM 2387 C C . VAL A 1 314 ? -0.782 -4.675 8.393 1.00 96.19 314 VAL A C 1
ATOM 2389 O O . VAL A 1 314 ? -0.840 -5.895 8.510 1.00 96.19 314 VAL A O 1
ATOM 2392 N N . VAL A 1 315 ? -1.793 -3.956 7.886 1.00 96.69 315 VAL A N 1
ATOM 2393 C CA . VAL A 1 315 ? -3.052 -4.576 7.434 1.00 96.69 315 VAL A CA 1
ATOM 2394 C C . VAL A 1 315 ? -2.833 -5.457 6.204 1.00 96.69 315 VAL A C 1
ATOM 2396 O O . VAL A 1 315 ? -3.416 -6.532 6.116 1.00 96.69 315 VAL A O 1
ATOM 2399 N N . TYR A 1 316 ? -1.980 -5.038 5.269 1.00 95.12 316 TYR A N 1
ATOM 2400 C CA . TYR A 1 316 ? -1.649 -5.832 4.085 1.00 95.12 316 TYR A CA 1
ATOM 2401 C C . TYR A 1 316 ? -0.972 -7.157 4.460 1.00 95.12 316 TYR A C 1
ATOM 2403 O O . TYR A 1 316 ? -1.276 -8.191 3.871 1.00 95.12 316 TYR A O 1
ATOM 2411 N N . ALA A 1 317 ? -0.085 -7.128 5.459 1.00 92.06 317 ALA A N 1
ATOM 2412 C CA . ALA A 1 317 ? 0.594 -8.301 6.008 1.00 92.06 317 ALA A CA 1
ATOM 2413 C C . ALA A 1 317 ? -0.275 -9.118 6.985 1.00 92.06 317 ALA A C 1
ATOM 2415 O O . ALA A 1 317 ? 0.198 -10.112 7.539 1.00 92.06 317 ALA A O 1
ATOM 2416 N N . TRP A 1 318 ? -1.506 -8.677 7.264 1.00 93.94 318 TRP A N 1
ATOM 2417 C CA . TRP A 1 318 ? -2.309 -9.242 8.338 1.00 93.94 318 TRP A CA 1
ATOM 2418 C C . TRP A 1 318 ? -2.772 -10.661 8.015 1.00 93.94 318 TRP A C 1
ATOM 2420 O O . TRP A 1 318 ? -3.309 -10.933 6.944 1.00 93.94 318 TRP A O 1
ATOM 2430 N N . ASP A 1 319 ? -2.623 -11.560 8.987 1.00 88.88 319 ASP A N 1
ATOM 2431 C CA . ASP A 1 319 ? -3.266 -12.868 8.920 1.00 88.88 319 ASP A CA 1
ATOM 2432 C C . ASP A 1 319 ? -4.718 -12.701 9.372 1.00 88.88 319 ASP A C 1
ATOM 2434 O O . ASP A 1 319 ? -4.987 -12.510 10.558 1.00 88.88 319 ASP A O 1
ATOM 2438 N N . PHE A 1 320 ? -5.661 -12.779 8.434 1.00 87.25 320 PHE A N 1
ATOM 2439 C CA . PHE A 1 320 ? -7.093 -12.618 8.703 1.00 87.25 320 PHE A CA 1
ATOM 2440 C C . PHE A 1 320 ? -7.714 -13.769 9.521 1.00 87.25 320 PHE A C 1
ATOM 2442 O O . PHE A 1 320 ? -8.896 -13.711 9.867 1.00 87.25 320 PHE A O 1
ATOM 2449 N N . SER A 1 321 ? -6.933 -14.787 9.908 1.00 85.12 321 SER A N 1
ATOM 2450 C CA . SER A 1 321 ? -7.297 -15.699 11.000 1.00 85.12 321 SER A CA 1
ATOM 2451 C C . SER A 1 321 ? -7.267 -14.999 12.375 1.00 85.12 321 SER A C 1
ATOM 2453 O O . SER A 1 321 ? -8.051 -15.341 13.279 1.00 85.12 321 SER A O 1
ATOM 2455 N N . LYS A 1 322 ? -6.417 -13.972 12.538 1.00 89.38 322 LYS A N 1
ATOM 2456 C CA . LYS A 1 322 ? -6.386 -13.073 13.699 1.00 89.38 322 LYS A CA 1
ATOM 2457 C C . LYS A 1 322 ? -7.507 -12.035 13.588 1.00 89.38 322 LYS A C 1
ATOM 2459 O O . LYS A 1 322 ? -7.725 -11.487 12.506 1.00 89.38 322 LYS A O 1
ATOM 2464 N N . PRO A 1 323 ? -8.211 -11.698 14.683 1.00 91.69 323 PRO A N 1
ATOM 2465 C CA . PRO A 1 323 ? -9.318 -10.760 14.602 1.00 91.69 323 PRO A CA 1
ATOM 2466 C C . PRO A 1 323 ? -8.815 -9.356 14.254 1.00 91.69 323 PRO A C 1
ATOM 2468 O O . PRO A 1 323 ? -7.870 -8.849 14.864 1.00 91.69 323 PRO A O 1
ATOM 2471 N N . LEU A 1 324 ? -9.496 -8.715 13.309 1.00 96.25 324 LEU A N 1
ATOM 2472 C CA . LEU A 1 324 ? -9.311 -7.310 12.975 1.00 96.25 324 LEU A CA 1
ATOM 2473 C C . LEU A 1 324 ? -10.664 -6.612 13.103 1.00 96.25 324 LEU A C 1
ATOM 2475 O O . LEU A 1 324 ? -11.632 -6.984 12.435 1.00 96.25 324 LEU A O 1
ATOM 2479 N N . PHE A 1 325 ? -10.731 -5.617 13.984 1.00 96.25 325 PHE A N 1
ATOM 2480 C CA . PHE A 1 325 ? -11.906 -4.778 14.186 1.00 96.25 325 PHE A CA 1
ATOM 2481 C C . PHE A 1 325 ? -11.683 -3.385 13.614 1.00 96.25 325 PHE A C 1
ATOM 2483 O O . PHE A 1 325 ? -10.601 -2.815 13.743 1.00 96.25 325 PHE A O 1
ATOM 2490 N N . VAL A 1 326 ? -12.723 -2.797 13.032 1.00 97.38 326 VAL A N 1
ATOM 2491 C CA . VAL A 1 326 ? -12.683 -1.414 12.554 1.00 97.38 326 VAL A CA 1
ATOM 2492 C C . VAL A 1 326 ? -13.888 -0.628 13.048 1.00 97.38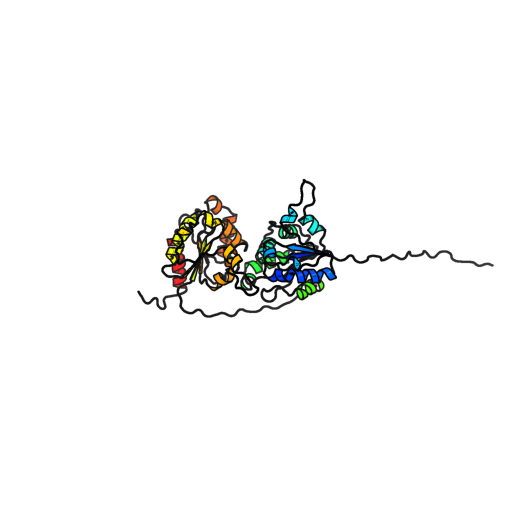 326 VAL A C 1
ATOM 2494 O O . VAL A 1 326 ? -15.011 -1.131 13.035 1.00 97.38 326 VAL A O 1
ATOM 2497 N N . ALA A 1 327 ? -13.659 0.622 13.443 1.00 96.62 327 ALA A N 1
ATOM 2498 C CA . ALA A 1 327 ? -14.693 1.593 13.781 1.00 96.62 327 ALA A CA 1
ATOM 2499 C C . ALA A 1 327 ? -14.626 2.768 12.789 1.00 96.62 327 ALA A C 1
ATOM 2501 O O . ALA A 1 327 ? -13.839 3.702 12.993 1.00 96.62 327 ALA A O 1
ATOM 2502 N N . PRO A 1 328 ? -15.392 2.717 11.679 1.00 96.44 328 PRO A N 1
ATOM 2503 C CA . PRO A 1 328 ? -15.435 3.792 10.694 1.00 96.44 328 PRO A CA 1
ATOM 2504 C C . PRO A 1 328 ? -15.835 5.131 11.316 1.00 96.44 328 PRO A C 1
ATOM 2506 O O . PRO A 1 328 ? -16.734 5.181 12.147 1.00 96.44 328 PRO A O 1
ATOM 2509 N N . ALA A 1 329 ? -15.176 6.212 10.900 1.00 95.75 329 ALA A N 1
ATOM 2510 C CA . ALA A 1 329 ? -15.452 7.559 11.386 1.00 95.75 329 ALA A CA 1
ATOM 2511 C C . ALA A 1 329 ? -15.271 8.591 10.265 1.00 95.75 329 ALA A C 1
ATOM 2513 O O . ALA A 1 329 ? -14.148 8.978 9.925 1.00 95.75 329 ALA A O 1
ATOM 2514 N N . MET A 1 330 ? -16.378 9.045 9.690 1.00 94.50 330 MET A N 1
ATOM 2515 C CA . MET A 1 330 ? -16.431 9.989 8.575 1.00 94.50 330 MET A CA 1
ATOM 2516 C C . MET A 1 330 ? -17.765 10.744 8.560 1.00 94.50 330 MET A C 1
ATOM 2518 O O . MET A 1 330 ? -18.737 10.330 9.182 1.00 94.50 330 MET A O 1
ATOM 2522 N N . ASN A 1 331 ? -17.832 11.857 7.833 1.00 93.19 331 ASN A N 1
ATOM 2523 C CA . ASN A 1 331 ? -19.089 12.586 7.667 1.00 93.19 331 ASN A CA 1
ATOM 2524 C C . ASN A 1 331 ? -20.171 11.705 7.002 1.00 93.19 331 ASN A C 1
ATOM 2526 O O . ASN A 1 331 ? -19.856 10.884 6.141 1.00 93.19 331 ASN A O 1
ATOM 2530 N N . THR A 1 332 ? -21.447 11.922 7.336 1.00 92.06 332 THR A N 1
ATOM 2531 C CA . THR A 1 332 ? -22.599 11.177 6.797 1.00 92.06 332 THR A CA 1
ATOM 2532 C C . THR A 1 332 ? -22.638 11.115 5.269 1.00 92.06 332 THR A C 1
ATOM 2534 O O . THR A 1 332 ? -22.974 10.077 4.705 1.00 92.06 332 THR A O 1
ATOM 2537 N N . LEU A 1 333 ? -22.261 12.195 4.577 1.00 92.12 333 LEU A N 1
ATOM 2538 C CA . LEU A 1 333 ? -22.204 12.225 3.111 1.00 92.12 333 LEU A CA 1
ATOM 2539 C C . LEU A 1 333 ? -21.128 11.274 2.570 1.00 92.12 333 LEU A C 1
ATOM 2541 O O . LEU A 1 333 ? -21.355 10.576 1.585 1.00 92.12 333 LEU A O 1
ATOM 2545 N N . MET A 1 334 ? -19.976 11.206 3.243 1.00 93.38 334 MET A N 1
ATOM 2546 C CA . MET A 1 334 ? -18.914 10.253 2.912 1.00 93.38 334 MET A CA 1
ATOM 2547 C C . MET A 1 334 ? -19.344 8.824 3.237 1.00 93.38 334 MET A C 1
ATOM 2549 O O . MET A 1 334 ? -19.072 7.916 2.459 1.00 93.38 334 MET A O 1
ATOM 2553 N N . TRP A 1 335 ? -20.048 8.621 4.353 1.00 93.19 335 TRP A N 1
ATOM 2554 C CA . TRP A 1 335 ? -20.573 7.314 4.739 1.00 93.19 335 TRP A CA 1
ATOM 2555 C C . TRP A 1 335 ? -21.554 6.769 3.699 1.00 93.19 335 TRP A C 1
ATOM 2557 O O . TRP A 1 335 ? -21.401 5.644 3.230 1.00 93.19 335 TRP A O 1
ATOM 2567 N N . ASN A 1 336 ? -22.515 7.589 3.276 1.00 92.19 336 ASN A N 1
ATOM 2568 C CA . ASN A 1 336 ? -23.530 7.215 2.291 1.00 92.19 336 ASN A CA 1
ATOM 2569 C C . ASN A 1 336 ? -22.982 7.096 0.862 1.00 92.19 336 ASN A C 1
ATOM 2571 O O . ASN A 1 336 ? -23.692 6.637 -0.033 1.00 92.19 336 ASN A O 1
ATOM 2575 N N . ASN A 1 337 ? -21.734 7.505 0.628 1.00 94.88 337 ASN A N 1
ATOM 2576 C CA . ASN A 1 337 ? -21.133 7.440 -0.690 1.00 94.88 337 ASN A CA 1
ATOM 2577 C C . ASN A 1 337 ? -21.035 5.974 -1.185 1.00 94.88 337 ASN A C 1
ATOM 2579 O O . ASN A 1 337 ? -20.583 5.100 -0.436 1.00 94.88 337 ASN A O 1
ATOM 2583 N N . PRO A 1 338 ? -21.391 5.684 -2.454 1.00 95.56 338 PRO A N 1
ATOM 2584 C CA . PRO A 1 338 ? -21.317 4.334 -3.012 1.00 95.56 338 PRO A CA 1
ATOM 2585 C C . PRO A 1 338 ? -19.934 3.680 -2.916 1.00 95.56 338 PRO A C 1
ATOM 2587 O O . PRO A 1 338 ? -19.858 2.467 -2.725 1.00 95.56 338 PRO A O 1
ATOM 2590 N N . PHE A 1 339 ? -18.847 4.454 -3.013 1.00 93.19 339 PHE A N 1
ATOM 2591 C CA . PHE A 1 339 ? -17.482 3.946 -2.857 1.00 93.19 339 PHE A CA 1
ATOM 2592 C C . PHE A 1 339 ? -17.245 3.424 -1.442 1.00 93.19 339 PHE A C 1
ATOM 2594 O O . PHE A 1 339 ? -16.779 2.300 -1.281 1.00 93.19 339 PHE A O 1
ATOM 2601 N N . THR A 1 340 ? -17.662 4.173 -0.418 1.00 94.38 340 THR A N 1
ATOM 2602 C CA . THR A 1 340 ? -17.595 3.722 0.978 1.00 94.38 340 THR A CA 1
ATOM 2603 C C . THR A 1 340 ? -18.363 2.421 1.158 1.00 94.38 340 THR A C 1
ATOM 2605 O O . THR A 1 340 ? -17.830 1.463 1.707 1.00 94.38 340 THR A O 1
ATOM 2608 N N . GLN A 1 341 ? -19.582 2.332 0.625 1.00 95.06 341 GLN A N 1
ATOM 2609 C CA . GLN A 1 341 ? -20.396 1.120 0.740 1.00 95.06 341 GLN A CA 1
ATOM 2610 C C . GLN A 1 341 ? -19.804 -0.082 -0.010 1.00 95.06 341 GLN A C 1
ATOM 2612 O O . GLN A 1 341 ? -20.023 -1.223 0.393 1.00 95.06 341 GLN A O 1
ATOM 2617 N N . ARG A 1 342 ? -19.068 0.136 -1.108 1.00 95.69 342 ARG A N 1
ATOM 2618 C CA . ARG A 1 342 ? -18.304 -0.924 -1.787 1.00 95.69 342 ARG A CA 1
ATOM 2619 C C . ARG A 1 342 ? -17.117 -1.367 -0.937 1.00 95.69 342 ARG A C 1
ATOM 2621 O O . ARG A 1 342 ? -17.014 -2.551 -0.651 1.00 95.69 342 ARG A O 1
ATOM 2628 N N . HIS A 1 343 ? -16.302 -0.433 -0.448 1.00 96.81 343 HIS A N 1
ATOM 2629 C CA . HIS A 1 343 ? -15.151 -0.755 0.397 1.00 96.81 343 HIS A CA 1
ATOM 2630 C C . HIS A 1 343 ? -15.557 -1.493 1.678 1.00 96.81 343 HIS A C 1
ATOM 2632 O O . HIS A 1 343 ? -14.905 -2.458 2.057 1.00 96.81 343 HIS A O 1
ATOM 2638 N N . ILE A 1 344 ? -16.660 -1.083 2.316 1.00 95.00 344 ILE A N 1
ATOM 2639 C CA . ILE A 1 344 ? -17.224 -1.759 3.493 1.00 95.00 344 ILE A CA 1
ATOM 2640 C C . ILE A 1 344 ? -17.583 -3.216 3.180 1.00 95.00 344 ILE A C 1
ATOM 2642 O O . ILE A 1 344 ? -17.277 -4.094 3.984 1.00 95.00 344 ILE A O 1
ATOM 2646 N N . ARG A 1 345 ? -18.197 -3.481 2.020 1.00 94.94 345 ARG A N 1
ATOM 2647 C CA . ARG A 1 345 ? -18.495 -4.850 1.571 1.00 94.94 345 ARG A CA 1
ATOM 2648 C C . ARG A 1 345 ? -17.220 -5.650 1.343 1.00 94.94 345 ARG A C 1
ATOM 2650 O O . ARG A 1 345 ? -17.099 -6.726 1.906 1.00 94.94 345 ARG A O 1
ATOM 2657 N N . THR A 1 346 ? -16.237 -5.094 0.637 1.00 93.50 346 THR A N 1
ATOM 2658 C CA . THR A 1 346 ? -14.944 -5.756 0.410 1.00 93.50 346 THR A CA 1
ATOM 2659 C C . THR A 1 346 ? -14.271 -6.154 1.725 1.00 93.50 346 THR A C 1
ATOM 2661 O O . THR A 1 346 ? -13.940 -7.321 1.924 1.00 93.50 346 THR A O 1
ATOM 2664 N N . ILE A 1 347 ? -14.133 -5.228 2.682 1.00 93.44 347 ILE A N 1
ATOM 2665 C CA . ILE A 1 347 ? -13.458 -5.558 3.946 1.00 93.44 347 ILE A CA 1
ATOM 2666 C C . ILE A 1 347 ? -14.256 -6.540 4.813 1.00 93.44 347 ILE A C 1
ATOM 2668 O O . ILE A 1 347 ? -13.670 -7.358 5.517 1.00 93.44 347 ILE A O 1
ATOM 2672 N N . LYS A 1 348 ? -15.588 -6.481 4.774 1.00 91.62 348 LYS A N 1
ATOM 2673 C CA . LYS A 1 348 ? -16.444 -7.320 5.612 1.00 91.62 348 LYS A CA 1
ATOM 2674 C C . LYS A 1 348 ? -16.609 -8.720 5.035 1.00 91.62 348 LYS A C 1
ATOM 2676 O O . LYS A 1 348 ? -16.462 -9.700 5.756 1.00 91.62 348 LYS A O 1
ATOM 2681 N N . ASP A 1 349 ? -16.960 -8.800 3.762 1.00 90.62 349 ASP A N 1
ATOM 2682 C CA . ASP A 1 349 ? -17.426 -10.031 3.137 1.00 90.62 349 ASP A CA 1
ATOM 2683 C C . ASP A 1 349 ? -16.240 -10.838 2.595 1.00 90.62 349 ASP A C 1
ATOM 2685 O O . ASP A 1 349 ? -16.219 -12.061 2.718 1.00 90.62 349 ASP A O 1
ATOM 2689 N N . GLU A 1 350 ? -15.213 -10.162 2.072 1.00 87.31 350 GLU A N 1
ATOM 2690 C CA . GLU A 1 350 ? -14.045 -10.832 1.498 1.00 87.31 350 GLU A CA 1
ATOM 2691 C C . GLU A 1 350 ? -12.922 -11.020 2.524 1.00 87.31 350 GLU A C 1
ATOM 2693 O O . GLU A 1 350 ? -12.388 -12.119 2.652 1.00 87.31 350 GLU A O 1
ATOM 2698 N N . LEU A 1 351 ? -12.581 -9.972 3.286 1.00 87.62 351 LEU A N 1
ATOM 2699 C CA . LEU A 1 351 ? -11.486 -10.021 4.272 1.00 87.62 351 LEU A CA 1
ATOM 2700 C C . LEU A 1 351 ? -11.942 -10.451 5.675 1.00 87.62 351 LEU A C 1
ATOM 2702 O O . LEU A 1 351 ? -11.113 -10.633 6.564 1.00 87.62 351 LEU A O 1
ATOM 2706 N N . ARG A 1 352 ? -13.256 -10.604 5.893 1.00 90.25 352 ARG A N 1
ATOM 2707 C CA . ARG A 1 352 ? -13.858 -10.986 7.187 1.00 90.25 352 ARG A CA 1
ATOM 2708 C C . ARG A 1 352 ? -13.489 -10.046 8.343 1.00 90.25 352 ARG A C 1
ATOM 2710 O O . ARG A 1 352 ? -13.481 -10.450 9.508 1.00 90.25 352 ARG A O 1
ATOM 2717 N N . ILE A 1 353 ? -13.224 -8.775 8.036 1.00 92.88 353 ILE A N 1
ATOM 2718 C CA . ILE A 1 353 ? -12.960 -7.731 9.030 1.00 92.88 353 ILE A CA 1
ATOM 2719 C C . ILE A 1 353 ? -14.260 -7.385 9.764 1.00 92.88 353 ILE A C 1
ATOM 2721 O O . ILE A 1 353 ? -15.312 -7.166 9.160 1.00 92.88 353 ILE A O 1
ATOM 2725 N N . SER A 1 354 ? -14.190 -7.301 11.093 1.00 93.62 354 SER A N 1
ATOM 2726 C CA . SER A 1 354 ? -15.348 -7.025 11.943 1.00 93.62 354 SER A CA 1
ATOM 2727 C C . SER A 1 354 ? -15.614 -5.524 12.061 1.00 93.62 354 SER A C 1
ATOM 2729 O O . SER A 1 354 ? -14.798 -4.772 12.592 1.00 93.62 354 SER A O 1
ATOM 2731 N N . LEU A 1 355 ? -16.782 -5.078 11.600 1.00 92.19 355 LEU A N 1
ATOM 2732 C CA . LEU A 1 355 ? -17.202 -3.681 11.719 1.00 92.19 355 LEU A CA 1
ATOM 2733 C C . LEU A 1 355 ? -17.901 -3.407 13.050 1.00 92.19 355 LEU A C 1
ATOM 2735 O O . LEU A 1 355 ? -18.845 -4.105 13.420 1.00 92.19 355 LEU A O 1
ATOM 2739 N N . ILE A 1 356 ? -17.499 -2.321 13.703 1.00 90.50 356 ILE A N 1
ATOM 2740 C CA . ILE A 1 356 ? -18.147 -1.763 14.888 1.00 90.50 356 ILE A CA 1
ATOM 2741 C C . ILE A 1 356 ? -18.767 -0.427 14.481 1.00 90.50 356 ILE A C 1
ATOM 2743 O O . ILE A 1 356 ? -18.060 0.527 14.157 1.00 90.50 356 ILE A O 1
ATOM 2747 N N . LEU A 1 357 ? -20.097 -0.377 14.453 1.00 87.19 357 LEU A N 1
ATOM 2748 C CA . LEU A 1 357 ? -20.863 0.804 14.061 1.00 87.19 357 LEU A CA 1
ATOM 2749 C C . LEU A 1 357 ? -21.671 1.315 15.256 1.00 87.19 357 LEU A C 1
ATOM 2751 O O . LEU A 1 357 ? -22.198 0.483 15.998 1.00 87.19 357 LEU A O 1
ATOM 2755 N N . PRO A 1 358 ? -21.825 2.641 15.415 1.00 74.00 358 PRO A N 1
ATOM 2756 C CA . PRO A 1 358 ? -22.759 3.188 16.390 1.00 74.00 358 PRO A CA 1
ATOM 2757 C C . PRO A 1 358 ? -24.205 2.837 16.015 1.00 74.00 358 PRO A C 1
ATOM 2759 O O . PRO A 1 358 ? -24.520 2.536 14.856 1.00 74.00 358 PRO A O 1
ATOM 2762 N N . LEU A 1 359 ? -25.104 2.942 16.997 1.00 67.31 359 LEU A N 1
ATOM 2763 C CA . LEU A 1 359 ? -26.546 2.716 16.822 1.00 67.31 359 LEU A CA 1
ATOM 2764 C C . LEU A 1 359 ? -27.130 3.543 15.667 1.00 67.31 359 LEU A C 1
ATOM 2766 O O . LEU A 1 359 ? -27.888 3.034 14.838 1.00 67.31 359 LEU A O 1
ATOM 2770 N N . THR A 1 360 ? -26.739 4.813 15.574 1.00 66.38 360 THR A N 1
ATOM 2771 C CA . THR A 1 360 ? -27.060 5.679 14.443 1.00 66.38 360 THR A CA 1
ATOM 2772 C C . THR A 1 360 ? -25.998 5.483 13.365 1.00 66.38 360 THR A C 1
ATOM 2774 O O . THR A 1 360 ? -24.917 6.049 13.440 1.00 66.38 360 THR A O 1
ATOM 2777 N N . LYS A 1 361 ? -26.281 4.669 12.339 1.00 73.62 361 LYS A N 1
ATOM 2778 C CA . LYS A 1 361 ? -25.366 4.392 11.207 1.00 73.62 361 LYS A CA 1
ATOM 2779 C C . LYS A 1 361 ? -25.179 5.610 10.284 1.00 73.62 361 LYS A C 1
ATOM 2781 O O . LYS A 1 361 ? -25.509 5.561 9.103 1.00 73.62 361 LYS A O 1
ATOM 2786 N N . ASN A 1 362 ? -24.681 6.713 10.831 1.00 80.12 362 ASN A N 1
ATOM 2787 C CA . ASN A 1 362 ? -24.526 8.014 10.183 1.00 80.12 362 ASN A CA 1
ATOM 2788 C C . ASN A 1 362 ? -23.056 8.358 9.876 1.00 80.12 362 ASN A C 1
ATOM 2790 O O . ASN A 1 362 ? -22.756 9.497 9.539 1.00 80.12 362 ASN A O 1
ATOM 2794 N N . GLY A 1 363 ? -22.140 7.398 10.008 1.00 78.31 363 GLY A N 1
ATOM 2795 C CA . GLY A 1 363 ? -20.709 7.606 9.787 1.00 78.31 363 GLY A CA 1
ATOM 2796 C C . GLY A 1 363 ? -19.927 8.069 11.017 1.00 78.31 363 GLY A C 1
ATOM 2797 O O . GLY A 1 363 ? -18.700 8.093 10.953 1.00 78.31 363 GLY A O 1
ATOM 2798 N N . ALA A 1 364 ? -20.577 8.384 12.143 1.00 87.81 364 ALA A N 1
ATOM 2799 C CA . ALA A 1 364 ? -19.865 8.613 13.396 1.00 87.81 364 ALA A CA 1
ATOM 2800 C C . ALA A 1 364 ? -19.102 7.353 13.841 1.00 87.81 364 ALA A C 1
ATOM 2802 O O . ALA A 1 364 ? -19.503 6.226 13.545 1.00 87.81 364 ALA A O 1
ATOM 2803 N N . MET A 1 365 ? -18.005 7.551 14.575 1.00 94.31 365 MET A N 1
ATOM 2804 C CA . MET A 1 365 ? -17.323 6.439 15.236 1.00 94.31 365 MET A CA 1
ATOM 2805 C C . MET A 1 365 ? -18.229 5.861 16.324 1.00 94.31 365 MET A C 1
ATOM 2807 O O . MET A 1 365 ? -18.879 6.627 17.036 1.00 94.31 365 MET A O 1
ATOM 2811 N N . ALA A 1 366 ? -18.227 4.537 16.482 1.00 91.44 366 ALA A N 1
ATOM 2812 C CA . ALA A 1 366 ? -18.803 3.893 17.661 1.00 91.44 366 ALA A CA 1
ATOM 2813 C C . ALA A 1 366 ? -18.163 4.442 18.947 1.00 91.44 366 ALA A C 1
ATOM 2815 O O . ALA A 1 366 ? -17.006 4.885 18.934 1.00 91.44 366 ALA A O 1
ATOM 2816 N N . GLU A 1 367 ? -18.903 4.417 20.055 1.00 91.38 367 GLU A N 1
ATOM 2817 C CA . GLU A 1 367 ? -18.343 4.880 21.322 1.00 91.38 367 GLU A CA 1
ATOM 2818 C C . GLU A 1 367 ? -17.230 3.942 21.798 1.00 91.38 367 GLU A C 1
ATOM 2820 O O . GLU A 1 367 ? -17.213 2.741 21.506 1.00 91.38 367 GLU A O 1
ATOM 2825 N N . THR A 1 368 ? -16.263 4.491 22.533 1.00 90.25 368 THR A N 1
ATOM 2826 C CA . THR A 1 368 ? -15.073 3.739 22.960 1.00 90.25 368 THR A CA 1
ATOM 2827 C C . THR A 1 368 ? -15.430 2.510 23.794 1.00 90.25 368 THR A C 1
ATOM 2829 O O . THR A 1 368 ? -14.763 1.485 23.669 1.00 90.25 368 THR A O 1
ATOM 2832 N N . ASP A 1 369 ? -16.518 2.574 24.563 1.00 87.25 369 ASP A N 1
ATOM 2833 C CA . ASP A 1 369 ? -17.033 1.458 25.364 1.00 87.25 369 ASP A CA 1
ATOM 2834 C C . ASP A 1 369 ? -17.674 0.355 24.510 1.00 87.25 369 ASP A C 1
ATOM 2836 O O . ASP A 1 369 ? -17.542 -0.832 24.818 1.00 87.25 369 ASP A O 1
ATOM 2840 N N . GLU A 1 370 ? -18.327 0.716 23.401 1.00 88.06 370 GLU A N 1
ATOM 2841 C CA . GLU A 1 370 ? -18.883 -0.252 22.449 1.00 88.06 370 GLU A CA 1
ATOM 2842 C C . GLU A 1 370 ? -17.754 -1.008 21.742 1.00 88.06 370 GLU A C 1
ATOM 2844 O O . GLU A 1 370 ? -17.794 -2.240 21.637 1.00 88.06 370 GLU A O 1
ATOM 2849 N N . ILE A 1 371 ? -16.717 -0.271 21.322 1.00 90.44 371 ILE A N 1
ATOM 2850 C CA . ILE A 1 371 ? -15.501 -0.823 20.713 1.00 90.44 371 ILE A CA 1
ATOM 2851 C C . ILE A 1 371 ? -14.812 -1.773 21.694 1.00 90.44 371 ILE A C 1
ATOM 2853 O O . ILE A 1 371 ? -14.552 -2.935 21.371 1.00 90.44 371 ILE A O 1
ATOM 2857 N N . TYR A 1 372 ? -14.581 -1.297 22.917 1.00 88.31 372 TYR A N 1
ATOM 2858 C CA . TYR A 1 372 ? -14.011 -2.075 24.007 1.00 88.31 372 TYR A CA 1
ATOM 2859 C C . TYR A 1 372 ? -14.795 -3.364 24.273 1.00 88.31 372 TYR A C 1
ATOM 2861 O O . TYR A 1 372 ? -14.223 -4.456 24.318 1.00 88.31 372 TYR A O 1
ATOM 2869 N N . GLY A 1 373 ? -16.118 -3.259 24.410 1.00 84.75 373 GLY A N 1
ATOM 2870 C CA . GLY A 1 373 ? -16.990 -4.391 24.698 1.00 84.75 373 GLY A CA 1
ATOM 2871 C C . GLY A 1 373 ? -16.987 -5.439 23.586 1.00 84.75 373 GLY A C 1
ATOM 2872 O O . GLY A 1 373 ? -16.964 -6.636 23.878 1.00 84.75 373 GLY A O 1
ATOM 2873 N N . ALA A 1 374 ? -16.980 -5.019 22.318 1.00 86.12 374 ALA A N 1
ATOM 2874 C CA . ALA A 1 374 ? -16.918 -5.932 21.177 1.00 86.12 374 ALA A CA 1
ATOM 2875 C C . ALA A 1 374 ? -15.606 -6.731 21.153 1.00 86.12 374 ALA A C 1
ATOM 2877 O O . ALA A 1 374 ? -15.633 -7.960 21.046 1.00 86.12 374 ALA A O 1
ATOM 2878 N N . VAL A 1 375 ? -14.477 -6.046 21.341 1.00 87.44 375 VAL A N 1
ATOM 2879 C CA . VAL A 1 375 ? -13.144 -6.661 21.381 1.00 87.44 375 VAL A CA 1
ATOM 2880 C C . VAL A 1 375 ? -13.014 -7.611 22.574 1.00 87.44 375 VAL A C 1
ATOM 2882 O O . VAL A 1 375 ? -12.574 -8.751 22.418 1.00 87.44 375 VAL A O 1
ATOM 2885 N N . ARG A 1 376 ? -13.473 -7.198 23.764 1.00 84.62 376 ARG A N 1
ATOM 2886 C CA . ARG A 1 376 ? -13.415 -8.022 24.981 1.00 84.62 376 ARG A CA 1
ATOM 2887 C C . ARG A 1 376 ? -14.251 -9.297 24.863 1.00 84.62 376 ARG A C 1
ATOM 2889 O O . ARG A 1 376 ? -13.781 -10.354 25.277 1.00 84.62 376 ARG A O 1
ATOM 2896 N N . ARG A 1 377 ? -15.446 -9.232 24.261 1.00 82.69 377 ARG A N 1
ATOM 2897 C CA . ARG A 1 377 ? -16.279 -10.422 23.999 1.00 82.69 377 ARG A CA 1
ATOM 2898 C C . ARG A 1 377 ? -15.605 -11.398 23.034 1.00 82.69 377 ARG A C 1
ATOM 2900 O O . ARG A 1 377 ? -15.654 -12.601 23.268 1.00 82.69 377 ARG A O 1
ATOM 2907 N N . CYS A 1 378 ? -14.958 -10.890 21.983 1.00 83.38 378 CYS A N 1
ATOM 2908 C CA . CYS A 1 378 ? -14.221 -11.719 21.027 1.00 83.38 378 CYS A CA 1
ATOM 2909 C C . CYS A 1 378 ? -13.040 -12.449 21.684 1.00 83.38 378 CYS A C 1
ATOM 2911 O O . CYS A 1 378 ? -12.841 -13.642 21.465 1.00 83.38 378 CYS A O 1
ATOM 2913 N N . LEU A 1 379 ? -12.285 -11.757 22.538 1.00 78.38 379 LEU A N 1
ATOM 2914 C CA . LEU A 1 379 ? -11.173 -12.375 23.260 1.00 78.38 379 LEU A CA 1
ATOM 2915 C C . LEU A 1 379 ? -11.653 -13.397 24.299 1.00 78.38 379 LEU A C 1
ATOM 2917 O O . LEU A 1 379 ? -11.047 -14.454 24.431 1.00 78.38 379 LEU A O 1
ATOM 2921 N N . GLN A 1 380 ? -12.771 -13.138 24.983 1.00 74.56 380 GLN A N 1
ATOM 2922 C CA . GLN A 1 380 ? -13.360 -14.085 25.939 1.00 74.56 380 GLN A CA 1
ATOM 2923 C C . GLN A 1 380 ? -13.860 -15.381 25.289 1.00 74.56 380 GLN A C 1
ATOM 2925 O O . GLN A 1 380 ? -13.813 -16.426 25.935 1.00 74.56 380 GLN A O 1
ATOM 2930 N N . SER A 1 381 ? -14.341 -15.336 24.042 1.00 68.69 381 SER A N 1
ATOM 2931 C CA . SER A 1 381 ? -14.773 -16.545 23.331 1.00 68.69 381 SER A CA 1
ATOM 2932 C C . SER A 1 381 ? -13.605 -17.354 22.766 1.00 68.69 381 SER A C 1
ATOM 2934 O O . SER A 1 381 ? -13.693 -18.578 22.717 1.00 68.69 381 SER A O 1
ATOM 2936 N N . ARG A 1 382 ? -12.510 -16.694 22.364 1.00 63.75 382 ARG A N 1
ATOM 2937 C CA . ARG A 1 382 ? -11.291 -17.351 21.854 1.00 63.75 382 ARG A CA 1
ATOM 2938 C C . ARG A 1 382 ? -10.371 -17.882 22.950 1.00 63.75 382 ARG A C 1
ATOM 2940 O O . ARG A 1 382 ? -9.699 -18.882 22.732 1.00 63.75 382 ARG A O 1
ATOM 2947 N N . PHE A 1 383 ? -10.388 -17.257 24.124 1.00 61.12 383 PHE A N 1
ATOM 2948 C CA . 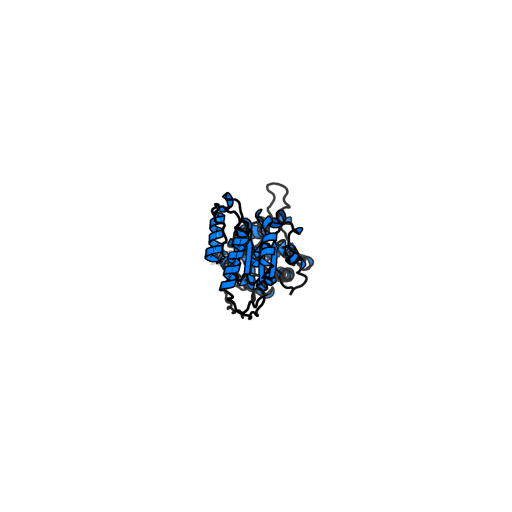PHE A 1 383 ? -9.658 -17.700 25.310 1.00 61.12 383 PHE A CA 1
ATOM 2949 C C . PHE A 1 383 ? -10.639 -17.900 26.479 1.00 61.12 383 PHE A C 1
ATOM 2951 O O . PHE A 1 383 ? -10.673 -17.082 27.408 1.00 61.12 383 PHE A O 1
ATOM 2958 N N . PRO A 1 384 ? -11.484 -18.955 26.447 1.00 47.09 384 PRO A N 1
ATOM 2959 C CA . PRO A 1 384 ? -12.369 -19.272 27.560 1.00 47.09 384 PRO A CA 1
ATOM 2960 C C . PRO A 1 384 ? -11.523 -19.484 28.816 1.00 47.09 384 PRO A C 1
ATOM 2962 O O . PRO A 1 384 ? -10.532 -20.207 28.780 1.00 47.09 384 PRO A O 1
ATOM 2965 N N . ARG A 1 385 ? -11.894 -18.813 29.912 1.00 44.06 385 ARG A N 1
ATOM 2966 C CA . ARG A 1 385 ? -11.144 -18.748 31.176 1.00 44.06 385 ARG A CA 1
ATOM 2967 C C . ARG A 1 385 ? -10.499 -20.087 31.572 1.00 44.06 385 ARG A C 1
ATOM 2969 O O . ARG A 1 385 ? -11.141 -20.930 32.188 1.00 44.06 385 ARG A O 1
ATOM 2976 N N . GLY A 1 386 ? -9.195 -20.186 31.349 1.00 40.25 386 GLY A N 1
ATOM 2977 C CA . GLY A 1 386 ? -8.266 -20.879 32.227 1.00 40.25 386 GLY A CA 1
ATOM 2978 C C . GLY A 1 386 ? -7.420 -19.826 32.941 1.00 40.25 386 GLY A C 1
ATOM 2979 O O . GLY A 1 386 ? -6.454 -19.343 32.372 1.00 40.25 386 GLY A O 1
ATOM 2980 N N . HIS A 1 387 ? -7.796 -19.484 34.177 1.00 44.59 387 HIS A N 1
ATOM 2981 C CA . HIS A 1 387 ? -6.972 -18.758 35.158 1.00 44.59 387 HIS A CA 1
ATOM 2982 C C . HIS A 1 387 ? -6.687 -17.262 34.915 1.00 44.59 387 HIS A C 1
ATOM 2984 O O . HI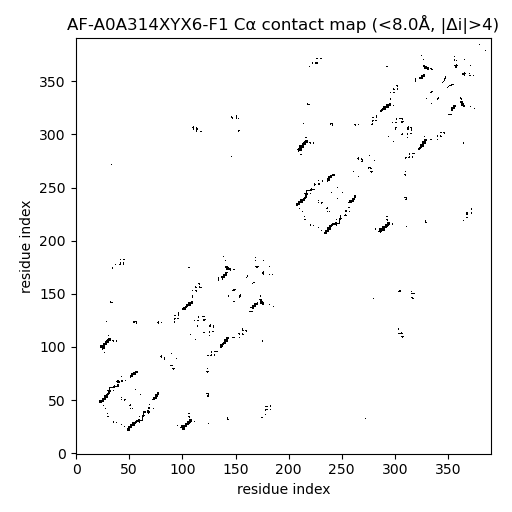S A 1 387 ? -5.543 -16.837 34.807 1.00 44.59 387 HIS A O 1
ATOM 2990 N N . VAL A 1 388 ? -7.726 -16.424 35.031 1.00 37.94 388 VAL A N 1
ATOM 2991 C CA . VAL A 1 388 ? -7.552 -15.174 35.798 1.00 37.94 388 VAL A CA 1
ATOM 2992 C C . VAL A 1 388 ? -7.816 -15.547 37.255 1.00 37.94 388 VAL A C 1
ATOM 2994 O O . VAL A 1 388 ? -8.957 -15.514 37.714 1.00 37.94 388 VAL A O 1
ATOM 2997 N N . ALA A 1 389 ? -6.775 -16.016 37.947 1.00 32.69 389 ALA A N 1
ATOM 2998 C CA . ALA A 1 389 ? -6.768 -15.988 39.403 1.00 32.69 389 ALA A CA 1
ATOM 2999 C C . ALA A 1 389 ? -6.809 -14.513 39.823 1.00 32.69 389 ALA A C 1
ATOM 3001 O O . ALA A 1 389 ? -6.127 -13.683 39.221 1.00 32.69 389 ALA A O 1
ATOM 3002 N N . GLY A 1 390 ? -7.687 -14.189 40.771 1.00 40.12 390 GLY A N 1
ATOM 3003 C CA . GLY A 1 390 ? -7.913 -12.819 41.208 1.00 40.12 390 GLY A CA 1
ATOM 3004 C C . GLY A 1 390 ? -6.649 -12.150 41.737 1.00 40.12 390 GLY A C 1
ATOM 3005 O O . GLY A 1 390 ? -5.781 -12.817 42.294 1.00 40.12 390 GLY A O 1
ATOM 3006 N N . ILE A 1 391 ? -6.574 -10.837 41.539 1.00 34.81 391 ILE A N 1
ATOM 3007 C CA . ILE A 1 391 ? -6.536 -9.771 42.555 1.00 34.81 391 ILE A CA 1
ATOM 3008 C C . ILE A 1 391 ? -6.653 -8.444 41.800 1.00 34.81 391 ILE A C 1
ATOM 3010 O O . ILE A 1 391 ? -5.989 -8.308 40.746 1.00 34.81 391 ILE A O 1
#

Sequence (391 aa):
MACSEPGSSRGSKPIQANDAMRKPRILLAATGSVAALRFGNLCHSFSRWAEVKAVATGGALHFLDRASLPNDVILYTDEDEWSWNHMGDSVLHIELRRWADIMVIAPLSANTLSKIAEGLCDNLLTCLVHAWDYSKPFFVAPAMNTLLWSSPFTERHMMSIDEQGISLVPPISGAMAEPSIIHSTVMACAGPGISPWEPTQADAALSKPRILLAASGSIAATKFAHLCRSFSGWSEVRAVATKASFHFIDRASLSRDVILYTDEDERSRWNTTGDSLLPIELHGWADIMVIAPLSANTLGKIARGLCDNLLSSVVYAWDFSKPLFVAPAMNTLMWNNPFTQRHIRTIKDELRISLILPLTKNGAMAETDEIYGAVRRCLQSRFPRGHVAGI

Foldseek 3Di:
DDDDDDDDDPPPDPPPPPCPPAQAEEEEEEEQFLQLLCVLVLQVLRVVRHQYEYEYEPNSVLRHDPVSHPPSYHYDWQVVQPPDDDPPDDGVLVVSQVRHLEYEYPADELQNLLCCLVQHDDGSVSVNSNPHDLVGAAEYFYAAALLLCPFPLVVSSVVSVVVSVYHYPYADSRHTDDSVSVSVCVVPDPDDDDDDDDDDDDDDDDDFAEEEEEEEQFLQLLCVQVLQVVQVVGHQYEYEYEPNSVVRDDPVSHDPSYHYDWQVNQSVQDDDDPGDRVLVVSQVRHLEYEYPADELVNLLCLLSQRDPISVSSNSSSHDLVRAYEYFFADALVSLPDPSVVSSVCSCCVVSVHHYDYDPPNRRHGHDSVSSVVVVVVVVCVVCVDDDPPDD